Protein AF-B3MXN5-F1 (afdb_monomer)

InterPro domains:
  IPR043597 Trichohyalin-plectin-homology domain [PF13868] (203-552)

Solvent-accessible surface area (backbone atoms only — not comparable to full-atom values): 34768 Å² total; per-residue (Å²): 134,85,88,90,85,88,84,90,79,89,80,90,79,85,83,78,82,80,81,82,83,79,83,82,84,76,92,79,89,78,80,91,77,90,77,92,82,80,88,84,90,79,86,80,92,79,82,84,80,83,81,82,88,82,80,86,81,92,79,85,88,80,90,78,81,78,82,76,83,82,73,81,79,83,81,86,72,93,70,91,73,81,86,74,90,82,78,84,84,79,83,80,91,76,79,92,70,92,73,93,74,90,88,72,73,99,62,93,74,75,92,76,74,86,81,71,75,80,82,78,74,74,76,88,76,86,87,81,80,90,81,81,88,85,85,82,81,85,77,74,88,71,89,52,76,69,58,58,52,50,52,50,49,51,50,49,50,51,51,47,52,52,48,48,52,65,75,65,54,57,69,68,62,51,49,55,49,53,51,50,50,50,52,50,52,51,50,49,50,52,48,52,50,50,51,51,52,50,51,52,52,48,46,50,72,71,38,63,67,53,40,50,51,48,51,52,49,53,50,51,50,51,52,50,52,54,50,50,51,52,53,50,51,52,49,51,53,50,52,50,53,52,51,50,52,51,49,54,53,50,52,52,51,50,53,54,51,52,50,53,51,50,52,50,51,52,51,50,52,54,50,50,54,52,50,52,51,49,51,53,52,51,53,54,47,53,49,52,51,52,52,50,50,50,53,52,51,49,54,55,47,55,50,50,54,50,50,50,50,53,50,51,51,50,52,52,50,52,52,52,50,52,49,51,48,48,55,48,49,53,50,45,50,52,48,47,54,52,44,52,58,45,41,69,63,43,73,78,71,75,86,88,81,79,73,68,63,59,60,66,58,43,52,62,55,52,52,48,50,55,50,49,52,52,49,52,54,50,54,54,49,54,53,48,50,54,50,51,51,53,51,51,51,53,52,52,50,53,50,52,54,49,54,53,50,52,53,49,51,52,52,52,52,53,52,53,50,52,49,53,53,50,50,53,52,52,51,53,50,51,51,53,52,50,52,52,48,53,53,48,53,51,52,49,49,53,50,50,50,53,47,51,55,51,51,51,50,48,53,60,55,66,73,42,88,78,55,84,82,39,68,69,50,48,51,49,53,52,50,51,54,48,53,54,49,52,50,52,51,50,58,48,51,52,50,52,50,50,52,50,51,53,52,54,50,50,53,51,50,51,53,52,51,52,50,52,52,50,51,50,53,53,51,54,50,47,56,51,48,52,52,50,52,50,50,51,49,51,54,57,57,68,72,51,59,67,71,62,63,68,69,49,62,73,89,79,53,52,78,65,56,37,61,75,69,69,52,82,130

Sequence (569 aa):
MNGTDVADVETDTEIAPLPAPAPAPSLLTVTELDSKVAIPAEEPHTELAVIPGVQEPDAEPTSAKAPDPVRPPAMTGSALRTRKPHHEPTDPMRGFGAWDDPGVSVFATAAQEPIPNMLSYLKPMPGTACDQDKDTCKLKSQKSVAENSLFRLIKYQVEELAADRHTHMNPKQRLERTDGVITAALAEELHRQQVAASRRIQLHRNVNDLRRLKAEVDQAHTALVVRQTILENERQAAEIKQKERNKALAEKRQLEQEQRAEEMKKGLKASTFRRDLIIQITEAREKRQKDQQAMVEEGRRERREFLAKVEEDRIQDIIKLAKSRRELMEGLQQSVAQSSANREVTAKASKGKPERGILDALGPVTATYVGMERKRRHDEIEARDINAARLGFQLSQIKHEIEAREQLITNLLIRECQAKDSELALNQARQKMALKREIRDQLLSQRDEQKFFRDKAIQQSMLKPKDPTSFGERQYRNQVAQAENTHRLDVQAYKDLAVMIEAGKKRRAENAEEMRQMNKRVYDLQDIQDKLVAVERMEILGKQPREVLSALRTALLTPEEIKTFNLAK

Structure (mmCIF, N/CA/C/O backbone):
data_AF-B3MXN5-F1
#
_entry.id   AF-B3MXN5-F1
#
loop_
_atom_site.group_PDB
_atom_site.id
_atom_site.type_symbol
_atom_site.label_atom_id
_atom_site.label_alt_id
_atom_site.label_comp_id
_atom_site.label_asym_id
_atom_site.label_entity_id
_atom_site.label_seq_id
_atom_site.pdbx_PDB_ins_code
_atom_site.Cartn_x
_atom_site.Cartn_y
_atom_site.Cartn_z
_atom_site.occupancy
_atom_site.B_iso_or_equiv
_atom_site.auth_seq_id
_atom_site.auth_comp_id
_atom_site.auth_asym_id
_atom_site.auth_atom_id
_atom_site.pdbx_PDB_model_num
ATOM 1 N N . MET A 1 1 ? 34.085 15.944 59.366 1.00 37.91 1 MET A N 1
ATOM 2 C CA . MET A 1 1 ? 35.297 15.212 58.956 1.00 37.91 1 MET A CA 1
ATOM 3 C C . MET A 1 1 ? 35.284 15.113 57.443 1.00 37.91 1 MET A C 1
ATOM 5 O O . MET A 1 1 ? 34.310 14.588 56.929 1.00 37.91 1 MET A O 1
ATOM 9 N N . ASN A 1 2 ? 36.340 15.659 56.825 1.00 38.38 2 ASN A N 1
ATOM 10 C CA . ASN A 1 2 ? 36.853 15.497 55.451 1.00 38.38 2 ASN A CA 1
ATOM 11 C C . ASN A 1 2 ? 35.868 15.840 54.305 1.00 38.38 2 ASN A C 1
ATOM 13 O O . ASN A 1 2 ? 34.870 15.158 54.150 1.00 38.38 2 ASN A O 1
ATOM 17 N N . GLY A 1 3 ? 36.043 16.860 53.456 1.00 38.50 3 GLY A N 1
ATOM 18 C CA . GLY A 1 3 ? 37.221 17.657 53.081 1.00 38.50 3 GLY A CA 1
ATOM 19 C C . GLY A 1 3 ? 37.705 17.283 51.669 1.00 38.50 3 GLY A C 1
ATOM 20 O O . GLY A 1 3 ? 37.903 16.095 51.426 1.00 38.50 3 GLY A O 1
ATOM 21 N N . THR A 1 4 ? 37.937 18.308 50.831 1.00 42.28 4 THR A N 1
ATOM 22 C CA . THR A 1 4 ? 38.486 18.410 49.444 1.00 42.28 4 THR A CA 1
ATOM 23 C C . THR A 1 4 ? 37.428 18.753 48.383 1.00 42.28 4 THR A C 1
ATOM 25 O O . THR A 1 4 ? 36.489 17.990 48.193 1.00 42.28 4 THR A O 1
ATOM 28 N N . ASP A 1 5 ? 37.346 19.959 47.807 1.00 41.00 5 ASP A N 1
ATOM 29 C CA . ASP A 1 5 ? 38.280 20.929 47.174 1.00 41.00 5 ASP A CA 1
ATOM 30 C C . ASP A 1 5 ? 38.337 20.834 45.634 1.00 41.00 5 ASP A C 1
ATOM 32 O O . ASP A 1 5 ? 38.893 19.897 45.074 1.00 41.00 5 ASP A O 1
ATOM 36 N N . VAL A 1 6 ? 37.774 21.891 45.022 1.00 44.78 6 VAL A N 1
ATOM 37 C CA . VAL A 1 6 ? 38.254 22.713 43.888 1.00 44.78 6 VAL A CA 1
ATOM 38 C C . VAL A 1 6 ? 38.496 22.061 42.515 1.00 44.78 6 VAL A C 1
ATOM 40 O O . VAL A 1 6 ? 39.455 21.323 42.323 1.00 44.78 6 VAL A O 1
ATOM 43 N N . ALA A 1 7 ? 37.724 22.512 41.513 1.00 38.31 7 ALA A N 1
ATOM 44 C CA . ALA A 1 7 ? 38.273 23.180 40.321 1.00 38.31 7 ALA A CA 1
ATOM 45 C C . ALA A 1 7 ? 37.170 23.905 39.526 1.00 38.31 7 ALA A C 1
ATOM 47 O O . ALA A 1 7 ? 36.291 23.277 38.936 1.00 38.31 7 ALA A O 1
ATOM 48 N N . ASP A 1 8 ? 37.274 25.232 39.513 1.00 40.50 8 ASP A N 1
ATOM 49 C CA . ASP A 1 8 ? 36.591 26.156 38.615 1.00 40.50 8 ASP A CA 1
ATOM 50 C C . ASP A 1 8 ? 37.096 25.998 37.172 1.00 40.50 8 ASP A C 1
ATOM 52 O O . ASP A 1 8 ? 38.305 25.942 36.939 1.00 40.50 8 ASP A O 1
ATOM 56 N N . VAL A 1 9 ? 36.179 26.005 36.201 1.00 42.50 9 VAL A N 1
ATOM 57 C CA . VAL A 1 9 ? 36.445 26.449 34.823 1.00 42.50 9 VAL A CA 1
ATOM 58 C C . VAL A 1 9 ? 35.213 27.217 34.343 1.00 42.50 9 VAL A C 1
ATOM 60 O O . VAL A 1 9 ? 34.177 26.633 34.030 1.00 42.50 9 VAL A O 1
ATOM 63 N N . GLU A 1 10 ? 35.338 28.540 34.310 1.00 41.84 10 GLU A N 1
ATOM 64 C CA . GLU A 1 10 ? 34.438 29.446 33.598 1.00 41.84 10 GLU A CA 1
ATOM 65 C C . GLU A 1 10 ? 34.597 29.255 32.079 1.00 41.84 10 GLU A C 1
ATOM 67 O O . GLU A 1 10 ? 35.699 29.020 31.587 1.00 41.84 10 GLU A O 1
ATOM 72 N N . THR A 1 11 ? 33.511 29.383 31.318 1.00 42.47 11 THR A N 1
ATOM 73 C CA . THR A 1 11 ? 33.492 30.207 30.097 1.00 42.47 11 THR A CA 1
ATOM 74 C C . THR A 1 11 ? 32.054 30.474 29.674 1.00 42.47 11 THR A C 1
ATOM 76 O O . THR A 1 11 ? 31.233 29.574 29.501 1.00 42.47 11 THR A O 1
ATOM 79 N N . ASP A 1 12 ? 31.793 31.764 29.528 1.00 37.56 12 ASP A N 1
ATOM 80 C CA . ASP A 1 12 ? 30.563 32.388 29.087 1.00 37.56 12 ASP A CA 1
ATOM 81 C C . ASP A 1 12 ? 30.145 31.953 27.681 1.00 37.56 12 ASP A C 1
ATOM 83 O O . ASP A 1 12 ? 30.963 31.855 26.762 1.00 37.56 12 ASP A O 1
ATOM 87 N N . THR A 1 13 ? 28.839 31.805 27.457 1.00 39.72 13 THR A N 1
ATOM 88 C CA . THR A 1 13 ? 28.258 32.221 26.175 1.00 39.72 13 THR A CA 1
ATOM 89 C C . THR A 1 13 ? 26.798 32.635 26.339 1.00 39.72 13 THR A C 1
ATOM 91 O O . THR A 1 13 ? 25.979 31.941 26.938 1.00 39.72 13 THR A O 1
ATOM 94 N N . GLU A 1 14 ? 26.528 33.822 25.814 1.00 35.19 14 GLU A N 1
ATOM 95 C CA . GLU A 1 14 ? 25.330 34.648 25.910 1.00 35.19 14 GLU A CA 1
ATOM 96 C C . GLU A 1 14 ? 24.003 33.924 25.621 1.00 35.19 14 GLU A C 1
ATOM 98 O O . GLU A 1 14 ? 23.805 33.306 24.574 1.00 35.19 14 GLU A O 1
ATOM 103 N N . ILE A 1 15 ? 23.035 34.103 26.524 1.00 41.03 15 ILE A N 1
ATOM 104 C CA . ILE A 1 15 ? 21.622 33.803 26.279 1.00 41.03 15 ILE A CA 1
ATOM 105 C C . ILE A 1 15 ? 20.998 35.032 25.611 1.00 41.03 15 ILE A C 1
ATOM 107 O O . ILE A 1 15 ? 20.760 36.054 26.255 1.00 41.03 15 ILE A O 1
ATOM 111 N N . ALA A 1 16 ? 20.715 34.931 24.313 1.00 40.44 16 ALA A N 1
ATOM 112 C CA . ALA A 1 16 ? 19.902 35.911 23.602 1.00 40.44 16 ALA A CA 1
ATOM 113 C C . ALA A 1 16 ? 18.447 35.900 24.131 1.00 40.44 16 ALA A C 1
ATOM 115 O O . ALA A 1 16 ? 17.891 34.822 24.370 1.00 40.44 16 ALA A O 1
ATOM 116 N N . PRO A 1 17 ? 17.793 37.065 24.299 1.00 45.94 17 PRO A N 1
ATOM 117 C CA . PRO A 1 17 ? 16.422 37.129 24.790 1.00 45.94 17 PRO A CA 1
ATOM 118 C C . PRO A 1 17 ? 15.422 36.623 23.738 1.00 45.94 17 PRO A C 1
ATOM 120 O O . PRO A 1 17 ? 15.422 37.048 22.583 1.00 45.94 17 PRO A O 1
ATOM 123 N N . LEU A 1 18 ? 14.542 35.717 24.170 1.00 46.22 18 LEU A N 1
ATOM 124 C CA . LEU A 1 18 ? 13.388 35.233 23.410 1.00 46.22 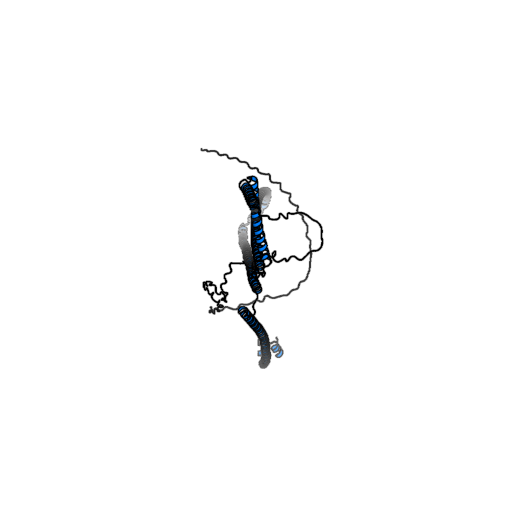18 LEU A CA 1
ATOM 125 C C . LEU A 1 18 ? 12.431 36.396 23.066 1.00 46.22 18 LEU A C 1
ATOM 127 O O . LEU A 1 18 ? 12.109 37.193 23.950 1.00 46.22 18 LEU A O 1
ATOM 131 N N . PRO A 1 19 ? 11.922 36.489 21.822 1.00 48.19 19 PRO A N 1
ATOM 132 C CA . PRO A 1 19 ? 10.906 37.470 21.463 1.00 48.19 19 PRO A CA 1
ATOM 133 C C . PRO A 1 19 ? 9.536 37.098 22.054 1.00 48.19 19 PRO A C 1
ATOM 135 O O . PRO A 1 19 ? 9.165 35.926 22.139 1.00 48.19 19 PRO A O 1
ATOM 138 N N . ALA A 1 20 ? 8.790 38.127 22.460 1.00 47.12 20 ALA A N 1
ATOM 139 C CA . ALA A 1 20 ? 7.477 38.037 23.093 1.00 47.12 20 ALA A CA 1
ATOM 140 C C . ALA A 1 20 ? 6.429 37.290 22.233 1.00 47.12 20 ALA A C 1
ATOM 142 O O . ALA A 1 20 ? 6.441 37.410 21.004 1.00 47.12 20 ALA A O 1
ATOM 143 N N . PRO A 1 21 ? 5.486 36.554 22.854 1.00 49.78 21 PRO A N 1
ATOM 144 C CA . PRO A 1 21 ? 4.416 35.874 22.132 1.00 49.78 21 PRO A CA 1
ATOM 145 C C . PRO A 1 21 ? 3.401 36.874 21.557 1.00 49.78 21 PRO A C 1
ATOM 147 O O . PRO A 1 21 ? 2.907 37.762 22.252 1.00 49.78 21 PRO A O 1
ATOM 150 N N . ALA A 1 22 ? 3.080 36.703 20.273 1.00 46.94 22 ALA A N 1
ATOM 151 C CA . ALA A 1 22 ? 2.036 37.443 19.573 1.00 46.94 22 ALA A CA 1
ATOM 152 C C . ALA A 1 22 ? 0.632 37.140 20.151 1.00 46.94 22 ALA A C 1
ATOM 154 O O . ALA A 1 22 ? 0.389 36.020 20.612 1.00 46.94 22 ALA A O 1
ATOM 155 N N . PRO A 1 23 ? -0.303 38.110 20.121 1.00 47.09 23 PRO A N 1
ATOM 156 C CA . PRO A 1 23 ? -1.633 37.967 20.708 1.00 47.09 23 PRO A CA 1
ATOM 157 C C . PRO A 1 23 ? -2.513 36.967 19.943 1.00 47.09 23 PRO A C 1
ATOM 159 O O . PRO A 1 23 ? -2.478 36.882 18.716 1.00 47.09 23 PRO A O 1
ATOM 162 N N . ALA A 1 24 ? -3.321 36.218 20.698 1.00 42.81 24 ALA A N 1
ATOM 163 C CA . ALA A 1 24 ? -4.262 35.226 20.190 1.00 42.81 24 ALA A CA 1
ATOM 164 C C . ALA A 1 24 ? -5.348 35.861 19.294 1.00 42.81 24 ALA A C 1
ATOM 166 O O . ALA A 1 24 ? -5.915 36.888 19.676 1.00 42.81 24 ALA A O 1
ATOM 167 N N . PRO A 1 25 ? -5.690 35.257 18.139 1.00 41.94 25 PRO A N 1
ATOM 168 C CA . PRO A 1 25 ? -6.823 35.702 17.347 1.00 41.94 25 PRO A CA 1
ATOM 169 C C . PRO A 1 25 ? -8.155 35.296 17.991 1.00 41.94 25 PRO A C 1
ATOM 171 O O . PRO A 1 25 ? -8.342 34.191 18.500 1.00 41.94 25 PRO A O 1
ATOM 174 N N . SER A 1 26 ? -9.062 36.259 17.940 1.00 35.75 26 SER A N 1
ATOM 175 C CA . SER A 1 26 ? -10.402 36.330 18.498 1.00 35.75 26 SER A CA 1
ATOM 176 C C . SER A 1 26 ? -11.345 35.233 17.994 1.00 35.75 26 SER A C 1
ATOM 178 O O . SER A 1 26 ? -11.413 34.937 16.803 1.00 35.75 26 SER A O 1
ATOM 180 N N . LEU A 1 27 ? -12.140 34.699 18.925 1.00 38.22 27 LEU A N 1
ATOM 181 C CA . LEU A 1 27 ? -13.340 33.901 18.675 1.00 38.22 27 LEU A CA 1
ATOM 182 C C . LEU A 1 27 ? -14.344 34.693 17.824 1.00 38.22 27 LEU A C 1
ATOM 184 O O . LEU A 1 27 ? -14.896 35.691 18.284 1.00 38.22 27 LEU A O 1
ATOM 188 N N . LEU A 1 28 ? -14.613 34.213 16.609 1.00 32.66 28 LEU A N 1
ATOM 189 C CA . LEU A 1 28 ? -15.783 34.598 15.822 1.00 32.66 28 LEU A CA 1
ATOM 190 C C . LEU A 1 28 ? -16.806 33.460 15.852 1.00 32.66 28 LEU A C 1
ATOM 192 O O . LEU A 1 28 ? -16.625 32.409 15.243 1.00 32.66 28 LEU A O 1
ATOM 196 N N . THR A 1 29 ? -17.891 33.701 16.580 1.00 39.09 29 THR A N 1
ATOM 197 C CA . THR A 1 29 ? -19.184 33.025 16.457 1.00 39.09 29 THR A CA 1
ATOM 198 C C . THR A 1 29 ? -19.883 33.480 15.175 1.00 39.09 29 THR A C 1
ATOM 200 O O . THR A 1 29 ? -20.157 34.671 15.043 1.00 39.09 29 THR A O 1
ATOM 203 N N . VAL A 1 30 ? -20.234 32.557 14.271 1.00 33.91 30 VAL A N 1
ATOM 204 C CA . VAL A 1 30 ? -21.227 32.793 13.204 1.00 33.91 30 VAL A CA 1
ATOM 205 C C . VAL A 1 30 ? -22.086 31.536 13.015 1.00 33.91 30 VAL A C 1
ATOM 207 O O . VAL A 1 30 ? -21.656 30.541 12.443 1.00 33.91 30 VAL A O 1
ATOM 210 N N . THR A 1 31 ? -23.265 31.620 13.628 1.00 34.12 31 THR A N 1
ATOM 211 C CA . THR A 1 31 ? -24.616 31.171 13.237 1.00 34.12 31 THR A CA 1
ATOM 212 C C . THR A 1 31 ? -24.838 30.042 12.223 1.00 34.12 31 THR A C 1
ATOM 214 O O . THR A 1 31 ? -24.384 30.080 11.082 1.00 34.12 31 THR A O 1
ATOM 217 N N . GLU A 1 32 ? -25.724 29.145 12.664 1.00 38.16 32 GLU A N 1
ATOM 218 C CA . GLU A 1 32 ? -26.649 28.289 11.915 1.00 38.16 32 GLU A CA 1
ATOM 219 C C . GLU A 1 32 ? -27.194 28.931 10.631 1.00 38.16 32 GLU A C 1
ATOM 221 O O . GLU A 1 32 ? -27.663 30.069 10.650 1.00 38.16 32 GLU A O 1
ATOM 226 N N . LEU A 1 33 ? -27.216 28.158 9.543 1.00 35.84 33 LEU A N 1
ATOM 227 C CA . LEU A 1 33 ? -28.121 28.372 8.417 1.00 35.84 33 LEU A CA 1
ATOM 228 C C . LEU A 1 33 ? -28.598 27.018 7.883 1.00 35.84 33 LEU A C 1
ATOM 230 O O . LEU A 1 33 ? -27.848 26.253 7.275 1.00 35.84 33 LEU A O 1
ATOM 234 N N . ASP A 1 34 ? -29.880 26.769 8.129 1.00 35.88 34 ASP A N 1
ATOM 235 C CA . ASP A 1 34 ? -30.717 25.778 7.471 1.00 35.88 34 ASP A CA 1
ATOM 236 C C . ASP A 1 34 ? -30.653 25.915 5.945 1.00 35.88 34 ASP A C 1
ATOM 238 O O . ASP A 1 34 ? -30.874 26.990 5.386 1.00 35.88 34 ASP A O 1
ATOM 242 N N . SER A 1 35 ? -30.478 24.796 5.246 1.00 34.97 35 SER A N 1
ATOM 243 C CA . SER A 1 35 ? -30.983 24.669 3.879 1.00 34.97 35 SER A CA 1
ATOM 244 C C . SER A 1 35 ? -31.526 23.263 3.632 1.00 34.97 35 SER A C 1
ATOM 246 O O . SER A 1 35 ? -30.811 22.281 3.452 1.00 34.97 35 SER A O 1
ATOM 248 N N . LYS A 1 36 ? -32.861 23.208 3.640 1.00 33.38 36 LYS A N 1
ATOM 249 C CA . LYS A 1 36 ? -33.699 22.171 3.040 1.00 33.38 36 LYS A CA 1
ATOM 250 C C . LYS A 1 36 ? -33.326 21.986 1.568 1.00 33.38 36 LYS A C 1
ATOM 252 O O . LYS A 1 36 ? -33.475 22.920 0.785 1.00 33.38 36 LYS A O 1
ATOM 257 N N . VAL A 1 37 ? -33.003 20.757 1.178 1.00 31.05 37 VAL A N 1
ATOM 258 C CA . VAL A 1 37 ? -33.270 20.259 -0.177 1.00 31.05 37 VAL A CA 1
ATOM 259 C C . VAL A 1 37 ? -34.016 18.941 -0.037 1.00 31.05 37 VAL A C 1
ATOM 261 O O . VAL A 1 37 ? -33.612 18.048 0.703 1.00 31.05 37 VAL A O 1
ATOM 264 N N . ALA A 1 38 ? -35.158 18.879 -0.708 1.00 30.44 38 ALA A N 1
ATOM 265 C CA . ALA A 1 38 ? -36.129 17.808 -0.652 1.00 30.44 38 ALA A CA 1
ATOM 266 C C . ALA A 1 38 ? -36.160 17.057 -1.998 1.00 30.44 38 ALA A C 1
ATOM 268 O O . ALA A 1 38 ? -36.285 17.714 -3.028 1.00 30.44 38 ALA A O 1
ATOM 269 N N . ILE A 1 39 ? -36.171 15.711 -1.910 1.00 33.03 39 ILE A N 1
ATOM 270 C CA . ILE A 1 39 ? -36.898 14.727 -2.764 1.00 33.03 39 ILE A CA 1
ATOM 271 C C . ILE A 1 39 ? -36.286 14.431 -4.170 1.00 33.03 39 ILE A C 1
ATOM 273 O O . ILE A 1 39 ? -35.738 15.355 -4.763 1.00 33.03 39 ILE A O 1
ATOM 277 N N . PRO A 1 40 ? -36.391 13.201 -4.761 1.00 40.56 40 PRO A N 1
ATOM 278 C CA . PRO A 1 40 ? -37.215 12.033 -4.388 1.00 40.56 40 PRO A CA 1
ATOM 279 C C . PRO A 1 40 ? -36.504 10.680 -4.208 1.00 40.56 40 PRO A C 1
ATOM 281 O O . PRO A 1 40 ? -35.359 10.463 -4.592 1.00 40.56 40 PRO A O 1
ATOM 284 N N . ALA A 1 41 ? -37.296 9.771 -3.638 1.00 34.88 41 ALA A N 1
ATOM 285 C CA . ALA A 1 41 ? -37.108 8.336 -3.539 1.00 34.88 41 ALA A CA 1
ATOM 286 C C . ALA A 1 41 ? -37.388 7.614 -4.868 1.00 34.88 41 ALA A C 1
ATOM 288 O O . ALA A 1 41 ? -38.394 7.900 -5.510 1.00 34.88 41 ALA A O 1
ATOM 289 N N . GLU A 1 42 ? -36.564 6.618 -5.187 1.00 33.62 42 GLU A N 1
ATOM 290 C CA . GLU A 1 42 ? -36.928 5.456 -6.002 1.00 33.62 42 GLU A CA 1
ATOM 291 C C . GLU A 1 42 ? -36.242 4.223 -5.392 1.00 33.62 42 GLU A C 1
ATOM 293 O O . GLU A 1 42 ? -35.020 4.171 -5.239 1.00 33.62 42 GLU A O 1
ATOM 298 N N . GLU A 1 43 ? -37.059 3.257 -4.977 1.00 41.12 43 GLU A N 1
ATOM 299 C CA . GLU A 1 43 ? -36.651 1.900 -4.609 1.00 41.12 43 GLU A CA 1
ATOM 300 C C . GLU A 1 43 ? -36.228 1.132 -5.877 1.00 41.12 43 GLU A C 1
ATOM 302 O O . GLU A 1 43 ? -36.692 1.437 -6.978 1.00 41.12 43 GLU A O 1
ATOM 307 N N . PRO A 1 44 ? -35.399 0.083 -5.748 1.00 41.81 44 PRO A N 1
ATOM 308 C CA . PRO A 1 44 ? -36.053 -1.220 -5.749 1.00 41.81 44 PRO A CA 1
ATOM 309 C C . PRO A 1 44 ? -35.458 -2.222 -4.757 1.00 41.81 44 PRO A C 1
ATOM 311 O O . PRO A 1 44 ? -34.252 -2.315 -4.526 1.00 41.81 44 PRO A O 1
ATOM 314 N N . HIS A 1 45 ? -36.366 -3.032 -4.228 1.00 33.31 45 HIS A N 1
ATOM 315 C CA . HIS A 1 45 ? -36.113 -4.269 -3.515 1.00 33.31 45 HIS A CA 1
ATOM 316 C C . HIS A 1 45 ? -35.172 -5.204 -4.287 1.00 33.31 45 HIS A C 1
ATOM 318 O O . HIS A 1 45 ? -35.361 -5.474 -5.474 1.00 33.31 45 HIS A O 1
ATOM 324 N N . THR A 1 46 ? -34.198 -5.793 -3.596 1.00 32.72 46 THR A N 1
ATOM 325 C CA . THR A 1 46 ? -33.678 -7.106 -3.984 1.00 32.72 46 THR A CA 1
ATOM 326 C C . THR A 1 46 ? -33.395 -7.906 -2.725 1.00 32.72 46 THR A C 1
ATOM 328 O O . THR A 1 46 ? -32.529 -7.573 -1.918 1.00 32.72 46 THR A O 1
ATOM 331 N N . GLU A 1 47 ? -34.225 -8.925 -2.545 1.00 32.59 47 GLU A N 1
ATOM 332 C CA . GLU A 1 47 ? -34.206 -9.878 -1.451 1.00 32.59 47 GLU A CA 1
ATOM 333 C C . GLU A 1 47 ? -32.896 -10.673 -1.438 1.00 32.59 47 GLU A C 1
ATOM 335 O O . GLU A 1 47 ? -32.406 -11.157 -2.460 1.00 32.59 47 GLU A O 1
ATOM 340 N N . LEU A 1 48 ? -32.339 -10.817 -0.238 1.00 34.97 48 LEU A N 1
ATOM 341 C CA . LEU A 1 48 ? -31.247 -11.727 0.070 1.00 34.97 48 LEU A CA 1
ATOM 342 C C . LEU A 1 48 ? -31.760 -13.168 -0.032 1.00 34.97 48 LEU A C 1
ATOM 344 O O . LEU A 1 48 ? -32.477 -13.645 0.846 1.00 34.97 48 LEU A O 1
ATOM 348 N N . ALA A 1 49 ? -31.367 -13.870 -1.094 1.00 31.52 49 ALA A N 1
ATOM 349 C CA . ALA A 1 49 ? -31.568 -15.306 -1.202 1.00 31.52 49 ALA A CA 1
ATOM 350 C C . ALA A 1 49 ? -30.535 -16.057 -0.346 1.00 31.52 49 ALA A C 1
ATOM 352 O O . ALA A 1 49 ? -29.325 -16.004 -0.573 1.00 31.52 49 ALA A O 1
ATOM 353 N N . VAL A 1 50 ? -31.065 -16.765 0.646 1.00 30.75 50 VAL A N 1
ATOM 354 C CA . VAL A 1 50 ? -30.422 -17.784 1.475 1.00 30.75 50 VAL A CA 1
ATOM 355 C C . VAL A 1 50 ? -29.925 -18.933 0.589 1.00 30.75 50 VAL A C 1
ATOM 357 O O . VAL A 1 50 ? -30.704 -19.515 -0.161 1.00 30.75 50 VAL A O 1
ATOM 360 N N . ILE A 1 51 ? -28.644 -19.293 0.698 1.00 35.56 51 ILE A N 1
ATOM 361 C CA . ILE A 1 51 ? -28.087 -20.525 0.116 1.00 35.56 51 ILE A CA 1
ATOM 362 C C . ILE A 1 51 ? -28.014 -21.574 1.237 1.00 35.56 51 ILE A C 1
ATOM 364 O O . ILE A 1 51 ? -27.249 -21.372 2.183 1.00 35.56 51 ILE A O 1
ATOM 368 N N . PRO A 1 52 ? -28.780 -22.680 1.182 1.00 37.25 52 PRO A N 1
ATOM 369 C CA . PRO A 1 52 ? -28.587 -23.812 2.078 1.00 37.25 52 PRO A CA 1
ATOM 370 C C . PRO A 1 52 ? -27.460 -24.725 1.573 1.00 37.25 52 PRO A C 1
ATOM 372 O O . PRO A 1 52 ? -27.218 -24.851 0.372 1.00 37.25 52 PRO A O 1
ATOM 375 N N . GLY A 1 53 ? -26.755 -25.332 2.528 1.00 33.31 53 GLY A N 1
ATOM 376 C CA . GLY A 1 53 ? -25.544 -26.113 2.308 1.00 33.31 53 GLY A CA 1
ATOM 377 C C . GLY A 1 53 ? -25.733 -27.406 1.516 1.00 33.31 53 GLY A C 1
ATOM 378 O O . GLY A 1 53 ? -26.796 -28.022 1.521 1.00 33.31 53 GLY A O 1
ATOM 379 N N . VAL A 1 54 ? -24.639 -27.833 0.888 1.00 34.69 54 VAL A N 1
ATOM 380 C CA . VAL A 1 54 ? -24.447 -29.185 0.362 1.00 34.69 54 VAL A CA 1
ATOM 381 C C . VAL A 1 54 ? -23.040 -29.643 0.746 1.00 34.69 54 VAL A C 1
ATOM 383 O O . VAL A 1 54 ? -22.083 -28.872 0.709 1.00 34.69 54 VAL A O 1
ATOM 386 N N . GLN A 1 55 ? -23.007 -30.891 1.197 1.00 32.31 55 GLN A N 1
ATOM 387 C CA . GLN A 1 55 ? -21.943 -31.641 1.848 1.00 32.31 55 GLN A CA 1
ATOM 388 C C . GLN A 1 55 ? -20.681 -31.834 0.993 1.00 32.31 55 GLN A C 1
ATOM 390 O O . GLN A 1 55 ? -20.752 -31.955 -0.230 1.00 32.31 55 GLN A O 1
ATOM 395 N N . GLU A 1 56 ? -19.545 -31.949 1.684 1.00 35.38 56 GLU A N 1
ATOM 396 C CA . GLU A 1 56 ? -18.319 -32.590 1.192 1.00 35.38 56 GLU A CA 1
ATOM 397 C C . GLU A 1 56 ? -18.591 -34.042 0.760 1.00 35.38 56 GLU A C 1
ATOM 399 O O . GLU A 1 56 ? -19.454 -34.721 1.328 1.00 35.38 56 GLU A O 1
ATOM 404 N N . PRO A 1 57 ? -17.820 -34.543 -0.217 1.00 43.53 57 PRO A N 1
ATOM 405 C CA . PRO A 1 57 ? -17.022 -35.710 0.136 1.00 43.53 57 PRO A CA 1
ATOM 406 C C . PRO A 1 57 ? -15.563 -35.628 -0.325 1.00 43.53 57 PRO A C 1
ATOM 408 O O . PRO A 1 57 ? -15.231 -35.123 -1.400 1.00 43.53 57 PRO A O 1
ATOM 411 N N . ASP A 1 58 ? -14.726 -36.217 0.522 1.00 35.28 58 ASP A N 1
ATOM 412 C CA . ASP A 1 58 ? -13.326 -36.562 0.324 1.00 35.28 58 ASP A CA 1
ATOM 413 C C . ASP A 1 58 ? -13.074 -37.380 -0.954 1.00 35.28 58 ASP A C 1
ATOM 415 O O . ASP A 1 58 ? -13.729 -38.395 -1.195 1.00 35.28 58 ASP A O 1
ATOM 419 N N . ALA A 1 59 ? -12.043 -36.999 -1.715 1.00 32.50 59 ALA A N 1
ATOM 420 C CA . ALA A 1 59 ? -11.145 -37.931 -2.401 1.00 32.50 59 ALA A CA 1
ATOM 421 C C . ALA A 1 59 ? -9.862 -37.207 -2.851 1.00 32.50 59 ALA A C 1
ATOM 423 O O . ALA A 1 59 ? -9.886 -36.237 -3.607 1.00 32.50 59 ALA A O 1
ATOM 424 N N . GLU A 1 60 ? -8.739 -37.715 -2.357 1.00 36.81 60 GLU A N 1
ATOM 425 C CA . GLU A 1 60 ? -7.361 -37.287 -2.589 1.00 36.81 60 GLU A CA 1
ATOM 426 C C . GLU A 1 60 ? -6.851 -37.452 -4.047 1.00 36.81 60 GLU A C 1
ATOM 428 O O . GLU A 1 60 ? -7.511 -38.064 -4.892 1.00 36.81 60 GLU A O 1
ATOM 433 N N . PRO A 1 61 ? -5.673 -36.876 -4.378 1.00 42.66 61 PRO A N 1
ATOM 434 C CA . PRO A 1 61 ? -5.369 -36.363 -5.705 1.00 42.66 61 PRO A CA 1
ATOM 435 C C . PRO A 1 61 ? -4.596 -37.358 -6.577 1.00 42.66 61 PRO A C 1
ATOM 437 O O . PRO A 1 61 ? -3.596 -37.943 -6.163 1.00 42.66 61 PRO A O 1
ATOM 440 N N . THR A 1 62 ? -4.968 -37.454 -7.854 1.00 36.06 62 THR A N 1
ATOM 441 C CA . THR A 1 62 ? -4.119 -38.073 -8.879 1.00 36.06 62 THR A CA 1
ATOM 442 C C . THR A 1 62 ? -3.568 -37.018 -9.833 1.00 36.06 62 THR A C 1
ATOM 444 O O . THR A 1 62 ? -4.244 -36.440 -10.676 1.00 36.06 62 THR A O 1
ATOM 447 N N . SER A 1 63 ? -2.277 -36.765 -9.629 1.00 41.72 63 SER A N 1
ATOM 448 C CA . SER A 1 63 ? -1.270 -36.323 -10.592 1.00 41.72 63 SER A CA 1
ATOM 449 C C . SER A 1 63 ? -1.662 -36.482 -12.074 1.00 41.72 63 SER A C 1
ATOM 451 O O . SER A 1 63 ? -1.572 -37.574 -12.634 1.00 41.72 63 SER A O 1
ATOM 453 N N . ALA A 1 64 ? -1.920 -35.360 -12.748 1.00 36.34 64 ALA A N 1
ATOM 454 C CA . ALA A 1 64 ? -1.760 -35.224 -14.196 1.00 36.34 64 ALA A CA 1
ATOM 455 C C . ALA A 1 64 ? -0.993 -33.926 -14.484 1.00 36.34 64 ALA A C 1
ATOM 457 O O . ALA A 1 64 ? -1.543 -32.847 -14.686 1.00 36.34 64 ALA A O 1
ATOM 458 N N . LYS A 1 65 ? 0.331 -34.057 -14.412 1.00 37.03 65 LYS A N 1
ATOM 459 C CA . LYS A 1 65 ? 1.334 -33.042 -14.722 1.00 37.03 65 LYS A CA 1
ATOM 460 C C . LYS A 1 65 ? 1.219 -32.680 -16.209 1.00 37.03 65 LYS A C 1
ATOM 462 O O . LYS A 1 65 ? 1.563 -33.492 -17.065 1.00 37.03 65 LYS A O 1
ATOM 467 N N . ALA A 1 66 ? 0.713 -31.487 -16.514 1.00 37.94 66 ALA A N 1
ATOM 468 C CA . ALA A 1 66 ? 0.781 -30.928 -17.860 1.00 37.94 66 ALA A CA 1
ATOM 469 C C . ALA A 1 66 ? 2.264 -30.810 -18.278 1.00 37.94 66 ALA A C 1
ATOM 471 O O . ALA A 1 66 ? 3.068 -30.325 -17.478 1.00 37.94 66 ALA A O 1
ATOM 472 N N . PRO A 1 67 ? 2.664 -31.281 -19.472 1.00 43.00 67 PRO A N 1
ATOM 473 C CA . PRO A 1 67 ? 4.047 -31.179 -19.912 1.00 43.00 67 PRO A CA 1
ATOM 474 C C . PRO A 1 67 ? 4.385 -29.728 -20.277 1.00 43.00 67 PRO A C 1
ATOM 476 O O . PRO A 1 67 ? 3.737 -29.118 -21.128 1.00 43.00 67 PRO A O 1
ATOM 479 N N . ASP A 1 68 ? 5.415 -29.195 -19.619 1.00 42.06 68 ASP A N 1
ATOM 480 C CA . ASP A 1 68 ? 6.026 -27.903 -19.923 1.00 42.06 68 ASP A CA 1
ATOM 481 C C . ASP A 1 68 ? 6.452 -27.816 -21.403 1.00 42.06 68 ASP A C 1
ATOM 483 O O . ASP A 1 68 ? 6.973 -28.792 -21.959 1.00 42.06 68 ASP A O 1
ATOM 487 N N . PRO A 1 69 ? 6.318 -26.647 -22.056 1.00 47.59 69 PRO A N 1
ATOM 488 C CA . PRO A 1 69 ? 6.888 -26.438 -23.377 1.00 47.59 69 PRO A CA 1
ATOM 489 C C . PRO A 1 69 ? 8.419 -26.472 -23.290 1.00 47.59 69 PRO A C 1
ATOM 491 O O . PRO A 1 69 ? 9.060 -25.628 -22.661 1.00 47.59 69 PRO A O 1
ATOM 494 N N . VAL A 1 70 ? 8.998 -27.475 -23.949 1.00 40.38 70 VAL A N 1
ATOM 495 C CA . VAL A 1 70 ? 10.438 -27.707 -24.076 1.00 40.38 70 VAL A CA 1
ATOM 496 C C . VAL A 1 70 ? 11.128 -26.457 -24.629 1.00 40.38 70 VAL A C 1
ATOM 498 O O . VAL A 1 70 ? 11.027 -26.112 -25.806 1.00 40.38 70 VAL A O 1
ATOM 501 N N . ARG A 1 71 ? 11.867 -25.782 -23.750 1.00 42.28 71 ARG A N 1
ATOM 502 C CA . ARG A 1 71 ? 12.839 -24.740 -24.078 1.00 42.28 71 ARG A CA 1
ATOM 503 C C . ARG A 1 71 ? 14.032 -25.411 -24.778 1.00 42.28 71 ARG A C 1
ATOM 505 O O . ARG A 1 71 ? 14.624 -26.306 -24.174 1.00 42.28 71 ARG A O 1
ATOM 512 N N . PRO A 1 72 ? 14.424 -25.028 -26.006 1.00 44.38 72 PRO A N 1
ATOM 513 C CA . PRO A 1 72 ? 15.613 -25.606 -26.619 1.00 44.38 72 PRO A CA 1
ATOM 514 C C . PRO A 1 72 ? 16.862 -25.218 -25.804 1.00 44.38 72 PRO A C 1
ATOM 516 O O . PRO A 1 72 ? 16.975 -24.062 -25.375 1.00 44.38 72 PRO A O 1
ATOM 519 N N . PRO A 1 73 ? 17.791 -26.159 -25.554 1.00 42.12 73 PRO A N 1
ATOM 520 C CA . PRO A 1 73 ? 18.990 -25.889 -24.779 1.00 42.12 73 PRO A CA 1
ATOM 521 C C . PRO A 1 73 ? 19.899 -24.910 -25.522 1.00 42.12 73 PRO A C 1
ATOM 523 O O . PRO A 1 73 ? 20.155 -25.039 -26.721 1.00 42.12 73 PRO A O 1
ATOM 526 N N . ALA A 1 74 ? 20.411 -23.933 -24.775 1.00 37.53 74 ALA A N 1
ATOM 527 C CA . ALA A 1 74 ? 21.493 -23.072 -25.211 1.00 37.53 74 ALA A CA 1
ATOM 528 C C . ALA A 1 74 ? 22.711 -23.942 -25.554 1.00 37.53 74 ALA A C 1
ATOM 530 O O . ALA A 1 74 ? 23.351 -24.512 -24.673 1.00 37.53 74 ALA A O 1
ATOM 531 N N . MET A 1 75 ? 23.028 -24.046 -26.843 1.00 36.47 75 MET A N 1
ATOM 532 C CA . MET A 1 75 ? 24.304 -24.581 -27.300 1.00 36.47 75 MET A CA 1
ATOM 533 C C . MET A 1 75 ? 25.395 -23.564 -26.952 1.00 36.47 75 MET A C 1
ATOM 535 O O . MET A 1 75 ? 25.678 -22.632 -27.702 1.00 36.47 75 MET A O 1
ATOM 539 N N . THR A 1 76 ? 26.011 -23.743 -25.788 1.00 44.53 76 THR A N 1
ATOM 540 C CA . THR A 1 76 ? 27.352 -23.239 -25.499 1.00 44.53 76 THR A CA 1
ATOM 541 C C . THR A 1 76 ? 28.344 -24.024 -26.349 1.00 44.53 76 THR A C 1
ATOM 543 O O . THR A 1 76 ? 28.757 -25.123 -25.992 1.00 44.53 76 THR A O 1
ATOM 546 N N . GLY A 1 77 ? 28.692 -23.459 -27.501 1.00 33.69 77 GLY A N 1
ATOM 547 C CA . GLY A 1 77 ? 29.769 -23.924 -28.364 1.00 33.69 77 GLY A CA 1
ATOM 548 C C . GLY A 1 77 ? 30.803 -22.821 -28.525 1.00 33.69 77 GLY A C 1
ATOM 549 O O . GLY A 1 77 ? 30.734 -22.019 -29.452 1.00 33.69 77 GLY A O 1
ATOM 550 N N . SER A 1 78 ? 31.767 -22.780 -27.611 1.00 44.00 78 SER A N 1
ATOM 551 C CA . SER A 1 78 ? 33.051 -22.126 -27.823 1.00 44.00 78 SER A CA 1
ATOM 552 C C . SER A 1 78 ? 33.757 -22.792 -29.004 1.00 44.00 78 SER A C 1
ATOM 554 O O . SER A 1 78 ? 34.228 -23.922 -28.896 1.00 44.00 78 SER A O 1
ATOM 556 N N . ALA A 1 79 ? 33.855 -22.085 -30.125 1.00 34.53 79 ALA A N 1
ATOM 557 C CA . ALA A 1 79 ? 34.778 -22.423 -31.196 1.00 34.53 79 ALA A CA 1
ATOM 558 C C . ALA A 1 79 ? 35.482 -21.143 -31.647 1.00 34.53 79 ALA A C 1
ATOM 560 O O . ALA A 1 79 ? 34.956 -20.348 -32.427 1.00 34.53 79 ALA A O 1
ATOM 561 N N . LEU A 1 80 ? 36.696 -20.968 -31.120 1.00 44.62 80 LEU A N 1
ATOM 562 C CA . LEU A 1 80 ? 37.747 -20.152 -31.711 1.00 44.62 80 LEU A CA 1
ATOM 563 C C . LEU A 1 80 ? 37.816 -20.444 -33.216 1.00 44.62 80 LEU A C 1
ATOM 565 O O . LEU A 1 80 ? 38.271 -21.506 -33.632 1.00 44.62 80 LEU A O 1
ATOM 569 N N . ARG A 1 81 ? 37.383 -19.489 -34.039 1.00 34.69 81 ARG A N 1
ATOM 570 C CA . ARG A 1 81 ? 37.767 -19.432 -35.449 1.00 34.69 81 ARG A CA 1
ATOM 571 C C . ARG A 1 81 ? 38.730 -18.277 -35.628 1.00 34.69 81 ARG A C 1
ATOM 573 O O . ARG A 1 81 ? 38.352 -17.113 -35.734 1.00 34.69 81 ARG A O 1
ATOM 580 N N . THR A 1 82 ? 39.997 -18.660 -35.628 1.00 37.69 82 THR A N 1
ATOM 581 C CA . THR A 1 82 ? 41.115 -17.932 -36.208 1.00 37.69 82 THR A CA 1
ATOM 582 C C . THR A 1 82 ? 40.717 -17.397 -37.586 1.00 37.69 82 THR A C 1
ATOM 584 O O . THR A 1 82 ? 40.395 -18.145 -38.508 1.00 37.69 82 THR A O 1
ATOM 587 N N . ARG A 1 83 ? 40.717 -16.070 -37.734 1.00 33.94 83 ARG A N 1
ATOM 588 C CA . ARG A 1 83 ? 40.655 -15.426 -39.046 1.00 33.94 83 ARG A CA 1
ATOM 589 C C . ARG A 1 83 ? 42.019 -15.593 -39.715 1.00 33.94 83 ARG A C 1
ATOM 591 O O . ARG A 1 83 ? 42.930 -14.817 -39.458 1.00 33.94 83 ARG A O 1
ATOM 598 N N . LYS A 1 84 ? 42.148 -16.611 -40.566 1.00 37.84 84 LYS A N 1
ATOM 599 C CA . LYS A 1 84 ? 43.066 -16.556 -41.710 1.00 37.84 84 LYS A CA 1
ATOM 600 C C . LYS A 1 84 ? 42.414 -15.694 -42.803 1.00 37.84 84 LYS A C 1
ATOM 602 O O . LYS A 1 84 ? 41.226 -15.892 -43.066 1.00 37.84 84 LYS A O 1
ATOM 607 N N . PRO A 1 85 ? 43.140 -14.759 -43.433 1.00 37.69 85 PRO A N 1
ATOM 608 C CA . PRO A 1 85 ? 42.668 -14.067 -44.621 1.00 37.69 85 PRO A CA 1
ATOM 609 C C . PRO A 1 85 ? 42.892 -14.958 -45.858 1.00 37.69 85 PRO A C 1
ATOM 611 O O . PRO A 1 85 ? 44.012 -15.354 -46.153 1.00 37.69 85 PRO A O 1
ATOM 614 N N . HIS A 1 86 ? 41.818 -15.275 -46.575 1.00 32.34 86 HIS A N 1
ATOM 615 C CA . HIS A 1 86 ? 41.827 -15.579 -48.011 1.00 32.34 86 HIS A CA 1
ATOM 616 C C . HIS A 1 86 ? 40.936 -14.484 -48.625 1.00 32.34 86 HIS A C 1
ATOM 618 O O . HIS A 1 86 ? 39.910 -14.154 -48.037 1.00 32.34 86 HIS A O 1
ATOM 624 N N . HIS A 1 87 ? 41.254 -13.810 -49.722 1.00 31.28 87 HIS A N 1
ATOM 625 C CA . HIS A 1 87 ? 41.819 -14.306 -50.964 1.00 31.28 87 HIS A CA 1
ATOM 626 C C . HIS A 1 87 ? 42.375 -13.082 -51.716 1.00 31.28 87 HIS A C 1
ATOM 628 O O . HIS A 1 87 ? 41.633 -12.132 -51.966 1.00 31.28 87 HIS A O 1
ATOM 634 N N . GLU A 1 88 ? 43.662 -13.089 -52.052 1.00 34.31 88 GLU A N 1
ATOM 635 C CA . GLU A 1 88 ? 44.189 -12.257 -53.137 1.00 34.31 88 GLU A CA 1
ATOM 636 C C . GLU A 1 88 ? 43.601 -12.771 -54.460 1.00 34.31 88 GLU A C 1
ATOM 638 O O . GLU A 1 88 ? 43.545 -13.995 -54.647 1.00 34.31 88 GLU A O 1
ATOM 643 N N . PRO A 1 89 ? 43.140 -11.897 -55.371 1.00 37.34 89 PRO A N 1
ATOM 644 C CA . PRO A 1 89 ? 42.953 -12.279 -56.754 1.00 37.34 89 PRO A CA 1
ATOM 645 C C . PRO A 1 89 ? 44.311 -12.319 -57.458 1.00 37.34 89 PRO A C 1
ATOM 647 O O . PRO A 1 89 ? 45.110 -11.388 -57.390 1.00 37.34 89 PRO A O 1
ATOM 650 N N . THR A 1 90 ? 44.519 -13.443 -58.126 1.00 31.27 90 THR A N 1
ATOM 651 C CA . THR A 1 90 ? 45.641 -13.814 -58.977 1.00 31.27 90 THR A CA 1
ATOM 652 C C . THR A 1 90 ? 45.906 -12.791 -60.086 1.00 31.27 90 THR A C 1
ATOM 654 O O . THR A 1 90 ? 44.977 -12.315 -60.741 1.00 31.27 90 THR A O 1
ATOM 657 N N . ASP A 1 91 ? 47.193 -12.516 -60.299 1.00 34.19 91 ASP A N 1
ATOM 658 C CA . ASP A 1 91 ? 47.785 -11.731 -61.385 1.00 34.19 91 ASP A CA 1
ATOM 659 C C . ASP A 1 91 ? 47.209 -12.018 -62.782 1.00 34.19 91 ASP A C 1
ATOM 661 O O . ASP A 1 91 ? 46.859 -13.154 -63.118 1.00 34.19 91 ASP A O 1
ATOM 665 N N . PRO A 1 92 ? 47.352 -11.035 -63.686 1.00 38.72 92 PRO A N 1
ATOM 666 C CA . PRO A 1 92 ? 48.051 -11.322 -64.925 1.00 38.72 92 PRO A CA 1
ATOM 667 C C . PRO A 1 92 ? 49.320 -10.471 -65.044 1.00 38.72 92 PRO A C 1
ATOM 669 O O . PRO A 1 92 ? 49.278 -9.241 -65.014 1.00 38.72 92 PRO A O 1
ATOM 672 N N . MET A 1 93 ? 50.443 -11.178 -65.211 1.00 43.34 93 MET A N 1
ATOM 673 C CA . MET A 1 93 ? 51.748 -10.731 -65.711 1.00 43.34 93 MET A CA 1
ATOM 674 C C . MET A 1 93 ? 51.784 -9.290 -66.255 1.00 43.34 93 MET A C 1
ATOM 676 O O . MET A 1 93 ? 51.330 -9.019 -67.369 1.00 43.34 93 MET A O 1
ATOM 680 N N . ARG A 1 94 ? 52.459 -8.386 -65.538 1.00 33.62 94 ARG A N 1
ATOM 681 C CA . ARG A 1 94 ? 53.114 -7.219 -66.145 1.00 33.62 94 ARG A CA 1
ATOM 682 C C . ARG A 1 94 ? 54.612 -7.345 -65.929 1.00 33.62 94 ARG A C 1
ATOM 684 O O . ARG A 1 94 ? 55.078 -7.445 -64.801 1.00 33.62 94 ARG A O 1
ATOM 691 N N . GLY A 1 95 ? 55.335 -7.412 -67.043 1.00 33.72 95 GLY A N 1
ATOM 692 C CA . GLY A 1 95 ? 56.775 -7.607 -67.079 1.00 33.72 95 GLY A CA 1
ATOM 693 C C . GLY A 1 95 ? 57.537 -6.538 -66.303 1.00 33.72 95 GLY A C 1
ATOM 694 O O . GLY A 1 95 ? 57.166 -5.365 -66.285 1.00 33.72 95 GLY A O 1
ATOM 695 N N . PHE A 1 96 ? 58.631 -6.981 -65.692 1.00 39.22 96 PHE A N 1
ATOM 696 C CA . PHE A 1 96 ? 59.693 -6.137 -65.176 1.00 39.22 96 PHE A CA 1
ATOM 697 C C . PHE A 1 96 ? 60.196 -5.216 -66.293 1.00 39.22 96 PHE A C 1
ATOM 699 O O . PHE A 1 96 ? 60.766 -5.676 -67.280 1.00 39.22 96 PHE A O 1
ATOM 706 N N . GLY A 1 97 ? 59.966 -3.916 -66.135 1.00 31.94 97 GLY A N 1
ATOM 707 C CA . GLY A 1 97 ? 60.572 -2.870 -66.944 1.00 31.94 97 GLY A CA 1
ATOM 708 C C . GLY A 1 97 ? 61.287 -1.909 -66.014 1.00 31.94 97 GLY A C 1
ATOM 709 O O . GLY A 1 97 ? 60.641 -1.086 -65.372 1.00 31.94 97 GLY A O 1
ATOM 710 N N . ALA A 1 98 ? 62.606 -2.052 -65.928 1.00 42.38 98 ALA A N 1
ATOM 711 C CA . ALA A 1 98 ? 63.499 -1.069 -65.338 1.00 42.38 98 ALA A CA 1
ATOM 712 C C . ALA A 1 98 ? 63.298 0.284 -66.034 1.00 42.38 98 ALA A C 1
ATOM 714 O O . ALA A 1 98 ? 63.533 0.383 -67.234 1.00 42.38 98 ALA A O 1
ATOM 715 N N . TRP A 1 99 ? 62.850 1.293 -65.290 1.00 36.59 99 TRP A N 1
ATOM 716 C CA . TRP A 1 99 ? 62.852 2.693 -65.719 1.00 36.59 99 TRP A CA 1
ATOM 717 C C . TRP A 1 99 ? 63.185 3.577 -64.514 1.00 36.59 99 TRP A C 1
ATOM 719 O O . TRP A 1 99 ? 62.356 4.341 -64.023 1.00 36.59 99 TRP A O 1
ATOM 729 N N . ASP A 1 100 ? 64.422 3.439 -64.041 1.00 35.28 100 ASP A N 1
ATOM 730 C CA . ASP A 1 100 ? 65.200 4.609 -63.647 1.00 35.28 100 ASP A CA 1
ATOM 731 C C . ASP A 1 100 ? 65.673 5.261 -64.952 1.00 35.28 100 ASP A C 1
ATOM 733 O O . ASP A 1 100 ? 66.483 4.675 -65.662 1.00 35.28 100 ASP A O 1
ATOM 737 N N . ASP A 1 101 ? 65.036 6.379 -65.317 1.00 40.78 101 ASP A N 1
ATOM 738 C CA . ASP A 1 101 ? 65.568 7.513 -66.098 1.00 40.78 101 ASP A CA 1
ATOM 739 C C . ASP A 1 101 ? 64.428 8.268 -66.808 1.00 40.78 101 ASP A C 1
ATOM 741 O O . ASP A 1 101 ? 63.783 7.733 -67.713 1.00 40.78 101 ASP A O 1
ATOM 745 N N . PRO A 1 102 ? 64.206 9.561 -66.506 1.00 42.84 102 PRO A N 1
ATOM 746 C CA . PRO A 1 102 ? 63.519 10.466 -67.409 1.00 42.84 102 PRO A CA 1
ATOM 747 C C . PRO A 1 102 ? 64.533 11.452 -67.996 1.00 42.84 102 PRO A C 1
ATOM 749 O O . PRO A 1 102 ? 64.482 12.655 -67.744 1.00 42.84 102 PRO A O 1
ATOM 752 N N . GLY A 1 103 ? 65.449 10.923 -68.802 1.00 36.34 103 GLY A N 1
ATOM 753 C CA . GLY A 1 103 ? 66.266 11.676 -69.741 1.00 36.34 103 GLY A CA 1
ATOM 754 C C . GLY A 1 103 ? 65.674 11.680 -71.148 1.00 36.34 103 GLY A C 1
ATOM 755 O O . GLY A 1 103 ? 66.439 11.579 -72.088 1.00 36.34 103 GLY A O 1
ATOM 756 N N . VAL A 1 104 ? 64.347 11.734 -71.340 1.00 33.44 104 VAL A N 1
ATOM 757 C CA . VAL A 1 104 ? 63.755 11.915 -72.681 1.00 33.44 104 VAL A CA 1
ATOM 758 C C . VAL A 1 104 ? 62.444 12.693 -72.574 1.00 33.44 104 VAL A C 1
ATOM 760 O O . VAL A 1 104 ? 61.425 12.195 -72.095 1.00 33.44 104 VAL A O 1
ATOM 763 N N . SER A 1 105 ? 62.477 13.948 -73.018 1.00 35.38 105 SER A N 1
ATOM 764 C CA . SER A 1 105 ? 61.286 14.759 -73.233 1.00 35.38 105 SER A CA 1
ATOM 765 C C . SER A 1 105 ? 60.525 14.267 -74.460 1.00 35.38 105 SER A C 1
ATOM 767 O O . SER A 1 105 ? 61.111 14.077 -75.524 1.00 35.38 105 SER A O 1
ATOM 769 N N . VAL A 1 106 ? 59.202 14.166 -74.343 1.00 36.84 106 VAL A N 1
ATOM 770 C CA . VAL A 1 106 ? 58.273 14.031 -75.472 1.00 36.84 106 VAL A CA 1
ATOM 771 C C . VAL A 1 106 ? 58.153 15.387 -76.173 1.00 36.84 106 VAL A C 1
ATOM 773 O O . VAL A 1 106 ? 57.142 16.070 -76.084 1.00 36.84 106 VAL A O 1
ATOM 776 N N . PHE A 1 107 ? 59.232 15.784 -76.836 1.00 33.69 107 PHE A N 1
ATOM 777 C CA . PHE A 1 107 ? 59.230 16.671 -77.988 1.00 33.69 107 PHE A CA 1
ATOM 778 C C . PHE A 1 107 ? 60.322 16.146 -78.910 1.00 33.69 107 PHE A C 1
ATOM 780 O O . PHE A 1 107 ? 61.482 16.031 -78.527 1.00 33.69 107 PHE A O 1
ATOM 787 N N . ALA A 1 108 ? 59.899 15.726 -80.093 1.00 42.31 108 ALA A N 1
ATOM 788 C CA . ALA A 1 108 ? 60.732 15.126 -81.109 1.00 42.31 108 ALA A CA 1
ATOM 789 C C . ALA A 1 108 ? 61.941 16.008 -81.454 1.00 42.31 108 ALA A C 1
ATOM 791 O O . ALA A 1 108 ? 61.766 17.103 -81.980 1.00 42.31 108 ALA A O 1
ATOM 792 N N . THR A 1 109 ? 63.148 15.480 -81.275 1.00 34.50 109 THR A N 1
A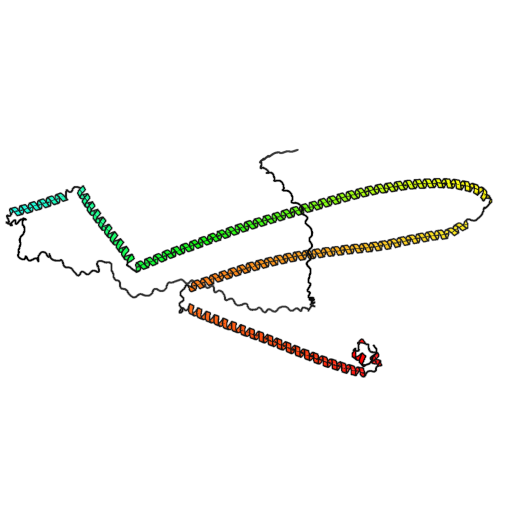TOM 793 C CA . THR A 1 109 ? 64.292 15.834 -82.116 1.00 34.50 109 THR A CA 1
ATOM 794 C C . THR A 1 109 ? 65.077 14.567 -82.427 1.00 34.50 109 THR A C 1
ATOM 796 O O . THR A 1 109 ? 65.704 13.942 -81.576 1.00 34.50 109 THR A O 1
ATOM 799 N N . ALA A 1 110 ? 64.967 14.161 -83.689 1.00 37.78 110 ALA A N 1
ATOM 800 C CA . ALA A 1 110 ? 65.873 13.226 -84.323 1.00 37.78 110 ALA A CA 1
ATOM 801 C C . ALA A 1 110 ? 67.322 13.731 -84.207 1.00 37.78 110 ALA A C 1
ATOM 803 O O . ALA A 1 110 ? 67.555 14.933 -84.076 1.00 37.78 110 ALA A O 1
ATOM 804 N N . ALA A 1 111 ? 68.268 12.793 -84.260 1.00 44.22 111 ALA A N 1
ATOM 805 C CA . ALA A 1 111 ? 69.707 13.026 -84.263 1.00 44.22 111 ALA A CA 1
ATOM 806 C C . ALA A 1 111 ? 70.097 14.288 -85.055 1.00 44.22 111 ALA A C 1
ATOM 808 O O . ALA A 1 111 ? 69.864 14.367 -86.260 1.00 44.22 111 ALA A O 1
ATOM 809 N N . GLN A 1 112 ? 70.686 15.269 -84.371 1.00 39.19 112 GLN A N 1
ATOM 810 C CA . GLN A 1 112 ? 71.240 16.460 -85.002 1.00 39.19 112 GLN A CA 1
ATOM 811 C C . GLN A 1 112 ? 72.762 16.335 -84.977 1.00 39.19 112 GLN A C 1
ATOM 813 O O . GLN A 1 112 ? 73.406 16.450 -83.936 1.00 39.19 112 GLN A O 1
ATOM 818 N N . GLU A 1 113 ? 73.315 16.019 -86.143 1.00 43.25 113 GLU A N 1
ATOM 819 C CA . GLU A 1 113 ? 74.734 16.140 -86.460 1.00 43.25 113 GLU A CA 1
ATOM 820 C C . GLU A 1 113 ? 75.246 17.558 -86.127 1.00 43.25 113 GLU A C 1
ATOM 822 O O . GLU A 1 113 ? 74.464 18.517 -86.137 1.00 43.25 113 GLU A O 1
ATOM 827 N N . PRO A 1 114 ? 76.549 17.739 -85.846 1.00 44.03 114 PRO A N 1
ATOM 828 C CA . PRO A 1 114 ? 77.114 19.070 -85.666 1.00 44.03 114 PRO A CA 1
ATOM 829 C C . PRO A 1 114 ? 76.922 19.881 -86.952 1.00 44.03 114 PRO A C 1
ATOM 831 O O . PRO A 1 114 ? 77.465 19.532 -87.997 1.00 44.03 114 PRO A O 1
ATOM 834 N N . ILE A 1 115 ? 76.160 20.975 -86.877 1.00 40.06 115 ILE A N 1
ATOM 835 C CA . ILE A 1 115 ? 75.997 21.918 -87.988 1.00 40.06 115 ILE A CA 1
ATOM 836 C C . ILE A 1 115 ? 77.394 22.452 -88.355 1.00 40.06 115 ILE A C 1
ATOM 838 O O . ILE A 1 115 ? 78.025 23.110 -87.521 1.00 40.06 115 ILE A O 1
ATOM 842 N N . PRO A 1 116 ? 77.911 22.205 -89.573 1.00 45.59 116 PRO A N 1
ATOM 843 C CA . PRO A 1 116 ? 79.142 22.829 -90.017 1.00 45.59 116 PRO A CA 1
ATOM 844 C C . PRO A 1 116 ? 78.899 24.329 -90.204 1.00 45.59 116 PRO A C 1
ATOM 846 O O . PRO A 1 116 ? 77.846 24.760 -90.663 1.00 45.59 116 PRO A O 1
ATOM 849 N N . ASN A 1 117 ? 79.898 25.117 -89.822 1.00 46.47 117 ASN A N 1
ATOM 850 C CA . ASN A 1 117 ? 79.976 26.572 -89.902 1.00 46.47 117 ASN A CA 1
ATOM 851 C C . ASN A 1 117 ? 79.274 27.165 -91.153 1.00 46.47 117 ASN A C 1
ATOM 853 O O . ASN A 1 117 ? 79.854 27.211 -92.235 1.00 46.47 117 ASN A O 1
ATOM 857 N N . MET A 1 118 ? 78.034 27.652 -91.005 1.00 47.97 118 MET A N 1
ATOM 858 C CA . MET A 1 118 ? 77.201 28.196 -92.098 1.00 47.97 118 MET A CA 1
ATOM 859 C C . MET A 1 118 ? 77.663 29.574 -92.615 1.00 47.97 118 MET A C 1
ATOM 861 O O . MET A 1 118 ? 76.996 30.186 -93.446 1.00 47.97 118 MET A O 1
ATOM 865 N N . LEU A 1 119 ? 78.827 30.060 -92.172 1.00 50.81 119 LEU A N 1
ATOM 866 C CA . LEU A 1 119 ? 79.471 31.272 -92.690 1.00 50.81 119 LEU A CA 1
ATOM 867 C C . LEU A 1 119 ? 80.355 31.016 -93.929 1.00 50.81 119 LEU A C 1
ATOM 869 O O . LEU A 1 119 ? 80.848 31.973 -94.519 1.00 50.81 119 LEU A O 1
ATOM 873 N N . SER A 1 120 ? 80.549 29.761 -94.358 1.00 47.69 120 SER A N 1
ATOM 874 C CA . SER A 1 120 ? 81.385 29.411 -95.524 1.00 47.69 120 SER A CA 1
ATOM 875 C C . SER A 1 120 ? 80.633 29.284 -96.862 1.00 47.69 120 SER A C 1
ATOM 877 O O . SER A 1 120 ? 81.280 29.114 -97.894 1.00 47.69 120 SER A O 1
ATOM 879 N N . TYR A 1 121 ? 79.297 29.410 -96.883 1.00 46.66 121 TYR A N 1
ATOM 880 C CA . TYR A 1 121 ? 78.469 29.236 -98.095 1.00 46.66 121 TYR A CA 1
ATOM 881 C C . TYR A 1 121 ? 77.938 30.534 -98.728 1.00 46.66 121 TYR A C 1
ATOM 883 O O . TYR A 1 121 ? 77.192 30.482 -99.708 1.00 46.66 121 TYR A O 1
ATOM 891 N N . LEU A 1 122 ? 78.334 31.710 -98.236 1.00 41.88 122 LEU A N 1
ATOM 892 C CA . LEU A 1 122 ? 77.942 32.974 -98.864 1.00 41.88 122 LEU A CA 1
ATOM 893 C C . LEU A 1 122 ? 78.919 33.355 -99.983 1.00 41.88 122 LEU A C 1
ATOM 895 O O . LEU A 1 122 ? 79.999 33.901 -99.770 1.00 41.88 122 LEU A O 1
ATOM 899 N N . LYS A 1 123 ? 78.494 33.044 -101.207 1.00 42.34 123 LYS A N 1
ATOM 900 C CA . LYS A 1 123 ? 79.062 33.519 -102.470 1.00 42.34 123 LYS A CA 1
ATOM 901 C C . LYS A 1 123 ? 78.869 35.048 -102.563 1.00 42.34 123 LYS A C 1
ATOM 903 O O . LYS A 1 123 ? 77.737 35.502 -102.397 1.00 42.34 123 LYS A O 1
ATOM 908 N N . PRO A 1 124 ? 79.907 35.858 -102.839 1.00 46.62 124 PRO A N 1
ATOM 909 C CA . PRO A 1 124 ? 79.733 37.296 -103.030 1.00 46.62 124 PRO A CA 1
ATOM 910 C C . PRO A 1 124 ? 79.067 37.573 -104.386 1.00 46.62 124 PRO A C 1
ATOM 912 O O . PRO A 1 124 ? 79.545 37.111 -105.422 1.00 46.62 124 PRO A O 1
ATOM 915 N N . MET A 1 125 ? 77.966 38.327 -104.375 1.00 41.91 125 MET A N 1
ATOM 916 C CA . MET A 1 125 ? 77.339 38.892 -105.577 1.00 41.91 125 MET A CA 1
ATOM 917 C C . MET A 1 125 ? 77.837 40.333 -105.813 1.00 41.91 125 MET A C 1
ATOM 919 O O . MET A 1 125 ? 78.170 41.023 -104.846 1.00 41.91 125 MET A O 1
ATOM 923 N N . PRO A 1 126 ? 77.934 40.774 -107.084 1.00 45.94 126 PRO A N 1
ATOM 924 C CA . PRO A 1 126 ? 78.563 42.031 -107.482 1.00 45.94 126 PRO A CA 1
ATOM 925 C C . PRO A 1 126 ? 77.669 43.239 -107.172 1.00 45.94 126 PRO A C 1
ATOM 927 O O . PRO A 1 126 ? 76.455 43.115 -107.035 1.00 45.94 126 PRO A O 1
ATOM 930 N N . GLY A 1 127 ? 78.307 44.398 -107.011 1.00 35.69 127 GLY A N 1
ATOM 931 C CA . GLY A 1 127 ? 77.717 45.563 -106.360 1.00 35.69 127 GLY A CA 1
ATOM 932 C C . GLY A 1 127 ? 76.781 46.430 -107.194 1.00 35.69 127 GLY A C 1
ATOM 933 O O . GLY A 1 127 ? 76.675 46.266 -108.399 1.00 35.69 127 GLY A O 1
ATOM 934 N N . THR A 1 128 ? 76.196 47.408 -106.499 1.00 37.97 128 THR A N 1
ATOM 935 C CA . THR A 1 128 ? 75.917 48.787 -106.937 1.00 37.97 128 THR A CA 1
ATOM 936 C C . THR A 1 128 ? 75.521 49.614 -105.704 1.00 37.97 128 THR A C 1
ATOM 938 O O . THR A 1 128 ? 74.803 49.101 -104.853 1.00 37.97 128 THR A O 1
ATOM 941 N N . ALA A 1 129 ? 75.960 50.880 -105.676 1.00 36.94 129 ALA A N 1
ATOM 942 C CA . ALA A 1 129 ? 75.681 51.958 -104.707 1.00 36.94 129 ALA A CA 1
ATOM 943 C C . ALA A 1 129 ? 76.338 51.796 -103.314 1.00 36.94 129 ALA A C 1
ATOM 945 O O . ALA A 1 129 ? 75.920 50.982 -102.502 1.00 36.94 129 ALA A O 1
ATOM 946 N N . CYS A 1 130 ? 77.501 52.411 -103.057 1.00 36.88 130 CYS A N 1
ATOM 947 C CA . CYS A 1 130 ? 77.647 53.817 -102.629 1.00 36.88 130 CYS A CA 1
ATOM 948 C C . CYS A 1 130 ? 76.649 54.187 -101.524 1.00 36.88 130 CYS A C 1
ATOM 950 O O . CYS A 1 130 ? 75.496 54.463 -101.821 1.00 36.88 130 CYS A O 1
ATOM 952 N N . ASP A 1 131 ? 77.094 54.181 -100.263 1.00 38.91 131 ASP A N 1
ATOM 953 C CA . ASP A 1 131 ? 77.461 55.436 -99.602 1.00 38.91 131 ASP A CA 1
ATOM 954 C C . ASP A 1 131 ? 78.238 55.204 -98.290 1.00 38.91 131 ASP A C 1
ATOM 956 O O . ASP A 1 131 ? 77.807 54.475 -97.402 1.00 38.91 131 ASP A O 1
ATOM 960 N N . GLN A 1 132 ? 79.395 55.877 -98.230 1.00 42.75 132 GLN A N 1
ATOM 961 C CA . GLN A 1 132 ? 80.168 56.317 -97.056 1.00 42.75 132 GLN A CA 1
ATOM 962 C C . GLN A 1 132 ? 80.853 55.207 -96.233 1.00 42.75 132 GLN A C 1
ATOM 964 O O . GLN A 1 132 ? 80.274 54.590 -95.348 1.00 42.75 132 GLN A O 1
ATOM 969 N N . ASP A 1 133 ? 82.067 54.789 -96.616 1.00 36.09 133 ASP A N 1
ATOM 970 C CA . ASP A 1 133 ? 83.370 55.386 -96.239 1.00 36.09 133 ASP A CA 1
ATOM 971 C C . ASP A 1 133 ? 83.482 55.678 -94.728 1.00 36.09 133 ASP A C 1
ATOM 973 O O . ASP A 1 133 ? 82.641 56.375 -94.181 1.00 36.09 133 ASP A O 1
ATOM 977 N N . LYS A 1 134 ? 84.501 55.304 -93.949 1.00 39.00 134 LYS A N 1
ATOM 978 C CA . LYS A 1 134 ? 85.864 54.743 -94.092 1.00 39.00 134 LYS A CA 1
ATOM 979 C C . LYS A 1 134 ? 86.427 54.821 -92.643 1.00 39.00 134 LYS A C 1
ATOM 981 O O . L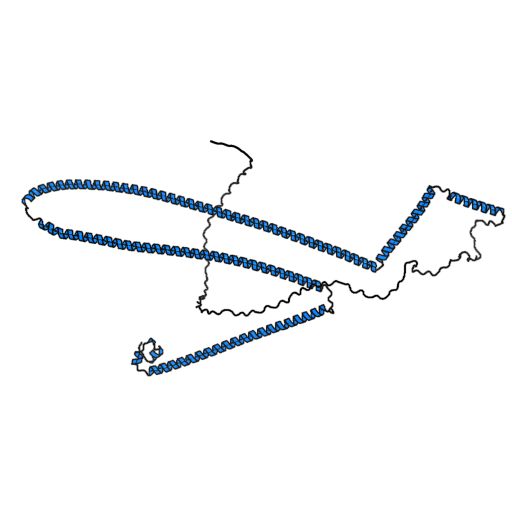YS A 1 134 ? 85.962 55.648 -91.870 1.00 39.00 134 LYS A O 1
ATOM 986 N N . ASP A 1 135 ? 87.378 54.066 -92.106 1.00 36.00 135 ASP A N 1
ATOM 987 C CA . ASP A 1 135 ? 88.404 53.167 -92.612 1.00 36.00 135 ASP A CA 1
ATOM 988 C C . ASP A 1 135 ? 88.803 52.222 -91.455 1.00 36.00 135 ASP A C 1
ATOM 990 O O . ASP A 1 135 ? 89.295 52.667 -90.418 1.00 36.00 135 ASP A O 1
ATOM 994 N N . THR A 1 136 ? 88.666 50.906 -91.638 1.00 34.88 136 THR A N 1
ATOM 995 C CA . THR A 1 136 ? 89.555 49.929 -90.991 1.00 34.88 136 THR A CA 1
ATOM 996 C C . THR A 1 136 ? 90.442 49.323 -92.070 1.00 34.88 136 THR A C 1
ATOM 998 O O . THR A 1 136 ? 89.976 48.699 -93.018 1.00 34.88 136 THR A O 1
ATOM 1001 N N . CYS A 1 137 ? 91.739 49.590 -91.918 1.00 36.62 137 CYS A N 1
ATOM 1002 C CA . CYS A 1 137 ? 92.904 48.904 -92.470 1.00 36.62 137 CYS A CA 1
ATOM 1003 C C . CYS A 1 137 ? 92.677 47.871 -93.593 1.00 36.62 137 CYS A C 1
ATOM 1005 O O . CYS A 1 137 ? 92.305 46.727 -93.343 1.00 36.62 137 CYS A O 1
ATOM 1007 N N . LYS A 1 138 ? 93.193 48.180 -94.788 1.00 35.38 138 LYS A N 1
ATOM 1008 C CA . LYS A 1 138 ? 93.955 47.184 -95.559 1.00 35.38 138 LYS A CA 1
ATOM 1009 C C . LYS A 1 138 ? 95.443 47.399 -95.298 1.00 35.38 138 LYS A C 1
ATOM 1011 O O . LYS A 1 138 ? 96.156 47.945 -96.137 1.00 35.38 138 LYS A O 1
ATOM 1016 N N . LEU A 1 139 ? 95.916 46.930 -94.141 1.00 38.78 139 LEU A N 1
ATOM 1017 C CA . LEU A 1 139 ? 97.323 46.564 -93.995 1.00 38.78 139 LEU A CA 1
ATOM 1018 C C . LEU A 1 139 ? 97.554 45.391 -94.946 1.00 38.78 139 LEU A C 1
ATOM 1020 O O . LEU A 1 139 ? 97.217 44.241 -94.662 1.00 38.78 139 LEU A O 1
ATOM 1024 N N . LYS A 1 140 ? 98.055 45.712 -96.140 1.00 37.59 140 LYS A N 1
ATOM 1025 C CA . LYS A 1 140 ? 98.625 44.719 -97.039 1.00 37.59 140 LYS A CA 1
ATOM 1026 C C . LYS A 1 140 ? 99.733 44.022 -96.264 1.00 37.59 140 LYS A C 1
ATOM 1028 O O . LYS A 1 140 ? 100.752 44.623 -95.950 1.00 37.59 140 LYS A O 1
ATOM 1033 N N . SER A 1 141 ? 99.494 42.751 -95.978 1.00 43.91 141 SER A N 1
ATOM 1034 C CA . SER A 1 141 ? 100.500 41.775 -95.594 1.00 43.91 141 SER A CA 1
ATOM 1035 C C . SER A 1 141 ? 101.618 41.779 -96.640 1.00 43.91 141 SER A C 1
ATOM 1037 O O . SER A 1 141 ? 101.529 41.117 -97.672 1.00 43.91 141 SER A O 1
ATOM 1039 N N . GLN A 1 142 ? 102.662 42.565 -96.394 1.00 40.00 142 GLN A N 1
ATOM 1040 C CA . GLN A 1 142 ? 104.003 42.236 -96.844 1.00 40.00 142 GLN A CA 1
ATOM 1041 C C . GLN A 1 142 ? 104.739 41.719 -95.619 1.00 40.00 142 GLN A C 1
ATOM 1043 O O . GLN A 1 142 ? 104.985 42.432 -94.656 1.00 40.00 142 GLN A O 1
ATOM 1048 N N . LYS A 1 143 ? 105.008 40.416 -95.642 1.00 45.19 143 LYS A N 1
ATOM 1049 C CA . LYS A 1 143 ? 105.728 39.699 -94.600 1.00 45.19 143 LYS A CA 1
ATOM 1050 C C . LYS A 1 143 ? 107.174 40.200 -94.568 1.00 45.19 143 LYS A C 1
ATOM 1052 O O . LYS A 1 143 ? 108.010 39.669 -95.293 1.00 45.19 143 LYS A O 1
ATOM 1057 N N . SER A 1 144 ? 107.482 41.168 -93.708 1.00 51.34 144 SER A N 1
ATOM 1058 C CA . SER A 1 144 ? 108.822 41.261 -93.133 1.00 51.34 144 SER A CA 1
ATOM 1059 C C . SER A 1 144 ? 108.848 40.334 -91.908 1.00 51.34 144 SER A C 1
ATOM 1061 O O . SER A 1 144 ? 107.949 40.344 -91.066 1.00 51.34 144 SER A O 1
ATOM 1063 N N . VAL A 1 145 ? 109.837 39.442 -91.821 1.00 58.91 145 VAL A N 1
ATOM 1064 C CA . VAL A 1 145 ? 109.962 38.470 -90.712 1.00 58.91 145 VAL A CA 1
ATOM 1065 C C . VAL A 1 145 ? 110.111 39.181 -89.349 1.00 58.91 145 VAL A C 1
ATOM 1067 O O . VAL A 1 145 ? 109.779 38.602 -88.317 1.00 58.91 145 VAL A O 1
ATOM 1070 N N . ALA A 1 146 ? 110.509 40.458 -89.354 1.00 57.03 146 ALA A N 1
ATOM 1071 C CA . ALA A 1 146 ? 110.664 41.307 -88.174 1.00 57.03 146 ALA A CA 1
ATOM 1072 C C . ALA A 1 146 ? 109.334 41.804 -87.564 1.00 57.03 146 ALA A C 1
ATOM 1074 O O . ALA A 1 146 ? 109.250 41.998 -86.355 1.00 57.03 146 ALA A O 1
ATOM 1075 N N . GLU A 1 147 ? 108.267 41.975 -88.349 1.00 54.84 147 GLU A N 1
ATOM 1076 C CA . GLU A 1 147 ? 106.965 42.423 -87.815 1.00 54.84 147 GLU A CA 1
ATOM 1077 C C . GLU A 1 147 ? 106.185 41.282 -87.149 1.00 54.84 147 GLU A C 1
ATOM 1079 O O . GLU A 1 147 ? 105.440 41.486 -86.191 1.00 54.84 147 GLU A O 1
ATOM 1084 N N . ASN A 1 148 ? 106.399 40.048 -87.610 1.00 57.97 148 ASN A N 1
ATOM 1085 C CA . ASN A 1 148 ? 105.746 38.862 -87.057 1.00 57.97 148 ASN A CA 1
ATOM 1086 C C . ASN A 1 148 ? 106.330 38.473 -85.684 1.00 57.97 148 ASN A C 1
ATOM 1088 O O . ASN A 1 148 ? 105.612 37.949 -84.832 1.00 57.97 148 ASN A O 1
ATOM 1092 N N . SER A 1 149 ? 107.619 38.749 -85.440 1.00 63.16 149 SER A N 1
ATOM 1093 C CA . SER A 1 149 ? 108.223 38.602 -84.110 1.00 63.16 149 SER A CA 1
ATOM 1094 C C . SER A 1 149 ? 107.719 39.675 -83.145 1.00 63.16 149 SER A C 1
ATOM 1096 O O . SER A 1 149 ? 107.382 39.339 -82.015 1.00 63.16 149 SER A O 1
ATOM 1098 N N . LEU A 1 150 ? 107.568 40.925 -83.598 1.00 65.12 150 LEU A N 1
ATOM 1099 C CA . LEU A 1 150 ? 106.966 42.004 -82.809 1.00 65.12 150 LEU A CA 1
ATOM 1100 C C . LEU A 1 150 ? 105.509 41.710 -82.443 1.00 65.12 150 LEU A C 1
ATOM 1102 O O . LEU A 1 150 ? 105.134 41.867 -81.287 1.00 65.12 150 LEU A O 1
ATOM 1106 N N . PHE A 1 151 ? 104.697 41.212 -83.379 1.00 69.19 151 PHE A N 1
ATOM 1107 C CA . PHE A 1 151 ? 103.307 40.853 -83.083 1.00 69.19 151 PHE A CA 1
ATOM 1108 C C . PHE A 1 151 ? 103.211 39.680 -82.100 1.00 69.19 151 PHE A C 1
ATOM 1110 O O . PHE A 1 151 ? 102.372 39.696 -81.201 1.00 69.19 151 PHE A O 1
ATOM 1117 N N . ARG A 1 152 ? 104.092 38.674 -82.223 1.00 71.50 152 ARG A N 1
ATOM 1118 C CA . ARG A 1 152 ? 104.184 37.587 -81.235 1.00 71.50 152 ARG A CA 1
ATOM 1119 C C . ARG A 1 152 ? 104.634 38.098 -79.874 1.00 71.50 152 ARG A C 1
ATOM 1121 O O . ARG A 1 152 ? 104.053 37.676 -78.886 1.00 71.50 152 ARG A O 1
ATOM 1128 N N . LEU A 1 153 ? 105.613 38.999 -79.819 1.00 75.62 153 LEU A N 1
ATOM 1129 C CA . LEU A 1 153 ? 106.104 39.575 -78.571 1.00 75.62 153 LEU A CA 1
ATOM 1130 C C . LEU A 1 153 ? 105.022 40.416 -77.889 1.00 75.62 153 LEU A C 1
ATOM 1132 O O . LEU A 1 153 ? 104.782 40.228 -76.708 1.00 75.62 153 LEU A O 1
ATOM 1136 N N . ILE A 1 154 ? 104.320 41.274 -78.632 1.00 75.56 154 ILE A N 1
ATOM 1137 C CA . ILE A 1 154 ? 103.215 42.083 -78.102 1.00 75.56 154 ILE A CA 1
ATOM 1138 C C . ILE A 1 154 ? 102.064 41.182 -77.655 1.00 75.56 154 ILE A C 1
ATOM 1140 O O . ILE A 1 154 ? 101.505 41.401 -76.589 1.00 75.56 154 ILE A O 1
ATOM 1144 N N . LYS A 1 155 ? 101.725 40.138 -78.421 1.00 79.25 155 LYS A N 1
ATOM 1145 C CA . LYS A 1 155 ? 100.719 39.156 -78.003 1.00 79.25 155 LYS A CA 1
ATOM 1146 C C . LYS A 1 155 ? 101.136 38.458 -76.706 1.00 79.25 155 LYS A C 1
ATOM 1148 O O . LYS A 1 155 ? 100.329 38.413 -75.788 1.00 79.25 155 LYS A O 1
ATOM 1153 N N . TYR A 1 156 ? 102.383 37.994 -76.610 1.00 77.69 156 TYR A N 1
ATOM 1154 C CA . TYR A 1 156 ? 102.925 37.396 -75.388 1.00 77.69 156 TYR A CA 1
ATOM 1155 C C . TYR A 1 156 ? 102.926 38.381 -74.220 1.00 77.69 156 TYR A C 1
ATOM 1157 O O . TYR A 1 156 ? 102.534 38.001 -73.132 1.00 77.69 156 TYR A O 1
ATOM 1165 N N . GLN A 1 157 ? 103.282 39.648 -74.439 1.00 76.62 157 GLN A N 1
ATOM 1166 C CA . GLN A 1 157 ? 103.261 40.691 -73.411 1.00 76.62 157 GLN A CA 1
ATOM 1167 C C . GLN A 1 157 ? 101.839 41.052 -72.976 1.00 76.62 157 GLN A C 1
ATOM 1169 O O . GLN A 1 157 ? 101.615 41.349 -71.811 1.00 76.62 157 GLN A O 1
ATOM 1174 N N . VAL A 1 158 ? 100.859 41.032 -73.882 1.00 78.31 158 VAL A N 1
ATOM 1175 C CA . VAL A 1 158 ? 99.444 41.243 -73.543 1.00 78.31 158 VAL A CA 1
ATOM 1176 C C . VAL A 1 158 ? 98.882 40.028 -72.808 1.00 78.31 158 VAL A C 1
ATOM 1178 O O . VAL A 1 158 ? 98.113 40.201 -71.867 1.00 78.31 158 VAL A O 1
ATOM 1181 N N . GLU A 1 159 ? 99.275 38.817 -73.198 1.00 76.00 159 GLU A N 1
ATOM 1182 C CA . GLU A 1 159 ? 98.928 37.581 -72.494 1.00 76.00 159 GLU A CA 1
ATOM 1183 C C . GLU A 1 159 ? 99.590 37.526 -71.107 1.00 76.00 159 GLU A C 1
ATOM 1185 O O . GLU A 1 159 ? 98.901 37.201 -70.145 1.00 76.00 159 GLU A O 1
ATOM 1190 N N . GLU A 1 160 ? 100.852 37.945 -70.965 1.00 73.94 160 GLU A N 1
ATOM 1191 C CA . GLU A 1 160 ? 101.537 38.123 -69.676 1.00 73.94 160 GLU A CA 1
ATOM 1192 C C . GLU A 1 160 ? 100.880 39.220 -68.843 1.00 73.94 160 GLU A C 1
ATOM 1194 O O . GLU A 1 160 ? 100.572 38.977 -67.691 1.00 73.94 160 GLU A O 1
ATOM 1199 N N . LEU A 1 161 ? 100.556 40.390 -69.401 1.00 71.81 161 LEU A N 1
ATOM 1200 C CA . LEU A 1 161 ? 99.868 41.459 -68.664 1.00 71.81 161 LEU A CA 1
ATOM 1201 C C . LEU A 1 161 ? 98.441 41.068 -68.252 1.00 71.81 161 LEU A C 1
ATOM 1203 O O . LEU A 1 161 ? 97.953 41.505 -67.207 1.00 71.81 161 LEU A O 1
ATOM 1207 N N . ALA A 1 162 ? 97.746 40.266 -69.062 1.00 71.19 162 ALA A N 1
ATOM 1208 C CA . ALA A 1 162 ? 96.440 39.715 -68.720 1.00 71.19 162 ALA A CA 1
ATOM 1209 C C . ALA A 1 162 ? 96.560 38.630 -67.640 1.00 71.19 162 ALA A C 1
ATOM 1211 O O . ALA A 1 162 ? 95.741 38.611 -66.719 1.00 71.19 162 ALA A O 1
ATOM 1212 N N . ALA A 1 163 ? 97.584 37.775 -67.722 1.00 69.56 163 ALA A N 1
ATOM 1213 C CA . ALA A 1 163 ? 97.900 36.769 -66.715 1.00 69.56 163 ALA A CA 1
ATOM 1214 C C . ALA A 1 163 ? 98.340 37.416 -65.392 1.00 69.56 163 ALA A C 1
ATOM 1216 O O . ALA A 1 163 ? 97.795 37.059 -64.353 1.00 69.56 163 ALA A O 1
ATOM 1217 N N . ASP A 1 164 ? 99.195 38.438 -65.427 1.00 66.31 164 ASP A N 1
ATOM 1218 C CA . ASP A 1 164 ? 99.652 39.229 -64.280 1.00 66.31 164 ASP A CA 1
ATOM 1219 C C . ASP A 1 164 ? 98.505 40.000 -63.632 1.00 66.31 164 ASP A C 1
ATOM 1221 O O . ASP A 1 164 ? 98.371 40.027 -62.408 1.00 66.31 164 ASP A O 1
ATOM 1225 N N . ARG A 1 165 ? 97.588 40.564 -64.429 1.00 61.91 165 ARG A N 1
ATOM 1226 C CA . ARG A 1 165 ? 96.332 41.107 -63.892 1.00 61.91 165 ARG A CA 1
ATOM 1227 C C . ARG A 1 165 ? 95.461 40.037 -63.247 1.00 61.91 165 ARG A C 1
ATOM 1229 O O . ARG A 1 165 ? 94.709 40.369 -62.341 1.00 61.91 165 ARG A O 1
ATOM 1236 N N . HIS A 1 166 ? 95.526 38.782 -63.685 1.00 63.28 166 HIS A N 1
ATOM 1237 C CA . HIS A 1 166 ? 94.758 37.683 -63.099 1.00 63.28 166 HIS A CA 1
ATOM 1238 C C . HIS A 1 166 ? 95.395 37.155 -61.798 1.00 63.28 166 HIS A C 1
ATOM 1240 O O . HIS A 1 166 ? 94.689 36.858 -60.823 1.00 63.28 166 HIS A O 1
ATOM 1246 N N . THR A 1 167 ? 96.729 37.088 -61.742 1.00 64.62 167 THR A N 1
ATOM 1247 C CA . THR A 1 167 ? 97.514 36.624 -60.587 1.00 64.62 167 THR A CA 1
ATOM 1248 C C . THR A 1 167 ? 97.625 37.690 -59.492 1.00 64.62 167 THR A C 1
ATOM 1250 O O . THR A 1 167 ? 97.540 37.335 -58.312 1.00 64.62 167 THR A O 1
ATOM 1253 N N . HIS A 1 168 ? 97.662 38.980 -59.848 1.00 61.50 168 HIS A N 1
ATOM 1254 C CA . HIS A 1 168 ? 97.741 40.131 -58.935 1.00 61.50 168 HIS A CA 1
ATOM 1255 C C . HIS A 1 168 ? 96.427 40.928 -58.831 1.00 61.50 168 HIS A C 1
ATOM 1257 O O . HIS A 1 168 ? 96.417 42.159 -58.796 1.00 61.50 168 HIS A O 1
ATOM 1263 N N . MET A 1 169 ? 95.290 40.234 -58.758 1.00 61.44 169 MET A N 1
ATOM 1264 C CA . MET A 1 169 ? 94.008 40.883 -58.454 1.00 61.44 169 MET A CA 1
ATOM 1265 C C . MET A 1 169 ? 93.956 41.371 -57.002 1.00 61.44 169 MET A C 1
ATOM 1267 O O . MET A 1 169 ? 94.335 40.646 -56.079 1.00 61.44 169 MET A O 1
ATOM 1271 N N . ASN A 1 170 ? 93.385 42.561 -56.791 1.00 63.94 170 ASN A N 1
ATOM 1272 C CA . ASN A 1 170 ? 93.094 43.075 -55.455 1.00 63.94 170 ASN A CA 1
ATOM 1273 C C . ASN A 1 170 ? 92.167 42.102 -54.695 1.00 63.94 170 ASN A C 1
ATOM 1275 O O . ASN A 1 170 ? 91.163 41.656 -55.261 1.00 63.94 170 ASN A O 1
ATOM 1279 N N . PRO A 1 171 ? 92.426 41.803 -53.408 1.00 71.50 171 PRO A N 1
ATOM 1280 C CA . PRO A 1 171 ? 91.649 40.820 -52.649 1.00 71.50 171 PRO A CA 1
ATOM 1281 C C . PRO A 1 171 ? 90.154 41.169 -52.578 1.00 71.50 171 PRO A C 1
ATOM 1283 O O . PRO A 1 171 ? 89.322 40.270 -52.641 1.00 71.50 171 PRO A O 1
ATOM 1286 N N . LYS A 1 172 ? 89.797 42.463 -52.565 1.00 70.00 172 LYS A N 1
ATOM 1287 C CA . LYS A 1 172 ? 88.397 42.921 -52.639 1.00 70.00 172 LYS A CA 1
ATOM 1288 C C . LYS A 1 172 ? 87.697 42.515 -53.943 1.00 70.00 172 LYS A C 1
ATOM 1290 O O . LYS A 1 172 ? 86.576 42.035 -53.900 1.00 70.00 172 LYS A O 1
ATOM 1295 N N . GLN A 1 173 ? 88.376 42.612 -55.086 1.00 72.25 173 GLN A N 1
ATOM 1296 C CA . GLN A 1 173 ? 87.811 42.227 -56.387 1.00 72.25 173 GLN A CA 1
ATOM 1297 C C . GLN A 1 173 ? 87.719 40.704 -56.560 1.00 72.25 173 GLN A C 1
ATOM 1299 O O . GLN A 1 173 ? 86.857 40.215 -57.288 1.00 72.25 173 GLN A O 1
ATOM 1304 N N . ARG A 1 174 ? 88.599 39.936 -55.898 1.00 71.62 174 ARG A N 1
ATOM 1305 C CA . ARG A 1 174 ? 88.466 38.472 -55.830 1.00 71.62 174 ARG A CA 1
ATOM 1306 C C . ARG A 1 174 ? 87.251 38.065 -54.999 1.00 71.62 174 ARG A C 1
ATOM 1308 O O . ARG A 1 174 ? 86.495 37.228 -55.476 1.00 71.62 174 ARG A O 1
ATOM 1315 N N . LEU A 1 175 ? 87.043 38.698 -53.840 1.00 75.75 175 LEU A N 1
ATOM 1316 C CA . LEU A 1 175 ? 85.864 38.477 -52.995 1.00 75.75 175 LEU A CA 1
ATOM 1317 C C . LEU A 1 175 ? 84.561 38.830 -53.727 1.00 75.75 175 LEU A C 1
ATOM 1319 O O . LEU A 1 175 ? 83.668 37.999 -53.796 1.00 75.75 175 LEU A O 1
ATOM 1323 N N . GLU A 1 176 ? 84.486 39.989 -54.387 1.00 77.69 176 GLU A N 1
ATOM 1324 C CA . GLU A 1 176 ? 83.301 40.386 -55.168 1.00 77.69 176 GLU A CA 1
ATOM 1325 C C . GLU A 1 176 ? 82.970 39.393 -56.297 1.00 77.69 176 GLU A C 1
ATOM 1327 O O . GLU A 1 176 ? 81.802 39.126 -56.578 1.00 77.69 176 GLU A O 1
ATOM 1332 N N . ARG A 1 177 ? 83.986 38.795 -56.937 1.00 73.38 177 ARG A N 1
ATOM 1333 C CA . ARG A 1 177 ? 83.776 37.753 -57.953 1.00 73.38 177 ARG A CA 1
ATOM 1334 C C . ARG A 1 177 ? 83.350 36.421 -57.348 1.00 73.38 177 ARG A C 1
ATOM 1336 O O . ARG A 1 177 ? 82.467 35.784 -57.913 1.00 73.38 177 ARG A O 1
ATOM 1343 N N . THR A 1 178 ? 83.949 35.985 -56.239 1.00 78.06 178 THR A N 1
ATOM 1344 C CA . THR A 1 178 ? 83.526 34.745 -55.567 1.00 78.06 178 THR A CA 1
ATOM 1345 C C . THR A 1 178 ? 82.119 34.877 -55.004 1.00 78.06 178 THR A C 1
ATOM 1347 O O . THR A 1 178 ? 81.322 33.965 -55.187 1.00 78.06 178 THR A O 1
ATOM 1350 N N . ASP A 1 179 ? 81.775 36.028 -54.430 1.00 78.38 179 ASP A N 1
ATOM 1351 C CA . ASP A 1 179 ? 80.427 36.329 -53.947 1.00 78.38 179 ASP A CA 1
ATOM 1352 C C . ASP A 1 179 ? 79.436 36.390 -55.117 1.00 78.38 179 ASP A C 1
ATOM 1354 O O . ASP A 1 179 ? 78.342 35.838 -55.028 1.00 78.38 179 ASP A O 1
ATOM 1358 N N . GLY A 1 180 ? 79.831 36.962 -56.261 1.00 79.50 180 GLY A N 1
ATOM 1359 C CA . GLY A 1 180 ? 79.047 36.924 -57.501 1.00 79.50 180 GLY A CA 1
ATOM 1360 C C . GLY A 1 180 ? 78.786 35.502 -58.019 1.00 79.50 180 GLY A C 1
ATOM 1361 O O . GLY A 1 180 ? 77.676 35.188 -58.440 1.00 79.50 180 GLY A O 1
ATOM 1362 N N . VAL A 1 181 ? 79.778 34.611 -57.943 1.00 79.88 181 VAL A N 1
ATOM 1363 C CA . VAL A 1 181 ? 79.629 33.199 -58.342 1.00 79.88 181 VAL A CA 1
ATOM 1364 C C . VAL A 1 181 ? 78.772 32.421 -57.339 1.00 79.88 181 VAL A C 1
ATOM 1366 O O . VAL A 1 181 ? 77.908 31.652 -57.750 1.00 79.88 181 VAL A O 1
ATOM 1369 N N . ILE A 1 182 ? 78.960 32.638 -56.035 1.00 81.06 182 ILE A N 1
ATOM 1370 C CA . ILE A 1 182 ? 78.171 31.987 -54.978 1.00 81.06 182 ILE A CA 1
ATOM 1371 C C . ILE A 1 182 ? 76.710 32.437 -55.046 1.00 81.06 182 ILE A C 1
ATOM 1373 O O . ILE A 1 182 ? 75.809 31.608 -54.966 1.00 81.06 182 ILE A O 1
ATOM 1377 N N . THR A 1 183 ? 76.454 33.732 -55.234 1.00 81.88 183 THR A N 1
ATOM 1378 C CA . THR A 1 183 ? 75.088 34.262 -55.373 1.00 81.88 183 THR A CA 1
ATOM 1379 C C . THR A 1 183 ? 74.408 33.759 -56.642 1.00 81.88 183 THR A C 1
ATOM 1381 O O . THR A 1 183 ? 73.232 33.405 -56.583 1.00 81.88 183 THR A O 1
ATOM 1384 N N . ALA A 1 184 ? 75.133 33.643 -57.760 1.00 79.19 184 ALA A N 1
ATOM 1385 C CA . ALA A 1 184 ? 74.611 33.030 -58.979 1.00 79.19 184 ALA A CA 1
ATOM 1386 C C . ALA A 1 184 ? 74.283 31.538 -58.781 1.00 79.19 184 ALA A C 1
ATOM 1388 O O . ALA A 1 184 ? 73.187 31.105 -59.132 1.00 79.19 184 ALA A O 1
ATOM 1389 N N . ALA A 1 185 ? 75.175 30.767 -58.149 1.00 77.75 185 ALA A N 1
ATOM 1390 C CA . ALA A 1 185 ? 74.936 29.356 -57.843 1.00 77.75 185 ALA A CA 1
ATOM 1391 C C . ALA A 1 185 ? 73.746 29.164 -56.884 1.00 77.75 185 ALA A C 1
ATOM 1393 O O . ALA A 1 185 ? 72.891 28.311 -57.113 1.00 77.75 185 ALA A O 1
ATOM 1394 N N . LEU A 1 186 ? 73.632 30.006 -55.853 1.00 86.31 186 LEU A N 1
ATOM 1395 C CA . LEU A 1 186 ? 72.513 29.986 -54.910 1.00 86.31 186 LEU A CA 1
ATOM 1396 C C . LEU A 1 186 ? 71.192 30.386 -55.584 1.00 86.31 186 LEU A C 1
ATOM 1398 O O . LEU A 1 186 ? 70.150 29.798 -55.298 1.00 86.31 186 LEU A O 1
ATOM 1402 N N . ALA A 1 187 ? 71.219 31.343 -56.516 1.00 86.00 187 ALA A N 1
ATOM 1403 C CA . ALA A 1 187 ? 70.055 31.699 -57.322 1.00 86.00 187 ALA A CA 1
ATOM 1404 C C . ALA A 1 187 ? 69.619 30.541 -58.235 1.00 86.00 187 ALA A C 1
ATOM 1406 O O . ALA A 1 187 ? 68.422 30.268 -58.336 1.00 86.00 187 ALA A O 1
ATOM 1407 N N . GLU A 1 188 ? 70.562 29.819 -58.848 1.00 88.31 188 GLU A N 1
ATOM 1408 C CA . GLU A 1 188 ? 70.260 28.614 -59.626 1.00 88.31 188 GLU A CA 1
ATOM 1409 C C . GLU A 1 188 ? 69.664 27.497 -58.762 1.00 88.31 188 GLU A C 1
ATOM 1411 O O . GLU A 1 188 ? 68.682 26.871 -59.164 1.00 88.31 188 GLU A O 1
ATOM 1416 N N . GLU A 1 189 ? 70.202 27.246 -57.567 1.00 87.38 189 GLU A N 1
ATOM 1417 C CA . GLU A 1 189 ? 69.659 26.239 -56.649 1.00 87.38 189 GLU A CA 1
ATOM 1418 C C . GLU A 1 189 ? 68.258 26.602 -56.154 1.00 87.38 189 GLU A C 1
ATOM 1420 O O . GLU A 1 189 ? 67.356 25.760 -56.188 1.00 87.38 189 GLU A O 1
ATOM 1425 N N . LEU A 1 190 ? 68.033 27.860 -55.764 1.00 88.75 190 LEU A N 1
ATOM 1426 C CA . LEU A 1 190 ? 66.703 28.347 -55.396 1.00 88.75 190 LEU A CA 1
ATOM 1427 C C . LEU A 1 190 ? 65.728 28.236 -56.568 1.00 88.75 190 LEU A C 1
ATOM 1429 O O . LEU A 1 190 ? 64.585 27.817 -56.377 1.00 88.75 190 LEU A O 1
ATOM 1433 N N . HIS A 1 191 ? 66.174 28.541 -57.788 1.00 87.06 191 HIS A N 1
ATOM 1434 C CA . HIS A 1 191 ? 65.354 28.369 -58.980 1.00 87.06 191 HIS A CA 1
ATOM 1435 C C . HIS A 1 191 ? 65.001 26.893 -59.205 1.00 87.06 191 HIS A C 1
ATOM 1437 O O . HIS A 1 191 ? 63.832 26.565 -59.405 1.00 87.06 191 HIS A O 1
ATOM 1443 N N . ARG A 1 192 ? 65.964 25.972 -59.072 1.00 86.56 192 ARG A N 1
ATOM 1444 C CA . ARG A 1 192 ? 65.712 24.521 -59.149 1.00 86.56 192 ARG A CA 1
ATOM 1445 C C . ARG A 1 192 ? 64.716 24.056 -58.084 1.00 86.56 192 ARG A C 1
ATOM 1447 O O . ARG A 1 192 ? 63.810 23.286 -58.404 1.00 86.56 192 ARG A O 1
ATOM 1454 N N . GLN A 1 193 ? 64.819 24.548 -56.849 1.00 90.88 193 GLN A N 1
ATOM 1455 C CA . GLN A 1 193 ? 63.866 24.235 -55.778 1.00 90.88 193 GLN A CA 1
ATOM 1456 C C . GLN A 1 193 ? 62.459 24.775 -56.078 1.00 90.88 193 GLN A C 1
ATOM 1458 O O . GLN A 1 193 ? 61.475 24.056 -55.897 1.00 90.88 193 GLN A O 1
ATOM 1463 N N . GLN A 1 194 ? 62.344 26.002 -56.592 1.00 89.56 194 GLN A N 1
ATOM 1464 C CA . GLN A 1 194 ? 61.064 26.589 -57.006 1.00 89.56 194 GLN A CA 1
ATOM 1465 C C . GLN A 1 194 ? 60.433 25.830 -58.180 1.00 89.56 194 GLN A C 1
ATOM 1467 O O . GLN A 1 194 ? 59.223 25.585 -58.189 1.00 89.56 194 GLN A O 1
ATOM 1472 N N . VAL A 1 195 ? 61.237 25.402 -59.155 1.00 88.12 195 VAL A N 1
ATOM 1473 C CA . VAL A 1 195 ? 60.783 24.567 -60.276 1.00 88.12 195 VAL A CA 1
ATOM 1474 C C . VAL A 1 195 ? 60.323 23.195 -59.772 1.00 88.12 195 VAL A C 1
ATOM 1476 O O . VAL A 1 195 ? 59.255 22.726 -60.158 1.00 88.12 195 VAL A O 1
ATOM 1479 N N . ALA A 1 196 ? 61.049 22.569 -58.844 1.00 83.69 196 ALA A N 1
ATOM 1480 C CA . ALA A 1 196 ? 60.636 21.299 -58.246 1.00 83.69 196 ALA A CA 1
ATOM 1481 C C . ALA A 1 196 ? 59.335 21.434 -57.428 1.00 83.69 196 ALA A C 1
ATOM 1483 O O . ALA A 1 196 ? 58.428 20.608 -57.558 1.00 83.69 196 ALA A O 1
ATOM 1484 N N . ALA A 1 197 ? 59.200 22.498 -56.630 1.00 85.94 197 ALA A N 1
ATOM 1485 C CA . ALA A 1 197 ? 57.999 22.779 -55.847 1.00 85.94 197 ALA A CA 1
ATOM 1486 C C . ALA A 1 197 ? 56.787 23.086 -56.741 1.00 85.94 197 ALA A C 1
ATOM 1488 O O . ALA A 1 197 ? 55.700 22.547 -56.518 1.00 85.94 197 ALA A O 1
ATOM 1489 N N . SER A 1 198 ? 56.966 23.893 -57.790 1.00 83.06 198 SER A N 1
ATOM 1490 C CA . SER A 1 198 ? 55.900 24.185 -58.753 1.00 83.06 198 SER A CA 1
ATOM 1491 C C . SER A 1 198 ? 55.495 22.938 -59.539 1.00 83.06 198 SER A C 1
ATOM 1493 O O . SER A 1 198 ? 54.298 22.672 -59.659 1.00 83.06 198 SER A O 1
ATOM 1495 N N . ARG A 1 199 ? 56.452 22.100 -59.964 1.00 82.31 199 ARG A N 1
ATOM 1496 C CA . ARG A 1 199 ? 56.180 20.800 -60.597 1.00 82.31 199 ARG A CA 1
ATOM 1497 C C . ARG A 1 199 ? 55.391 19.876 -59.670 1.00 82.31 199 ARG A C 1
ATOM 1499 O O . ARG A 1 199 ? 54.412 19.275 -60.104 1.00 82.31 199 ARG A O 1
ATOM 1506 N N . ARG A 1 200 ? 55.741 19.805 -58.382 1.00 82.50 200 ARG A N 1
ATOM 1507 C CA . ARG A 1 200 ? 54.977 19.047 -57.377 1.00 82.50 200 ARG A CA 1
ATOM 1508 C C . ARG A 1 200 ? 53.537 19.557 -57.250 1.00 82.50 200 ARG A C 1
ATOM 1510 O O . ARG A 1 200 ? 52.606 18.756 -57.234 1.00 82.50 200 ARG A O 1
ATOM 1517 N N . ILE A 1 201 ? 53.333 20.874 -57.195 1.00 86.62 201 ILE A N 1
ATOM 1518 C CA . ILE A 1 201 ? 51.990 21.477 -57.140 1.00 86.62 201 ILE A CA 1
ATOM 1519 C C . ILE A 1 201 ? 51.197 21.165 -58.415 1.00 86.62 201 ILE A C 1
ATOM 1521 O O . ILE A 1 201 ? 50.019 20.818 -58.334 1.00 86.62 201 ILE A O 1
ATOM 1525 N N . GLN A 1 202 ? 51.829 21.250 -59.587 1.00 81.75 202 GLN A N 1
ATOM 1526 C CA . GLN A 1 202 ? 51.201 20.905 -60.862 1.00 81.75 202 GLN A CA 1
ATOM 1527 C C . GLN A 1 202 ? 50.803 19.427 -60.914 1.00 81.75 202 GLN A C 1
ATOM 1529 O O . GLN A 1 202 ? 49.685 19.127 -61.321 1.00 81.75 202 GLN A O 1
ATOM 1534 N N . LEU A 1 203 ? 51.648 18.510 -60.432 1.00 84.06 203 LEU A N 1
ATOM 1535 C CA . LEU A 1 203 ? 51.304 17.089 -60.320 1.00 84.06 203 LEU A CA 1
ATOM 1536 C C . LEU A 1 203 ? 50.099 16.871 -59.395 1.00 84.06 203 LEU A C 1
ATOM 1538 O O . LEU A 1 203 ? 49.151 16.200 -59.792 1.00 84.06 203 LEU A O 1
ATOM 1542 N N . HIS A 1 204 ? 50.067 17.503 -58.217 1.00 82.62 204 HIS A N 1
ATOM 1543 C CA . HIS A 1 204 ? 48.907 17.433 -57.317 1.00 82.62 204 HIS A CA 1
ATOM 1544 C C . HIS A 1 204 ? 47.613 17.997 -57.933 1.00 82.62 204 HIS A C 1
ATOM 1546 O O . HIS A 1 204 ? 46.526 17.574 -57.544 1.00 82.62 204 HIS A O 1
ATOM 1552 N N . ARG A 1 205 ? 47.705 18.953 -58.869 1.00 81.38 205 ARG A N 1
ATOM 1553 C CA . ARG A 1 205 ? 46.543 19.553 -59.550 1.00 81.38 205 ARG A CA 1
ATOM 1554 C C . ARG A 1 205 ? 46.083 18.763 -60.774 1.00 81.38 205 ARG A C 1
ATOM 1556 O O . ARG A 1 205 ? 44.881 18.683 -61.010 1.00 81.38 205 ARG A O 1
ATOM 1563 N N . ASN A 1 206 ? 47.015 18.205 -61.542 1.00 83.44 206 ASN A N 1
ATOM 1564 C CA . ASN A 1 206 ? 46.733 17.638 -62.861 1.00 83.44 206 ASN A CA 1
ATOM 1565 C C . ASN A 1 206 ? 46.544 16.115 -62.826 1.00 83.44 206 ASN A C 1
ATOM 1567 O O . ASN A 1 206 ? 45.790 15.581 -63.636 1.00 83.44 206 ASN A O 1
ATOM 1571 N N . VAL A 1 207 ? 47.179 15.407 -61.886 1.00 89.75 207 VAL A N 1
ATOM 1572 C CA . VAL A 1 207 ? 47.048 13.948 -61.761 1.00 89.75 207 VAL A CA 1
ATOM 1573 C C . VAL A 1 207 ? 45.750 13.607 -61.028 1.00 89.75 207 VAL A C 1
ATOM 1575 O O . VAL A 1 207 ? 45.536 14.009 -59.883 1.00 89.75 207 VAL A O 1
ATOM 1578 N N . ASN A 1 208 ? 44.874 12.845 -61.685 1.00 85.06 208 ASN A N 1
ATOM 1579 C CA . ASN A 1 208 ? 43.570 12.454 -61.138 1.00 85.06 208 ASN A CA 1
ATOM 1580 C C . ASN A 1 208 ? 43.693 11.620 -59.858 1.00 85.06 208 ASN A C 1
ATOM 1582 O O . ASN A 1 208 ? 42.972 11.885 -58.899 1.00 85.06 208 ASN A O 1
ATOM 1586 N N . ASP A 1 209 ? 44.643 10.686 -59.810 1.00 86.00 209 ASP A N 1
ATOM 1587 C CA . ASP A 1 209 ? 44.824 9.793 -58.661 1.00 86.00 209 ASP A CA 1
ATOM 1588 C C . ASP A 1 209 ? 45.262 10.549 -57.402 1.00 86.00 209 ASP A C 1
ATOM 1590 O O . ASP A 1 209 ? 44.745 10.296 -56.319 1.00 86.00 209 ASP A O 1
ATOM 1594 N N . LEU A 1 210 ? 46.137 11.554 -57.535 1.00 86.00 210 LEU A N 1
ATOM 1595 C CA . LEU A 1 210 ? 46.548 12.400 -56.408 1.00 86.00 210 LEU A CA 1
ATOM 1596 C C . LEU A 1 210 ? 45.414 13.305 -55.915 1.00 86.00 210 LEU A C 1
ATOM 1598 O O . LEU A 1 210 ? 45.307 13.550 -54.714 1.00 86.00 210 LEU A O 1
ATOM 1602 N N . ARG A 1 211 ? 44.550 13.789 -56.819 1.00 85.06 211 ARG A N 1
ATOM 1603 C CA . ARG A 1 211 ? 43.348 14.548 -56.438 1.00 85.06 211 ARG A CA 1
ATOM 1604 C C . ARG A 1 211 ? 42.342 13.673 -55.704 1.00 85.06 211 ARG A C 1
ATOM 1606 O O . ARG A 1 211 ? 41.799 14.100 -54.689 1.00 85.06 211 ARG A O 1
ATOM 1613 N N . ARG A 1 212 ? 42.126 12.453 -56.196 1.00 86.38 212 ARG A N 1
ATOM 1614 C CA . ARG A 1 212 ? 41.249 11.471 -55.562 1.00 86.38 212 ARG A CA 1
ATOM 1615 C C . ARG A 1 212 ? 41.775 11.068 -54.188 1.00 86.38 212 ARG A C 1
ATOM 1617 O O . ARG A 1 212 ? 41.022 11.144 -53.228 1.00 86.38 212 ARG A O 1
ATOM 1624 N N . LEU A 1 213 ? 43.066 10.757 -54.074 1.00 88.31 213 LEU A N 1
ATOM 1625 C CA . LEU A 1 213 ? 43.699 10.436 -52.796 1.00 88.31 213 LEU A CA 1
ATOM 1626 C C . LEU A 1 213 ? 43.600 11.604 -51.806 1.00 88.31 213 LEU A C 1
ATOM 1628 O O . LEU A 1 213 ? 43.296 11.392 -50.639 1.00 88.31 213 LEU A O 1
ATOM 1632 N N . LYS A 1 214 ? 43.800 12.849 -52.261 1.00 87.62 214 LYS A N 1
ATOM 1633 C CA . LYS A 1 214 ? 43.600 14.031 -51.412 1.00 87.62 214 LYS A CA 1
ATOM 1634 C C . LYS A 1 214 ? 42.152 14.141 -50.926 1.00 87.62 214 LYS A C 1
ATOM 1636 O O . LYS A 1 214 ? 41.939 14.345 -49.739 1.00 87.62 214 LYS A O 1
ATOM 1641 N N . ALA A 1 215 ? 41.175 13.957 -51.812 1.00 87.12 215 ALA A N 1
ATOM 1642 C CA . ALA A 1 215 ? 39.764 13.967 -51.435 1.00 87.12 215 ALA A CA 1
ATOM 1643 C C . ALA A 1 215 ? 39.419 12.835 -50.450 1.00 87.12 215 ALA A C 1
ATOM 1645 O O . ALA A 1 215 ? 38.666 13.063 -49.510 1.00 87.12 215 ALA A O 1
ATOM 1646 N N . GLU A 1 216 ? 39.994 11.643 -50.619 1.00 91.06 216 GLU A N 1
ATOM 1647 C CA . GLU A 1 216 ? 39.829 10.513 -49.696 1.00 91.06 216 GLU A CA 1
ATOM 1648 C C . GLU A 1 216 ? 40.461 10.804 -48.322 1.00 91.06 216 GLU A C 1
ATOM 1650 O O . GLU A 1 216 ? 39.855 10.502 -47.295 1.00 91.06 216 GLU A O 1
ATOM 1655 N N . VAL A 1 217 ? 41.628 11.456 -48.276 1.00 93.62 217 VAL A N 1
ATOM 1656 C CA . VAL A 1 217 ? 42.261 11.904 -47.023 1.00 93.62 217 VAL A CA 1
ATOM 1657 C C . VAL A 1 217 ? 41.439 13.000 -46.344 1.00 93.62 217 VAL A C 1
ATOM 1659 O O . VAL A 1 217 ? 41.218 12.923 -45.137 1.00 93.62 217 VAL A O 1
ATOM 1662 N N . ASP A 1 218 ? 40.936 13.982 -47.093 1.00 91.94 218 ASP A N 1
ATOM 1663 C CA . ASP A 1 218 ? 40.085 15.053 -46.561 1.00 91.94 218 ASP A CA 1
ATOM 1664 C C . ASP A 1 218 ? 38.751 14.481 -46.031 1.00 91.94 218 ASP A C 1
ATOM 1666 O O . ASP A 1 218 ? 38.275 14.862 -44.958 1.00 91.94 218 ASP A O 1
ATOM 1670 N N . GLN A 1 219 ? 38.173 13.493 -46.723 1.00 91.75 219 GLN A N 1
ATOM 1671 C CA . GLN A 1 219 ? 37.001 12.743 -46.256 1.00 91.75 219 GLN A CA 1
ATOM 1672 C C . GLN A 1 219 ? 37.303 11.918 -44.999 1.00 91.75 219 GLN A C 1
ATOM 1674 O O . GLN A 1 219 ? 36.514 11.921 -44.056 1.00 91.75 219 GLN A O 1
ATOM 1679 N N . ALA A 1 220 ? 38.449 11.239 -44.937 1.00 92.19 220 ALA A N 1
ATOM 1680 C CA . ALA A 1 220 ? 38.857 10.491 -43.750 1.00 92.19 220 ALA A CA 1
ATOM 1681 C C . ALA A 1 220 ? 39.108 11.421 -42.552 1.00 92.19 220 ALA A C 1
ATOM 1683 O O . ALA A 1 220 ? 38.707 11.108 -41.430 1.00 92.19 220 ALA A O 1
ATOM 1684 N N . HIS A 1 221 ? 39.722 12.583 -42.786 1.00 94.69 221 HIS A N 1
ATOM 1685 C CA . HIS A 1 221 ? 39.974 13.584 -41.757 1.00 94.69 221 HIS A CA 1
ATOM 1686 C C . HIS A 1 221 ? 38.668 14.180 -41.225 1.00 94.69 221 HIS A C 1
ATOM 1688 O O . HIS A 1 221 ? 38.451 14.206 -40.016 1.00 94.69 221 HIS A O 1
ATOM 1694 N N . THR A 1 222 ? 37.753 14.580 -42.110 1.00 92.56 222 THR A N 1
ATOM 1695 C CA . THR A 1 222 ? 36.430 15.083 -41.707 1.00 92.56 222 THR A CA 1
ATOM 1696 C C . THR A 1 222 ? 35.609 14.017 -40.983 1.00 92.56 222 THR A C 1
ATOM 1698 O O . THR A 1 222 ? 35.021 14.315 -39.946 1.00 92.56 222 THR A O 1
ATOM 1701 N N . ALA A 1 223 ? 35.626 12.762 -41.440 1.00 90.69 223 ALA A N 1
ATOM 1702 C CA . ALA A 1 223 ? 34.972 11.655 -40.743 1.00 90.69 223 ALA A CA 1
ATOM 1703 C C . ALA A 1 223 ? 35.554 11.423 -39.337 1.00 90.69 223 ALA A C 1
ATOM 1705 O O . ALA A 1 223 ? 34.808 11.146 -38.395 1.00 90.69 223 ALA A O 1
ATOM 1706 N N . LEU A 1 224 ? 36.872 11.567 -39.173 1.00 94.19 224 LEU A N 1
ATOM 1707 C CA . LEU A 1 224 ? 37.536 11.477 -37.874 1.00 94.19 224 LEU A CA 1
ATOM 1708 C C . LEU A 1 224 ? 37.122 12.629 -36.952 1.00 94.19 224 LEU A C 1
ATOM 1710 O O . LEU A 1 224 ? 36.764 12.368 -35.804 1.00 94.19 224 LEU A O 1
ATOM 1714 N N . VAL A 1 225 ? 37.104 13.867 -37.452 1.00 95.75 225 VAL A N 1
ATOM 1715 C CA . VAL A 1 225 ? 36.657 15.046 -36.690 1.00 95.75 225 VAL A CA 1
ATOM 1716 C C . VAL A 1 225 ? 35.195 14.892 -36.264 1.00 95.75 225 VAL A C 1
ATOM 1718 O O . VAL A 1 225 ? 34.882 15.057 -35.090 1.00 95.75 225 VAL A O 1
ATOM 1721 N N . VAL A 1 226 ? 34.301 14.483 -37.170 1.00 94.75 226 VAL A N 1
ATOM 1722 C CA . VAL A 1 226 ? 32.884 14.225 -36.848 1.00 94.75 226 VAL A CA 1
ATOM 1723 C C . VAL A 1 226 ? 32.740 13.116 -35.805 1.00 94.75 226 VAL A C 1
ATOM 1725 O O . VAL A 1 226 ? 31.919 13.203 -34.896 1.00 94.75 226 VAL A O 1
ATOM 1728 N N . ARG A 1 227 ? 33.554 12.061 -35.884 1.00 91.75 227 ARG A N 1
ATOM 1729 C CA . ARG A 1 227 ? 33.535 11.002 -34.872 1.00 91.75 227 ARG A CA 1
ATOM 1730 C C . ARG A 1 227 ? 34.000 11.508 -33.506 1.00 91.75 227 ARG A C 1
ATOM 1732 O O . ARG A 1 227 ? 33.425 11.108 -32.497 1.00 91.75 227 ARG A O 1
ATOM 1739 N N . GLN A 1 228 ? 35.024 12.358 -33.463 1.00 93.88 228 GLN A N 1
ATOM 1740 C CA . GLN A 1 228 ? 35.495 12.969 -32.220 1.00 93.88 228 GLN A CA 1
ATOM 1741 C C . GLN A 1 228 ? 34.418 13.861 -31.596 1.00 93.88 228 GLN A C 1
ATOM 1743 O O . GLN A 1 228 ? 34.134 13.701 -30.412 1.00 93.88 228 GLN A O 1
ATOM 1748 N N . THR A 1 229 ? 33.742 14.700 -32.387 1.00 94.38 229 THR A N 1
ATOM 1749 C CA . THR A 1 229 ? 32.667 15.565 -31.875 1.00 94.38 229 THR A CA 1
ATOM 1750 C C . THR A 1 229 ? 31.457 14.769 -31.382 1.00 94.38 229 THR A C 1
ATOM 1752 O O . THR A 1 229 ? 30.885 15.109 -30.349 1.00 94.38 229 THR A O 1
ATOM 1755 N N . ILE A 1 230 ? 31.086 13.667 -32.047 1.00 90.81 230 ILE A N 1
ATOM 1756 C CA . ILE A 1 230 ? 30.034 12.761 -31.549 1.00 90.81 230 ILE A CA 1
ATOM 1757 C C . ILE A 1 230 ? 30.421 12.184 -30.181 1.00 90.81 230 ILE A C 1
ATOM 1759 O O . ILE A 1 230 ? 29.611 12.219 -29.257 1.00 90.81 230 ILE A O 1
ATOM 1763 N N . LEU A 1 231 ? 31.656 11.697 -30.027 1.00 91.94 231 LEU A N 1
ATOM 1764 C CA . LEU A 1 231 ? 32.132 11.141 -28.755 1.00 91.94 231 LEU A CA 1
ATOM 1765 C C . LEU A 1 231 ? 32.191 12.195 -27.641 1.00 91.94 231 LEU A C 1
ATOM 1767 O O . LEU A 1 231 ? 31.889 11.888 -26.489 1.00 91.94 231 LEU A O 1
ATOM 1771 N N . GLU A 1 232 ? 32.569 13.431 -27.960 1.00 94.12 232 GLU A N 1
ATOM 1772 C CA . GLU A 1 232 ? 32.546 14.545 -27.008 1.00 94.12 232 GLU A CA 1
ATOM 1773 C C . GLU A 1 232 ? 31.120 14.891 -26.574 1.00 94.12 232 GLU A C 1
ATOM 1775 O O . GLU A 1 232 ? 30.865 15.016 -25.376 1.00 94.12 232 GLU A O 1
ATOM 1780 N N . ASN A 1 233 ? 30.172 14.948 -27.511 1.00 93.06 233 ASN A N 1
ATOM 1781 C CA . ASN A 1 233 ? 28.762 15.182 -27.203 1.00 93.06 233 ASN A CA 1
ATOM 1782 C C . ASN A 1 233 ? 28.170 14.060 -26.336 1.00 93.06 233 ASN A C 1
ATOM 1784 O O . ASN A 1 233 ? 27.428 14.332 -25.394 1.00 93.06 233 ASN A O 1
ATOM 1788 N N . GLU A 1 234 ? 28.517 12.799 -26.607 1.00 90.00 234 GLU A N 1
ATOM 1789 C CA . GLU A 1 234 ? 28.104 11.660 -25.779 1.00 90.00 234 GLU A CA 1
ATOM 1790 C C . GLU A 1 234 ? 28.665 11.757 -24.353 1.00 90.00 234 GLU A C 1
ATOM 1792 O O . GLU A 1 234 ? 27.935 11.515 -23.387 1.00 90.00 234 GLU A O 1
ATOM 1797 N N . ARG A 1 235 ? 29.934 12.164 -24.200 1.00 93.38 235 ARG A N 1
ATOM 1798 C CA . ARG A 1 235 ? 30.550 12.403 -22.884 1.00 93.38 235 ARG A CA 1
ATOM 1799 C C . ARG A 1 235 ? 29.856 13.537 -22.135 1.00 93.38 235 ARG A C 1
ATOM 1801 O O . ARG A 1 235 ? 29.472 13.345 -20.985 1.00 93.38 235 ARG A O 1
ATOM 1808 N N . GLN A 1 236 ? 29.627 14.675 -22.787 1.00 92.94 236 GLN A N 1
ATOM 1809 C CA . GLN A 1 236 ? 28.926 15.809 -22.180 1.00 92.94 236 GLN A CA 1
ATOM 1810 C C . GLN A 1 236 ? 27.497 15.434 -21.765 1.00 92.94 236 GLN A C 1
ATOM 1812 O O . GLN A 1 236 ? 27.072 15.748 -20.654 1.00 92.94 236 GLN A O 1
ATOM 1817 N N . ALA A 1 237 ? 26.766 14.698 -22.606 1.00 91.12 237 ALA A N 1
ATOM 1818 C CA . ALA A 1 237 ? 25.427 14.218 -22.274 1.00 91.12 237 ALA A CA 1
ATOM 1819 C C . ALA A 1 237 ? 25.437 13.257 -21.071 1.00 91.12 237 ALA A C 1
ATOM 1821 O O . ALA A 1 237 ? 24.553 13.332 -20.214 1.00 91.12 237 ALA A O 1
ATOM 1822 N N . ALA A 1 238 ? 26.434 12.371 -20.976 1.00 89.25 238 ALA A N 1
ATOM 1823 C CA . ALA A 1 238 ? 26.602 11.486 -19.825 1.00 89.25 238 ALA A CA 1
ATOM 1824 C C . ALA A 1 238 ? 26.902 12.272 -18.536 1.00 89.25 238 ALA A C 1
ATOM 1826 O O . ALA A 1 238 ? 26.288 12.006 -17.501 1.00 89.25 238 ALA A O 1
ATOM 1827 N N . GLU A 1 239 ? 27.776 13.279 -18.601 1.00 93.69 239 GLU A N 1
ATOM 1828 C CA . GLU A 1 239 ? 28.085 14.153 -17.465 1.00 93.69 239 GLU A CA 1
ATOM 1829 C C . GLU A 1 239 ? 26.869 14.959 -16.997 1.00 93.69 239 GLU A C 1
ATOM 1831 O O . GLU A 1 239 ? 26.633 15.069 -15.792 1.00 93.69 239 GLU A O 1
ATOM 1836 N N . ILE A 1 240 ? 26.073 15.502 -17.925 1.00 91.75 240 ILE A N 1
ATOM 1837 C CA . ILE A 1 240 ? 24.838 16.231 -17.603 1.00 91.75 240 ILE A CA 1
ATOM 1838 C C . ILE A 1 240 ? 23.851 15.301 -16.895 1.00 91.75 240 ILE A C 1
ATOM 1840 O O . ILE A 1 240 ? 23.400 15.626 -15.797 1.00 91.75 240 ILE A O 1
ATOM 1844 N N . LYS A 1 241 ? 23.599 14.105 -17.441 1.00 89.31 241 LYS A N 1
ATOM 1845 C CA . LYS A 1 241 ? 22.718 13.107 -16.808 1.00 89.31 241 LYS A CA 1
ATOM 1846 C C . LYS A 1 241 ? 23.204 12.697 -15.421 1.00 89.31 241 LYS A C 1
ATOM 1848 O O . LYS A 1 241 ? 22.403 12.505 -14.507 1.00 89.31 241 LYS A O 1
ATOM 1853 N N . GLN A 1 242 ? 24.516 12.566 -15.231 1.00 89.44 242 GLN A N 1
ATOM 1854 C CA . GLN A 1 242 ? 25.084 12.247 -13.924 1.00 89.44 242 GLN A CA 1
ATOM 1855 C C . GLN A 1 242 ? 24.913 13.406 -12.931 1.00 89.44 242 GLN A C 1
ATOM 1857 O O . GLN A 1 242 ? 24.567 13.170 -11.772 1.00 89.44 242 GLN A O 1
ATOM 1862 N N . LYS A 1 243 ? 25.080 14.658 -13.377 1.00 91.62 243 LYS A N 1
ATOM 1863 C CA . LYS A 1 243 ? 24.801 15.853 -12.565 1.00 91.62 243 LYS A CA 1
ATOM 1864 C C . LYS A 1 243 ? 23.320 15.952 -12.192 1.00 91.62 243 LYS A C 1
ATOM 1866 O O . LYS A 1 243 ? 23.022 16.209 -11.030 1.00 91.62 243 LYS A O 1
ATOM 1871 N N . GLU A 1 244 ? 22.404 15.707 -13.125 1.00 89.19 244 GLU A N 1
ATOM 1872 C CA . GLU A 1 244 ? 20.956 15.676 -12.870 1.00 89.19 244 GLU A CA 1
ATOM 1873 C C . GLU A 1 244 ? 20.584 14.586 -11.864 1.00 89.19 244 GLU A C 1
ATOM 1875 O O . GLU A 1 244 ? 19.881 14.855 -10.892 1.00 89.19 244 GLU A O 1
ATOM 1880 N N . ARG A 1 245 ? 21.134 13.376 -12.021 1.00 88.88 245 ARG A N 1
ATOM 1881 C CA . ARG A 1 245 ? 20.934 12.283 -11.063 1.00 88.88 245 ARG A CA 1
ATOM 1882 C C . ARG A 1 245 ? 21.431 12.651 -9.666 1.00 88.88 245 ARG A C 1
ATOM 1884 O O . ARG A 1 245 ? 20.756 12.356 -8.683 1.00 88.88 245 ARG A O 1
ATOM 1891 N N . ASN A 1 246 ? 22.589 13.299 -9.565 1.00 90.50 246 ASN A N 1
ATOM 1892 C CA . ASN A 1 246 ? 23.130 13.742 -8.281 1.00 90.50 246 ASN A CA 1
ATOM 1893 C C . ASN A 1 246 ? 22.265 14.835 -7.638 1.00 90.50 246 ASN A C 1
ATOM 1895 O O . ASN A 1 246 ? 22.043 14.782 -6.430 1.00 90.50 246 ASN A O 1
ATOM 1899 N N . LYS A 1 247 ? 21.737 15.780 -8.428 1.00 90.69 247 LYS A N 1
ATOM 1900 C CA . LYS A 1 247 ? 20.788 16.799 -7.951 1.00 90.69 247 LYS A CA 1
ATOM 1901 C C . LYS A 1 247 ? 19.492 16.166 -7.445 1.00 90.69 247 LYS A C 1
ATOM 1903 O O . LYS A 1 247 ? 19.119 16.415 -6.307 1.00 90.69 247 LYS A O 1
ATOM 1908 N N . ALA A 1 248 ? 18.894 15.253 -8.210 1.00 87.50 248 ALA A N 1
ATOM 1909 C CA . ALA A 1 248 ? 17.684 14.539 -7.800 1.00 87.50 248 ALA A CA 1
ATOM 1910 C C . ALA A 1 248 ? 17.895 13.708 -6.519 1.00 87.50 248 ALA A C 1
ATOM 1912 O O . ALA A 1 248 ? 17.028 13.652 -5.649 1.00 87.50 248 ALA A O 1
ATOM 1913 N N . LEU A 1 249 ? 19.066 13.078 -6.359 1.00 88.25 249 LEU A N 1
ATOM 1914 C CA . LEU A 1 249 ? 19.416 12.374 -5.120 1.00 88.25 249 LEU A CA 1
ATOM 1915 C C . LEU A 1 249 ? 19.597 13.329 -3.932 1.00 88.25 249 LEU A C 1
ATOM 1917 O O . LEU A 1 249 ? 19.245 12.963 -2.811 1.00 88.25 249 LEU A O 1
ATOM 1921 N N . ALA A 1 250 ? 20.145 14.525 -4.151 1.00 90.88 250 ALA A N 1
ATOM 1922 C CA . ALA A 1 250 ? 20.278 15.542 -3.111 1.00 90.88 250 ALA A CA 1
ATOM 1923 C C . ALA A 1 250 ? 18.909 16.093 -2.682 1.00 90.88 250 ALA A C 1
ATOM 1925 O O . ALA A 1 250 ? 18.630 16.135 -1.486 1.00 90.88 250 ALA A O 1
ATOM 1926 N N . GLU A 1 251 ? 18.034 16.411 -3.638 1.00 89.12 251 GLU A N 1
ATOM 1927 C CA . GLU A 1 251 ? 16.653 16.844 -3.386 1.00 89.12 251 GLU A CA 1
ATOM 1928 C C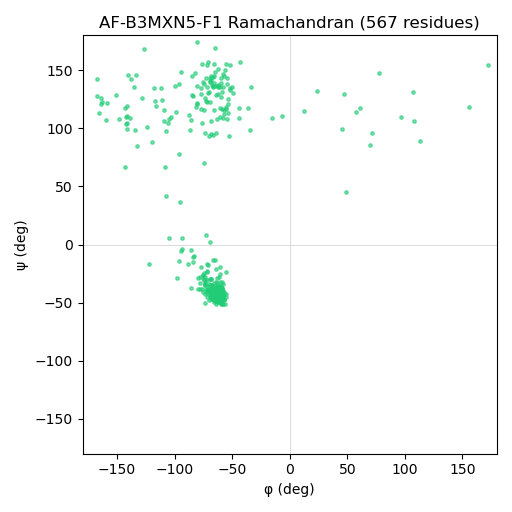 . GLU A 1 251 ? 15.863 15.770 -2.631 1.00 89.12 251 GLU A C 1
ATOM 1930 O O . GLU A 1 251 ? 15.216 16.059 -1.627 1.00 89.12 251 GLU A O 1
ATOM 1935 N N . LYS A 1 252 ? 15.991 14.496 -3.028 1.00 85.94 252 LYS A N 1
ATOM 1936 C CA . LYS A 1 252 ? 15.352 13.386 -2.308 1.00 85.94 252 LYS A CA 1
ATOM 1937 C C . LYS A 1 252 ? 15.828 13.294 -0.855 1.00 85.94 252 LYS A C 1
ATOM 1939 O O . LYS A 1 252 ? 15.013 13.099 0.041 1.00 85.94 252 LYS A O 1
ATOM 1944 N N . ARG A 1 253 ? 17.132 13.458 -0.603 1.00 89.56 253 ARG A N 1
ATOM 1945 C CA . ARG A 1 253 ? 17.682 13.462 0.765 1.00 89.56 253 ARG A CA 1
ATOM 1946 C C . ARG A 1 253 ? 17.175 14.646 1.588 1.00 89.56 253 ARG A C 1
ATOM 1948 O O . ARG A 1 253 ? 16.928 14.465 2.775 1.00 89.56 253 ARG A O 1
ATOM 1955 N N . GLN A 1 254 ? 17.020 15.822 0.981 1.00 91.12 254 GLN A N 1
ATOM 1956 C CA . GLN A 1 254 ? 16.445 16.991 1.653 1.00 91.12 254 GLN A CA 1
ATOM 1957 C C . GLN A 1 254 ? 14.981 16.745 2.025 1.00 91.12 254 GLN A C 1
ATOM 1959 O O . GLN A 1 254 ? 14.626 16.903 3.189 1.00 91.12 254 GLN A O 1
ATOM 1964 N N . LEU A 1 255 ? 14.168 16.234 1.097 1.00 89.06 255 LEU A N 1
ATOM 1965 C CA . LEU A 1 255 ? 12.774 15.873 1.374 1.00 89.06 255 LEU A CA 1
ATOM 1966 C C . LEU A 1 255 ? 12.656 14.806 2.473 1.00 89.06 255 LEU A C 1
ATOM 1968 O O . LEU A 1 255 ? 11.808 14.918 3.354 1.00 89.06 255 LEU A O 1
ATOM 1972 N N . GLU A 1 256 ? 13.520 13.786 2.474 1.00 88.06 256 GLU A N 1
ATOM 1973 C CA . GLU A 1 256 ? 13.554 12.778 3.544 1.00 88.06 256 GLU A CA 1
ATOM 1974 C C . GLU A 1 256 ? 13.920 13.391 4.910 1.00 88.06 256 GLU A C 1
ATOM 1976 O O . GLU A 1 256 ? 13.382 12.978 5.939 1.00 88.06 256 GLU A O 1
ATOM 1981 N N . GLN A 1 257 ? 14.821 14.377 4.945 1.00 90.94 257 GLN A N 1
ATOM 1982 C CA . GLN A 1 257 ? 15.169 15.098 6.174 1.00 90.94 257 GLN A CA 1
ATOM 1983 C C . GLN A 1 257 ? 14.016 15.980 6.664 1.00 90.94 257 GLN A C 1
ATOM 1985 O O . GLN A 1 257 ? 13.716 15.968 7.858 1.00 90.94 257 GLN A O 1
ATOM 1990 N N . GLU A 1 258 ? 13.344 16.694 5.760 1.00 88.88 258 GLU A N 1
ATOM 1991 C CA . GLU A 1 258 ? 12.168 17.510 6.074 1.00 88.88 258 GLU A CA 1
ATOM 1992 C C . GLU A 1 258 ? 11.025 16.650 6.621 1.00 88.88 258 GLU A C 1
ATOM 1994 O O . GLU A 1 258 ? 10.481 16.961 7.681 1.00 88.88 258 GLU A O 1
ATOM 1999 N N . GLN A 1 259 ? 10.731 15.512 5.984 1.00 89.81 259 GLN A N 1
ATOM 2000 C CA . GLN A 1 259 ? 9.714 14.566 6.455 1.00 89.81 259 GLN A CA 1
ATOM 2001 C C . GLN A 1 259 ? 10.029 14.037 7.857 1.00 89.81 259 GLN A C 1
ATOM 2003 O O . GLN A 1 259 ? 9.168 14.077 8.735 1.00 89.81 259 GLN A O 1
ATOM 2008 N N . ARG A 1 260 ? 11.276 13.615 8.117 1.00 90.19 260 ARG A N 1
ATOM 2009 C CA . ARG A 1 260 ? 11.690 13.179 9.463 1.00 90.19 260 ARG A CA 1
ATOM 2010 C C . ARG A 1 260 ? 11.561 14.302 10.490 1.00 90.19 260 ARG A C 1
ATOM 2012 O O . ARG A 1 260 ? 11.120 14.059 11.611 1.00 90.19 260 ARG A O 1
ATOM 2019 N N . ALA A 1 261 ? 11.915 15.535 10.130 1.00 90.81 261 ALA A N 1
ATOM 2020 C CA . ALA A 1 261 ? 11.764 16.684 11.019 1.00 90.81 261 ALA A CA 1
ATOM 2021 C C . ALA A 1 261 ? 10.284 16.992 11.314 1.00 90.81 261 ALA A C 1
ATOM 2023 O O . ALA A 1 261 ? 9.935 17.307 12.455 1.00 90.81 261 ALA A O 1
ATOM 2024 N N . GLU A 1 262 ? 9.397 16.872 10.324 1.00 89.12 262 GLU A N 1
ATOM 2025 C CA . GLU A 1 262 ? 7.952 17.014 10.514 1.00 89.12 262 GLU A CA 1
ATOM 2026 C C . GLU A 1 262 ? 7.360 15.912 11.394 1.00 89.12 262 GLU A C 1
ATOM 2028 O O . GLU A 1 262 ? 6.553 16.206 12.278 1.00 89.12 262 GLU A O 1
ATOM 2033 N N . GLU A 1 263 ? 7.764 14.657 11.195 1.00 89.50 263 GLU A N 1
ATOM 2034 C CA . GLU A 1 263 ? 7.348 13.527 12.030 1.00 89.50 263 GLU A CA 1
ATOM 2035 C C . GLU A 1 263 ? 7.792 13.713 13.481 1.00 89.50 263 GLU A C 1
ATOM 2037 O O . GLU A 1 263 ? 6.979 13.564 14.396 1.00 89.50 263 GLU A O 1
ATOM 2042 N N . MET A 1 264 ? 9.036 14.147 13.704 1.00 88.19 264 MET A N 1
ATOM 2043 C CA . MET A 1 264 ? 9.536 14.479 15.040 1.00 88.19 264 MET A CA 1
ATOM 2044 C C . MET A 1 264 ? 8.741 15.624 15.675 1.00 88.19 264 MET A C 1
ATOM 2046 O O . MET A 1 264 ? 8.354 15.531 16.840 1.00 88.19 264 MET A O 1
ATOM 2050 N N . LYS A 1 265 ? 8.416 16.683 14.918 1.00 90.25 265 LYS A N 1
ATOM 2051 C CA . LYS A 1 265 ? 7.559 17.781 15.402 1.00 90.25 265 LYS A CA 1
ATOM 2052 C C . LYS A 1 265 ? 6.149 17.297 15.751 1.00 90.25 265 LYS A C 1
ATOM 2054 O O . LYS A 1 265 ? 5.611 17.710 16.777 1.00 90.25 265 LYS A O 1
ATOM 2059 N N . LYS A 1 266 ? 5.544 16.428 14.934 1.00 89.00 266 LYS A N 1
ATOM 2060 C CA . LYS A 1 266 ? 4.232 15.816 15.215 1.00 89.00 266 LYS A CA 1
ATOM 2061 C C . LYS A 1 266 ? 4.290 14.946 16.471 1.00 89.00 266 LYS A C 1
ATOM 2063 O O . LYS A 1 266 ? 3.411 15.065 17.321 1.00 89.00 266 LYS A O 1
ATOM 2068 N N . GLY A 1 267 ? 5.344 14.144 16.627 1.00 90.19 267 GLY A N 1
ATOM 2069 C CA . GLY A 1 267 ? 5.593 13.331 17.817 1.00 90.19 267 GLY A CA 1
ATOM 2070 C C . GLY A 1 267 ? 5.753 14.173 19.085 1.00 90.19 267 GLY A C 1
ATOM 2071 O O . GLY A 1 267 ? 5.101 13.895 20.091 1.00 90.19 267 GLY A O 1
ATOM 2072 N N . LEU A 1 268 ? 6.540 15.252 19.023 1.00 90.75 268 LEU A N 1
ATOM 2073 C CA . LEU A 1 268 ? 6.708 16.201 20.127 1.00 90.75 268 LEU A CA 1
ATOM 2074 C C . LEU A 1 268 ? 5.381 16.864 20.501 1.00 90.75 268 LEU A C 1
ATOM 2076 O O . LEU A 1 268 ? 5.010 16.810 21.670 1.00 90.75 268 LEU A O 1
ATOM 2080 N N . LYS A 1 269 ? 4.625 17.388 19.525 1.00 92.25 269 LYS A N 1
ATOM 2081 C CA . LYS A 1 269 ? 3.287 17.959 19.761 1.00 92.25 269 LYS A CA 1
ATOM 2082 C C . LYS A 1 269 ? 2.343 16.944 20.405 1.00 92.25 269 LYS A C 1
ATOM 2084 O O . LYS A 1 269 ? 1.697 17.246 21.398 1.00 92.25 269 LYS A O 1
ATOM 2089 N N . ALA A 1 270 ? 2.280 15.719 19.887 1.00 89.44 270 ALA A N 1
ATOM 2090 C CA . ALA A 1 270 ? 1.450 14.673 20.480 1.00 89.44 270 ALA A CA 1
ATOM 2091 C C . ALA A 1 270 ? 1.881 14.350 21.922 1.00 89.44 270 ALA A C 1
ATOM 2093 O O . ALA A 1 270 ? 1.034 14.132 22.786 1.00 89.44 270 ALA A O 1
ATOM 2094 N N . SER A 1 271 ? 3.188 14.345 22.201 1.00 91.75 271 SER A N 1
ATOM 2095 C CA . SER A 1 271 ? 3.708 14.124 23.552 1.00 91.75 271 SER A CA 1
ATOM 2096 C C . SER A 1 271 ? 3.354 15.259 24.517 1.00 91.75 271 SER A C 1
ATOM 2098 O O . SER A 1 271 ? 2.971 14.973 25.650 1.00 91.75 271 SER A O 1
ATOM 2100 N N . THR A 1 272 ? 3.415 16.523 24.077 1.00 92.75 272 THR A N 1
ATOM 2101 C CA . THR A 1 272 ? 3.023 17.676 24.899 1.00 92.75 272 THR A CA 1
ATOM 2102 C C . THR A 1 272 ? 1.527 17.650 25.166 1.00 92.75 272 THR A C 1
ATOM 2104 O O . THR A 1 272 ? 1.139 17.687 26.325 1.00 92.75 272 THR A O 1
ATOM 2107 N N . PHE A 1 273 ? 0.697 17.407 24.144 1.00 91.06 273 PHE A N 1
ATOM 2108 C CA . PHE A 1 273 ? -0.750 17.252 24.327 1.00 91.06 273 PHE A CA 1
ATOM 2109 C C . PHE A 1 273 ? -1.100 16.137 25.321 1.00 91.06 273 PHE A C 1
ATOM 2111 O O . PHE A 1 273 ? -1.978 16.315 26.158 1.00 91.06 273 PHE A O 1
ATOM 2118 N N . ARG A 1 274 ? -0.405 14.991 25.277 1.00 90.88 274 ARG A N 1
ATOM 2119 C CA . ARG A 1 274 ? -0.606 13.912 26.261 1.00 90.88 274 ARG A CA 1
ATOM 2120 C C . ARG A 1 274 ? -0.229 14.344 27.677 1.00 90.88 274 ARG A C 1
ATOM 2122 O O . ARG A 1 274 ? -0.948 13.999 28.608 1.00 90.88 274 ARG A O 1
ATOM 2129 N N . ARG A 1 275 ? 0.880 15.072 27.850 1.00 92.31 275 ARG A N 1
ATOM 2130 C CA . ARG A 1 275 ? 1.291 15.601 29.161 1.00 92.31 275 ARG A CA 1
ATOM 2131 C C . ARG A 1 275 ? 0.273 16.604 29.693 1.00 92.31 275 ARG A C 1
ATOM 2133 O O . ARG A 1 275 ? -0.153 16.449 30.831 1.00 92.31 275 ARG A O 1
ATOM 2140 N N . ASP A 1 276 ? -0.174 17.542 28.865 1.00 92.19 276 ASP A N 1
ATOM 2141 C CA . ASP A 1 276 ? -1.182 18.540 29.241 1.00 92.19 276 ASP A CA 1
ATOM 2142 C C . ASP A 1 276 ? -2.500 17.868 29.642 1.00 92.19 276 ASP A C 1
ATOM 2144 O O . ASP A 1 276 ? -3.112 18.223 30.645 1.00 92.19 276 ASP A O 1
ATOM 2148 N N . LEU A 1 277 ? -2.907 16.828 28.910 1.00 92.69 277 LEU A N 1
ATOM 2149 C CA . LEU A 1 277 ? -4.115 16.065 29.213 1.00 92.69 277 LEU A CA 1
ATOM 2150 C C . LEU A 1 277 ? -3.985 15.281 30.529 1.00 92.69 277 LEU A C 1
ATOM 2152 O O . LEU A 1 277 ? -4.938 15.220 31.305 1.00 92.69 277 LEU A O 1
ATOM 2156 N N . ILE A 1 278 ? -2.804 14.728 30.829 1.00 91.94 278 ILE A N 1
ATOM 2157 C CA . ILE A 1 278 ? -2.524 14.113 32.137 1.00 91.94 278 ILE A CA 1
ATOM 2158 C C . ILE A 1 278 ? -2.611 15.162 33.249 1.00 91.94 278 ILE A C 1
ATOM 2160 O O . ILE A 1 278 ? -3.262 14.890 34.256 1.00 91.94 278 ILE A O 1
ATOM 2164 N N . ILE A 1 279 ? -2.028 16.350 33.053 1.00 94.44 279 ILE A N 1
ATOM 2165 C CA . ILE A 1 279 ? -2.075 17.456 34.021 1.00 94.44 279 ILE A CA 1
ATOM 2166 C C . ILE A 1 279 ? -3.527 17.870 34.294 1.00 94.44 279 ILE A C 1
ATOM 2168 O O . ILE A 1 279 ? -3.946 17.927 35.449 1.00 94.44 279 ILE A O 1
ATOM 2172 N N . GLN A 1 280 ? -4.342 18.045 33.251 1.00 91.69 280 GLN A N 1
ATOM 2173 C CA . GLN A 1 280 ? -5.766 18.365 33.400 1.00 91.69 280 GLN A CA 1
ATOM 2174 C C . GLN A 1 280 ? -6.534 17.272 34.154 1.00 91.69 280 GLN A C 1
ATOM 2176 O O . GLN A 1 280 ? -7.379 17.570 35.001 1.00 91.69 280 GLN A O 1
ATOM 2181 N N . ILE A 1 281 ? -6.236 15.993 33.893 1.00 90.94 281 ILE A N 1
ATOM 2182 C CA . ILE A 1 281 ? -6.840 14.876 34.631 1.00 90.94 281 ILE A CA 1
ATOM 2183 C C . ILE A 1 281 ? -6.416 14.903 36.102 1.00 90.94 281 ILE A C 1
ATOM 2185 O O . ILE A 1 281 ? -7.259 14.662 36.971 1.00 90.94 281 ILE A O 1
ATOM 2189 N N . THR A 1 282 ? -5.142 15.172 36.401 1.00 92.44 282 THR A N 1
ATOM 2190 C CA . THR A 1 282 ? -4.657 15.259 37.785 1.00 92.44 282 THR A CA 1
ATOM 2191 C C . THR A 1 282 ? -5.281 16.439 38.519 1.00 92.44 282 THR A C 1
ATOM 2193 O O . THR A 1 282 ? -5.833 16.237 39.596 1.00 92.44 282 THR A O 1
ATOM 2196 N N . GLU A 1 283 ? -5.347 17.619 37.901 1.00 93.81 283 GLU A N 1
ATOM 2197 C CA . GLU A 1 283 ? -6.018 18.795 38.466 1.00 93.81 283 GLU A CA 1
ATOM 2198 C C . GLU A 1 283 ? -7.511 18.529 38.719 1.00 93.81 283 GLU A C 1
ATOM 2200 O O . GLU A 1 283 ? -8.047 18.875 39.772 1.00 93.81 283 GLU A O 1
ATOM 2205 N N . ALA A 1 284 ? -8.200 17.859 37.789 1.00 91.94 284 ALA A N 1
ATOM 2206 C CA . ALA A 1 284 ? -9.603 17.483 37.956 1.00 91.94 284 ALA A CA 1
ATOM 2207 C C . ALA A 1 284 ? -9.814 16.413 39.044 1.00 91.94 284 ALA A C 1
ATOM 2209 O O . ALA A 1 284 ? -10.883 16.347 39.657 1.00 91.94 284 ALA A O 1
ATOM 2210 N N . ARG A 1 285 ? -8.830 15.538 39.284 1.00 90.81 285 ARG A N 1
ATOM 2211 C CA . ARG A 1 285 ? -8.857 14.582 40.404 1.00 90.81 285 ARG A CA 1
ATOM 2212 C C . ARG A 1 285 ? -8.636 15.289 41.735 1.00 90.81 285 ARG A C 1
ATOM 2214 O O . ARG A 1 285 ? -9.398 15.035 42.661 1.00 90.81 285 ARG A O 1
ATOM 2221 N N . GLU A 1 286 ? -7.665 16.193 41.813 1.00 93.81 286 GLU A N 1
ATOM 2222 C CA . GLU A 1 286 ? -7.403 16.987 43.016 1.00 93.81 286 GLU A CA 1
ATOM 2223 C C . GLU A 1 286 ? -8.595 17.870 43.387 1.00 93.81 286 GLU A C 1
ATOM 2225 O O . GLU A 1 286 ? -8.978 17.912 44.554 1.00 93.81 286 GLU A O 1
ATOM 2230 N N . LYS A 1 287 ? -9.235 18.523 42.405 1.00 93.75 287 LYS A N 1
ATOM 2231 C CA . LYS A 1 287 ? -10.473 19.287 42.630 1.00 93.75 287 LYS A CA 1
ATOM 2232 C C . LYS A 1 287 ? -11.576 18.404 43.207 1.00 93.75 287 LYS A C 1
ATOM 2234 O O . LYS A 1 287 ? -12.080 18.702 44.279 1.00 93.75 287 LYS A O 1
ATOM 2239 N N . ARG A 1 288 ? -11.857 17.253 42.584 1.00 89.44 288 ARG A N 1
ATOM 2240 C CA . ARG A 1 288 ? -12.855 16.301 43.104 1.00 89.44 288 ARG A CA 1
ATOM 2241 C C . ARG A 1 288 ? -12.533 15.801 44.511 1.00 89.44 288 ARG A C 1
ATOM 2243 O O . ARG A 1 288 ? -13.450 15.617 45.301 1.00 89.44 288 ARG A O 1
ATOM 2250 N N . GLN A 1 289 ? -11.260 15.572 44.833 1.00 92.69 289 GLN A N 1
ATOM 2251 C CA . GLN A 1 289 ? -10.856 15.188 46.187 1.00 92.69 289 GLN A CA 1
ATOM 2252 C C . GLN A 1 289 ? -11.093 16.316 47.195 1.00 92.69 289 GLN A C 1
ATOM 2254 O O . GLN A 1 289 ? -11.612 16.048 48.276 1.00 92.69 289 GLN A O 1
ATOM 2259 N N . LYS A 1 290 ? -10.765 17.564 46.842 1.00 93.50 290 LYS A N 1
ATOM 2260 C CA . LYS A 1 290 ? -11.048 18.738 47.681 1.00 93.50 290 LYS A CA 1
ATOM 2261 C C . LYS A 1 290 ? -12.551 18.927 47.888 1.00 93.50 290 LYS A C 1
ATOM 2263 O O . LYS A 1 290 ? -12.977 19.096 49.025 1.00 93.50 290 LYS A O 1
ATOM 2268 N N . ASP A 1 291 ? -13.348 18.799 46.831 1.00 90.69 291 ASP A N 1
ATOM 2269 C CA . ASP A 1 291 ? -14.810 18.903 46.902 1.00 90.69 291 ASP A CA 1
ATOM 2270 C C . ASP A 1 291 ? -15.407 17.794 47.783 1.00 90.69 291 ASP A C 1
ATOM 2272 O O . ASP A 1 291 ? -16.280 18.047 48.611 1.00 90.69 291 ASP A O 1
ATOM 2276 N N . GLN A 1 292 ? -14.900 16.560 47.670 1.00 89.38 292 GLN A N 1
ATOM 2277 C CA . GLN A 1 292 ? -15.300 15.454 48.547 1.00 89.38 292 GLN A CA 1
ATOM 2278 C C . GLN A 1 292 ? -14.934 15.714 50.010 1.00 89.38 292 GLN A C 1
ATOM 2280 O O . GLN A 1 292 ? -15.741 15.431 50.893 1.00 89.38 292 GLN A O 1
ATOM 2285 N N . GLN A 1 293 ? -13.740 16.243 50.284 1.00 91.69 293 GLN A N 1
ATOM 2286 C CA . GLN A 1 293 ? -13.331 16.596 51.644 1.00 91.69 293 GLN A CA 1
ATOM 2287 C C . GLN A 1 293 ? -14.223 17.698 52.221 1.00 91.69 293 GLN A C 1
ATOM 2289 O O . GLN A 1 293 ? -14.717 17.536 53.335 1.00 91.69 293 GLN A O 1
ATOM 2294 N N . ALA A 1 294 ? -14.504 18.750 51.448 1.00 92.06 294 ALA A N 1
ATOM 2295 C CA . ALA A 1 294 ? -15.405 19.826 51.846 1.00 92.06 294 ALA A CA 1
ATOM 2296 C C . ALA A 1 294 ? -16.820 19.303 52.148 1.00 92.06 294 ALA A C 1
ATOM 2298 O O . ALA A 1 294 ? -17.333 19.542 53.237 1.00 92.06 294 ALA A O 1
ATOM 2299 N N . MET A 1 295 ? -17.401 18.485 51.263 1.00 87.75 295 MET A N 1
ATOM 2300 C CA . MET A 1 295 ? -18.719 17.863 51.473 1.00 87.75 295 MET A CA 1
ATOM 2301 C C . MET A 1 295 ? -18.756 16.966 52.720 1.00 87.75 295 MET A C 1
ATOM 2303 O O . MET A 1 295 ? -19.740 16.944 53.458 1.00 87.75 295 MET A O 1
ATOM 2307 N N . VAL A 1 296 ? -17.679 16.221 52.994 1.00 90.75 296 VAL A N 1
ATOM 2308 C CA . VAL A 1 296 ? -17.575 15.398 54.210 1.00 90.75 296 VAL A CA 1
ATOM 2309 C C . VAL A 1 296 ? -17.458 16.269 55.462 1.00 90.75 296 VAL A C 1
ATOM 2311 O O . VAL A 1 296 ? -18.030 15.928 56.500 1.00 90.75 296 VAL A O 1
ATOM 2314 N N . GLU A 1 297 ? -16.720 17.377 55.405 1.00 91.44 297 GLU A N 1
ATOM 2315 C CA . GLU A 1 297 ? -16.608 18.326 56.512 1.00 91.44 297 GLU A CA 1
ATOM 2316 C C . GLU A 1 297 ? -17.930 19.041 56.797 1.00 91.44 297 GLU A C 1
ATOM 2318 O O . GLU A 1 297 ? -18.329 19.114 57.962 1.00 91.44 297 GLU A O 1
ATOM 2323 N N . GLU A 1 298 ? -18.631 19.496 55.759 1.00 90.38 298 GLU A N 1
ATOM 2324 C CA . GLU A 1 298 ? -19.969 20.085 55.846 1.00 90.38 298 GLU A CA 1
ATOM 2325 C C . GLU A 1 298 ? -20.963 19.082 56.434 1.00 90.38 298 GLU A C 1
ATOM 2327 O O . GLU A 1 298 ? -21.548 19.356 57.481 1.00 90.38 298 GLU A O 1
ATOM 2332 N N . GLY A 1 299 ? -21.034 17.856 55.904 1.00 87.31 299 GLY A N 1
ATOM 2333 C CA . GLY A 1 299 ? -21.901 16.811 56.458 1.00 87.31 299 GLY A CA 1
ATOM 2334 C C . GLY A 1 299 ? -21.569 16.447 57.915 1.00 87.31 299 GLY A C 1
ATOM 2335 O O . GLY A 1 299 ? -22.453 16.133 58.716 1.00 87.31 299 GLY A O 1
ATOM 2336 N N . ARG A 1 300 ? -20.293 16.529 58.324 1.00 89.31 300 ARG A N 1
ATOM 2337 C CA . ARG A 1 300 ? -19.885 16.357 59.733 1.00 89.31 300 ARG A CA 1
ATOM 2338 C C . ARG A 1 300 ? -20.291 17.532 60.622 1.00 89.31 300 ARG A C 1
ATOM 2340 O O . ARG A 1 300 ? -20.470 17.312 61.824 1.00 89.31 300 ARG A O 1
ATOM 2347 N N . ARG A 1 301 ? -20.364 18.756 60.094 1.00 90.44 301 ARG A N 1
ATOM 2348 C CA . ARG A 1 301 ? -20.857 19.937 60.823 1.00 90.44 301 ARG A CA 1
ATOM 2349 C C . ARG A 1 301 ? -22.372 19.873 60.966 1.00 90.44 301 ARG A C 1
ATOM 2351 O O . ARG A 1 301 ? -22.849 19.892 62.095 1.00 90.44 301 ARG A O 1
ATOM 2358 N N . GLU A 1 302 ? -23.093 19.632 59.875 1.00 88.00 302 GLU A N 1
ATOM 2359 C CA . GLU A 1 302 ? -24.552 19.470 59.874 1.00 88.00 302 GLU A CA 1
ATOM 2360 C C . GLU A 1 302 ? -25.004 18.370 60.839 1.00 88.00 302 GLU A C 1
ATOM 2362 O O . GLU A 1 302 ? -25.931 18.560 61.625 1.00 88.00 302 GLU A O 1
ATOM 2367 N N . ARG A 1 303 ? -24.299 17.229 60.869 1.00 87.56 303 ARG A N 1
ATOM 2368 C CA . ARG A 1 303 ? -24.595 16.155 61.826 1.00 87.56 303 ARG A CA 1
ATOM 2369 C C . ARG A 1 303 ? -24.390 16.587 63.278 1.00 87.56 303 ARG A C 1
ATOM 2371 O O . ARG A 1 303 ? -25.174 16.185 64.133 1.00 87.56 303 ARG A O 1
ATOM 2378 N N . ARG A 1 304 ? -23.345 17.367 63.578 1.00 91.62 304 ARG A N 1
ATOM 2379 C CA . ARG A 1 304 ? -23.103 17.886 64.935 1.00 91.62 304 ARG A CA 1
ATOM 2380 C C . ARG A 1 304 ? -24.190 18.871 65.349 1.00 91.62 304 ARG A C 1
ATOM 2382 O O . ARG A 1 304 ? -24.707 18.751 66.452 1.00 91.62 304 ARG A O 1
ATOM 2389 N N . GLU A 1 305 ? -24.569 19.779 64.458 1.00 90.44 305 GLU A N 1
ATOM 2390 C CA . GLU A 1 305 ? -25.650 20.740 64.696 1.00 90.44 305 GLU A CA 1
ATOM 2391 C C . GLU A 1 305 ? -26.999 20.044 64.892 1.00 90.44 305 GLU A C 1
ATOM 2393 O O . GLU A 1 305 ? -27.757 20.403 65.790 1.00 90.44 305 GLU A O 1
ATOM 2398 N N . PHE A 1 306 ? -27.292 19.014 64.096 1.00 89.62 306 PHE A N 1
ATOM 2399 C CA . PHE A 1 306 ? -28.509 18.224 64.247 1.00 89.62 306 PHE A CA 1
ATOM 2400 C C . PHE A 1 306 ? -28.535 17.457 65.574 1.00 89.62 306 PHE A C 1
ATOM 2402 O O . PHE A 1 306 ? -29.549 17.469 66.266 1.00 89.62 306 PHE A O 1
ATOM 2409 N N . LEU A 1 307 ? -27.425 16.820 65.962 1.00 89.19 307 LEU A N 1
ATOM 2410 C CA . LEU A 1 307 ? -27.331 16.122 67.247 1.00 89.19 307 LEU A CA 1
ATOM 2411 C C . LEU A 1 307 ? -27.499 17.082 68.431 1.00 89.19 307 LEU A C 1
ATOM 2413 O O . LEU A 1 307 ? -28.242 16.754 69.351 1.00 89.19 307 LEU A O 1
ATOM 2417 N N . ALA A 1 308 ? -26.890 18.270 68.375 1.00 90.44 308 ALA A N 1
ATOM 2418 C CA . ALA A 1 308 ? -27.058 19.297 69.401 1.00 90.44 308 ALA A CA 1
ATOM 2419 C C . ALA A 1 308 ? -28.523 19.751 69.521 1.00 90.44 308 ALA A C 1
ATOM 2421 O O . ALA A 1 308 ? -29.060 19.785 70.624 1.00 90.44 308 ALA A O 1
ATOM 2422 N N . LYS A 1 309 ? -29.207 19.997 68.392 1.00 90.81 309 LYS A N 1
ATOM 2423 C CA . LYS A 1 309 ? -30.645 20.326 68.379 1.00 90.81 309 LYS A CA 1
ATOM 2424 C C . LYS A 1 309 ? -31.498 19.215 68.990 1.00 90.81 309 LYS A C 1
ATOM 2426 O O . LYS A 1 309 ? -32.360 19.488 69.812 1.00 90.81 309 LYS A O 1
ATOM 2431 N N . VAL A 1 310 ? -31.226 17.955 68.647 1.00 89.06 310 VAL A N 1
ATOM 2432 C CA . VAL A 1 310 ? -31.949 16.805 69.218 1.00 89.06 310 VAL A CA 1
ATOM 2433 C C . VAL A 1 310 ? -31.707 16.675 70.726 1.00 89.06 310 VAL A C 1
ATOM 2435 O O . VAL A 1 310 ? -32.616 16.294 71.462 1.00 89.06 310 VAL A O 1
ATOM 2438 N N . GLU A 1 311 ? -30.498 16.960 71.209 1.00 88.31 311 GLU A N 1
ATOM 2439 C CA . GLU A 1 311 ? -30.199 16.979 72.644 1.00 88.31 311 GLU A CA 1
ATOM 2440 C C . GLU A 1 311 ? -30.922 18.123 73.362 1.00 88.31 311 GLU A C 1
ATOM 2442 O O . GLU A 1 311 ? -31.530 17.889 74.408 1.00 88.31 311 GLU A O 1
ATOM 2447 N N . GLU A 1 312 ? -30.938 19.324 72.782 1.00 89.19 312 GLU A N 1
ATOM 2448 C CA . GLU A 1 312 ? -31.711 20.461 73.289 1.00 89.19 312 GLU A CA 1
ATOM 2449 C C . GLU A 1 312 ? -33.213 20.151 73.338 1.00 89.19 312 GLU A C 1
ATOM 2451 O O . GLU A 1 312 ? -33.842 20.358 74.379 1.00 89.19 312 GLU A O 1
ATOM 2456 N N . ASP A 1 313 ? -33.778 19.581 72.271 1.00 86.12 313 ASP A N 1
ATOM 2457 C CA . ASP A 1 313 ? -35.185 19.172 72.202 1.00 86.12 313 ASP A CA 1
ATOM 2458 C C . ASP A 1 313 ? -35.514 18.124 73.276 1.00 86.12 313 ASP A C 1
ATOM 2460 O O . ASP A 1 313 ? -36.513 18.244 73.989 1.00 86.12 313 ASP A O 1
ATOM 2464 N N . ARG A 1 314 ? -34.634 17.132 73.483 1.00 86.00 314 ARG A N 1
ATOM 2465 C CA . ARG A 1 314 ? -34.786 16.136 74.558 1.00 86.00 314 ARG A CA 1
ATOM 2466 C C . ARG A 1 314 ? -34.763 16.774 75.942 1.00 86.00 314 ARG A C 1
ATOM 2468 O O . ARG A 1 314 ? -35.563 16.394 76.796 1.00 86.00 314 ARG A O 1
ATOM 2475 N N . ILE A 1 315 ? -33.866 17.729 76.185 1.00 88.31 315 ILE A N 1
ATOM 2476 C CA . ILE A 1 315 ? -33.803 18.460 77.458 1.00 88.31 315 ILE A CA 1
ATOM 2477 C C . ILE A 1 315 ? -35.096 19.257 77.665 1.00 88.31 315 ILE A C 1
ATOM 2479 O O . ILE A 1 315 ? -35.678 19.209 78.752 1.00 88.31 315 ILE A O 1
ATOM 2483 N N . GLN A 1 316 ? -35.588 19.943 76.631 1.00 88.88 316 GLN A N 1
ATOM 2484 C CA . GLN A 1 316 ? -36.852 20.675 76.695 1.00 88.88 316 GLN A CA 1
ATOM 2485 C C . GLN A 1 316 ? -38.036 19.751 76.978 1.00 88.88 316 GLN A C 1
ATOM 2487 O O . GLN A 1 316 ? -38.883 20.088 77.806 1.00 88.88 316 GLN A O 1
ATOM 2492 N N . ASP A 1 317 ? -38.092 18.582 76.349 1.00 85.62 317 ASP A N 1
ATOM 2493 C CA . ASP A 1 317 ? -39.154 17.609 76.583 1.00 85.62 317 ASP A CA 1
ATOM 2494 C C . ASP A 1 317 ? -39.091 17.022 77.994 1.00 85.62 317 ASP A C 1
ATOM 2496 O O . ASP A 1 317 ? -40.127 16.922 78.648 1.00 85.62 317 ASP A O 1
ATOM 2500 N N . ILE A 1 318 ? -37.899 16.746 78.532 1.00 86.56 318 ILE A N 1
ATOM 2501 C CA . ILE A 1 318 ? -37.730 16.356 79.941 1.00 86.56 318 ILE A CA 1
ATOM 2502 C C . ILE A 1 318 ? -38.235 17.463 80.874 1.00 86.56 318 ILE A C 1
ATOM 2504 O O . ILE A 1 318 ? -38.930 17.174 81.848 1.00 86.56 318 ILE A O 1
ATOM 2508 N N . ILE A 1 319 ? -37.941 18.733 80.579 1.00 88.81 319 ILE A N 1
ATOM 2509 C CA . ILE A 1 319 ? -38.436 19.872 81.365 1.00 88.81 319 ILE A CA 1
ATOM 2510 C C . ILE A 1 319 ? -39.964 19.964 81.285 1.00 88.81 319 ILE A C 1
ATOM 2512 O O . ILE A 1 319 ? -40.612 20.147 82.318 1.00 88.81 319 ILE A O 1
ATOM 2516 N N . LYS A 1 320 ? -40.558 19.820 80.094 1.00 87.31 320 LYS A N 1
ATOM 2517 C CA . LYS A 1 320 ? -42.020 19.802 79.910 1.00 87.31 320 LYS A CA 1
ATOM 2518 C C . LYS A 1 320 ? -42.658 18.648 80.679 1.00 87.31 320 LYS A C 1
ATOM 2520 O O . LYS A 1 320 ? -43.657 18.856 81.356 1.00 87.31 320 LYS A O 1
ATOM 2525 N N . LEU A 1 321 ? -42.058 17.461 80.634 1.00 87.81 321 LEU A N 1
ATOM 2526 C CA . LEU A 1 321 ? -42.549 16.261 81.312 1.00 87.81 321 LEU A CA 1
ATOM 2527 C C . LEU A 1 321 ? -42.394 16.371 82.837 1.00 87.81 321 LEU A C 1
ATOM 2529 O O . LEU A 1 321 ? -43.254 15.931 83.593 1.00 87.81 321 LEU A O 1
ATOM 2533 N N . ALA A 1 322 ? -41.3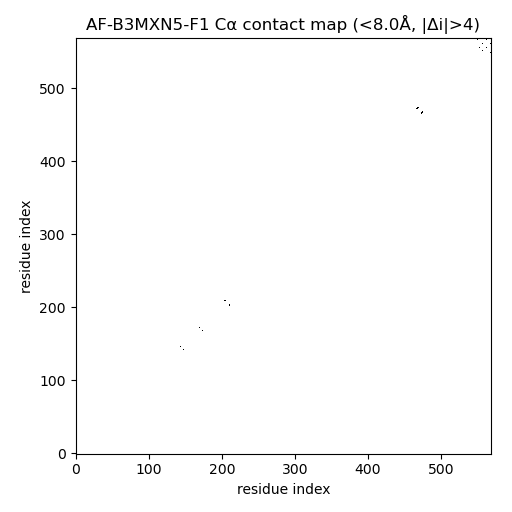37 17.028 83.316 1.00 87.44 322 ALA A N 1
ATOM 2534 C CA . ALA A 1 322 ? -41.183 17.360 84.728 1.00 87.44 322 ALA A CA 1
ATOM 2535 C C . ALA A 1 322 ? -42.218 18.398 85.194 1.00 87.44 322 ALA A C 1
ATOM 2537 O O . ALA A 1 322 ? -42.739 18.269 86.301 1.00 87.44 322 ALA A O 1
ATOM 2538 N N . LYS A 1 323 ? -42.536 19.403 84.365 1.00 88.12 323 LYS A N 1
ATOM 2539 C CA . LYS A 1 323 ? -43.609 20.376 84.635 1.00 88.12 323 LYS A CA 1
ATOM 2540 C C . LYS A 1 323 ? -44.975 19.696 84.676 1.00 88.12 323 LYS A C 1
ATOM 2542 O O . LYS A 1 323 ? -45.648 19.805 85.693 1.00 88.12 323 LYS A O 1
ATOM 2547 N N . SER A 1 324 ? -45.319 18.902 83.661 1.00 83.06 324 SER A N 1
ATOM 2548 C CA . SER A 1 324 ? -46.583 18.160 83.636 1.00 83.06 324 SER A CA 1
ATOM 2549 C C . SER A 1 324 ? -46.681 17.168 84.792 1.00 83.06 324 SER A C 1
ATOM 2551 O O . SER A 1 324 ? -47.743 17.014 85.379 1.00 83.06 324 SER A O 1
ATOM 2553 N N . ARG A 1 325 ? -45.571 16.541 85.205 1.00 86.31 325 ARG A N 1
ATOM 2554 C CA . ARG A 1 325 ? -45.532 15.704 86.411 1.00 86.31 325 ARG A CA 1
ATOM 2555 C C . ARG A 1 325 ? -45.797 16.505 87.686 1.00 86.31 325 ARG A C 1
ATOM 2557 O O . ARG A 1 325 ? -46.471 15.980 88.564 1.00 86.31 325 ARG A O 1
ATOM 2564 N N . ARG A 1 326 ? -45.278 17.730 87.825 1.00 86.69 326 ARG A N 1
ATOM 2565 C CA . ARG A 1 326 ? -45.595 18.596 88.979 1.00 86.69 326 ARG A CA 1
ATOM 2566 C C . ARG A 1 326 ? -47.062 19.001 88.970 1.00 86.69 326 ARG A C 1
ATOM 2568 O O . ARG A 1 326 ? -47.720 18.801 89.977 1.00 86.69 326 ARG A O 1
ATOM 2575 N N . GLU A 1 327 ? -47.574 19.454 87.831 1.00 85.75 327 GLU A N 1
ATOM 2576 C CA . GLU A 1 327 ? -48.988 19.806 87.653 1.00 85.75 327 GLU A CA 1
ATOM 2577 C C . GLU A 1 327 ? -49.907 18.609 87.943 1.00 85.75 327 GLU A C 1
ATOM 2579 O O . GLU A 1 327 ? -50.905 18.744 88.643 1.00 85.75 327 GLU A O 1
ATOM 2584 N N . LEU A 1 328 ? -49.543 17.405 87.487 1.00 82.38 328 LEU A N 1
ATOM 2585 C CA . LEU A 1 328 ? -50.255 16.165 87.803 1.00 82.38 328 LEU A CA 1
ATOM 2586 C C . LEU A 1 328 ? -50.138 15.790 89.280 1.00 82.38 328 LEU A C 1
ATOM 2588 O O . LEU A 1 328 ? -51.107 15.294 89.835 1.00 82.38 328 LEU A O 1
ATOM 2592 N N . MET A 1 329 ? -48.993 16.005 89.932 1.00 85.25 329 MET A N 1
ATOM 2593 C CA . MET A 1 329 ? -48.833 15.759 91.371 1.00 85.25 329 MET A CA 1
ATOM 2594 C C . MET A 1 329 ? -49.640 16.753 92.208 1.00 85.25 329 MET A C 1
ATOM 2596 O O . MET A 1 329 ? -50.256 16.343 93.184 1.00 85.25 329 MET A O 1
ATOM 2600 N N . GLU A 1 330 ? -49.680 18.027 91.825 1.00 84.25 330 GLU A N 1
ATOM 2601 C CA . GLU A 1 330 ? -50.532 19.053 92.435 1.00 84.25 330 GLU A CA 1
ATOM 2602 C C . GLU A 1 330 ? -52.012 18.727 92.210 1.00 84.25 330 GLU A C 1
ATOM 2604 O O . GLU A 1 330 ? -52.796 18.723 93.157 1.00 84.25 330 GLU A O 1
ATOM 2609 N N . GLY A 1 331 ? -52.387 18.341 90.988 1.00 82.69 331 GLY A N 1
ATOM 2610 C CA . GLY A 1 331 ? -53.725 17.854 90.659 1.00 82.69 331 GLY A CA 1
ATOM 2611 C C . GLY A 1 331 ? -54.088 16.573 91.413 1.00 82.69 331 GLY A C 1
ATOM 2612 O O . GLY A 1 331 ? -55.222 16.418 91.857 1.00 82.69 331 GLY A O 1
ATOM 2613 N N . LEU A 1 332 ? -53.128 15.675 91.643 1.00 82.62 332 LEU A N 1
ATOM 2614 C CA . LEU A 1 332 ? -53.313 14.461 92.434 1.00 82.62 332 LEU A CA 1
ATOM 2615 C C . LEU A 1 332 ? -53.396 14.781 93.925 1.00 82.62 332 LEU A C 1
ATOM 2617 O O . LEU A 1 332 ? -54.185 14.153 94.608 1.00 82.62 332 LEU A O 1
ATOM 2621 N N . GLN A 1 333 ? -52.680 15.779 94.442 1.00 81.81 333 GLN A N 1
ATOM 2622 C CA . GLN A 1 333 ? -52.856 16.271 95.813 1.00 81.81 333 GLN A CA 1
ATOM 2623 C C . GLN A 1 333 ? -54.230 16.917 96.004 1.00 81.81 333 GLN A C 1
ATOM 2625 O O . GLN A 1 333 ? -54.903 16.627 96.990 1.00 81.81 333 GLN A O 1
ATOM 2630 N N . GLN A 1 334 ? -54.690 17.722 95.043 1.00 79.94 334 GLN A N 1
ATOM 2631 C CA . GLN A 1 334 ? -56.043 18.282 95.035 1.00 79.94 334 GLN A CA 1
ATOM 2632 C C . GLN A 1 334 ? -57.101 17.178 94.929 1.00 79.94 334 GLN A C 1
ATOM 2634 O O . GLN A 1 334 ? -58.076 17.184 95.676 1.00 79.94 334 GLN A O 1
ATOM 2639 N N . SER A 1 335 ? -56.882 16.186 94.065 1.00 77.56 335 SER A N 1
ATOM 2640 C CA . SER A 1 335 ? -57.753 15.019 93.913 1.00 77.56 335 SER A CA 1
ATOM 2641 C C . SER A 1 335 ? -57.721 14.112 95.141 1.00 77.56 335 SER A C 1
ATOM 2643 O O . SER A 1 335 ? -58.755 13.579 95.513 1.00 77.56 335 SER A O 1
ATOM 2645 N N . VAL A 1 336 ? -56.583 13.960 95.824 1.00 80.25 336 VAL A N 1
ATOM 2646 C CA . VAL A 1 336 ? -56.457 13.222 97.089 1.00 80.25 336 VAL A CA 1
ATOM 2647 C C . VAL A 1 336 ? -57.144 13.979 98.216 1.00 80.25 336 VAL A C 1
ATOM 2649 O O . VAL A 1 336 ? -57.820 13.334 99.002 1.00 80.25 336 VAL A O 1
ATOM 2652 N N . ALA A 1 337 ? -57.058 15.309 98.268 1.00 73.50 337 ALA A N 1
ATOM 2653 C CA . ALA A 1 337 ? -57.803 16.133 99.220 1.00 73.50 337 ALA A CA 1
ATOM 2654 C C . ALA A 1 337 ? -59.323 16.067 98.965 1.00 73.50 337 ALA A C 1
ATOM 2656 O O . ALA A 1 337 ? -60.120 15.926 99.893 1.00 73.50 337 ALA A O 1
ATOM 2657 N N . GLN A 1 338 ? -59.739 16.079 97.696 1.00 73.62 338 GLN A N 1
ATOM 2658 C CA . GLN A 1 338 ? -61.126 15.825 97.300 1.00 73.62 338 GLN A CA 1
ATOM 2659 C C . GLN A 1 338 ? -61.540 14.373 97.570 1.00 73.62 338 GLN A C 1
ATOM 2661 O O . GLN A 1 338 ? -62.672 14.120 97.954 1.00 73.62 338 GLN A O 1
ATOM 2666 N N . SER A 1 339 ? -60.635 13.409 97.407 1.00 69.38 339 SER A N 1
ATOM 2667 C CA . SER A 1 339 ? -60.851 11.985 97.670 1.00 69.38 339 SER A CA 1
ATOM 2668 C C . SER A 1 339 ? -60.888 11.693 99.161 1.00 69.38 339 SER A C 1
ATOM 2670 O O . SER A 1 339 ? -61.665 10.847 99.556 1.00 69.38 339 SER A O 1
ATOM 2672 N N . SER A 1 340 ? -60.136 12.386 100.017 1.00 66.12 340 SER A N 1
ATOM 2673 C CA . SER A 1 340 ? -60.268 12.289 101.473 1.00 66.12 340 SER A CA 1
ATOM 2674 C C . SER A 1 340 ? -61.592 12.892 101.931 1.00 66.12 340 SER A C 1
ATOM 2676 O O . SER A 1 340 ? -62.303 12.242 102.689 1.00 66.12 340 SER A O 1
ATOM 2678 N N . ALA A 1 341 ? -61.991 14.042 101.375 1.00 62.50 341 ALA A N 1
ATOM 2679 C CA . ALA A 1 341 ? -63.316 14.619 101.604 1.00 62.50 341 ALA A CA 1
ATOM 2680 C C . ALA A 1 341 ? -64.443 13.683 101.112 1.00 62.50 341 ALA A C 1
ATOM 2682 O O . ALA A 1 341 ? -65.422 13.439 101.813 1.00 62.50 341 ALA A O 1
ATOM 2683 N N . ASN A 1 342 ? -64.271 13.055 99.945 1.00 61.16 342 ASN A N 1
ATOM 2684 C CA . ASN A 1 342 ? -65.210 12.072 99.402 1.00 61.16 342 ASN A CA 1
ATOM 2685 C C . ASN A 1 342 ? -65.122 10.712 100.110 1.00 61.16 342 ASN A C 1
ATOM 2687 O O . ASN A 1 342 ? -66.114 9.995 100.134 1.00 61.16 342 ASN A O 1
ATOM 2691 N N . ARG A 1 343 ? -63.986 10.327 100.703 1.00 55.25 343 ARG A N 1
ATOM 2692 C CA . ARG A 1 343 ? -63.802 9.127 101.540 1.00 55.25 343 ARG A CA 1
ATOM 2693 C C . ARG A 1 343 ? -64.459 9.312 102.893 1.00 55.25 343 ARG A C 1
ATOM 2695 O O . ARG A 1 343 ? -65.015 8.349 103.386 1.00 55.25 343 ARG A O 1
ATOM 2702 N N . GLU A 1 344 ? -64.508 10.510 103.459 1.00 54.69 344 GLU A N 1
ATOM 2703 C CA . GLU A 1 344 ? -65.352 10.776 104.632 1.00 54.69 344 GLU A CA 1
ATOM 2704 C C . GLU A 1 344 ? -66.850 10.614 104.308 1.00 54.69 344 GLU A C 1
ATOM 2706 O O . GLU A 1 344 ? -67.617 10.113 105.134 1.00 54.69 344 GLU A O 1
ATOM 2711 N N . VAL A 1 345 ? -67.259 10.928 103.072 1.00 52.34 345 VAL A N 1
ATOM 2712 C CA . VAL A 1 345 ? -68.631 10.723 102.570 1.00 52.34 345 VAL A CA 1
ATOM 2713 C C . VAL A 1 345 ? -68.902 9.256 102.185 1.00 52.34 345 VAL A C 1
ATOM 2715 O O . VAL A 1 345 ? -69.975 8.726 102.470 1.00 52.34 345 VAL A O 1
ATOM 2718 N N . THR A 1 346 ? -67.934 8.558 101.585 1.00 49.84 346 THR A N 1
ATOM 2719 C CA . THR A 1 346 ? -68.081 7.186 101.051 1.00 49.84 346 THR A CA 1
ATOM 2720 C C . THR A 1 346 ? -67.620 6.080 102.008 1.00 49.84 346 THR A C 1
ATOM 2722 O O . THR A 1 346 ? -68.027 4.930 101.830 1.00 49.84 346 THR A O 1
ATOM 2725 N N . ALA A 1 347 ? -66.887 6.389 103.087 1.00 45.19 347 ALA A N 1
ATOM 2726 C CA . ALA A 1 347 ? -66.593 5.457 104.188 1.00 45.19 347 ALA A CA 1
ATOM 2727 C C . ALA A 1 347 ? -67.859 5.041 104.958 1.00 45.19 347 ALA A C 1
ATOM 2729 O O . ALA A 1 347 ? -67.836 4.050 105.687 1.00 45.19 347 ALA A O 1
ATOM 2730 N N . LYS A 1 348 ? -68.981 5.742 104.747 1.00 49.84 348 LYS A N 1
ATOM 2731 C CA . LYS A 1 348 ? -70.319 5.327 105.188 1.00 49.84 348 LYS A CA 1
ATOM 2732 C C . LYS A 1 348 ? -71.022 4.346 104.236 1.00 49.84 348 LYS A C 1
ATOM 2734 O O . LYS A 1 348 ? -72.053 3.810 104.623 1.00 49.84 348 LYS A O 1
ATOM 2739 N N . ALA A 1 349 ? -70.514 4.096 103.023 1.00 49.03 349 ALA A N 1
ATOM 2740 C CA . ALA A 1 349 ? -71.330 3.508 101.952 1.00 49.03 349 ALA A CA 1
ATOM 2741 C C . ALA A 1 349 ? -70.851 2.182 101.337 1.00 49.03 349 ALA A C 1
ATOM 2743 O O . ALA A 1 349 ? -71.671 1.518 100.710 1.00 49.03 349 ALA A O 1
ATOM 2744 N N . SER A 1 350 ? -69.600 1.724 101.481 1.00 44.97 350 SER A N 1
ATOM 2745 C CA . SER A 1 350 ? -69.274 0.378 100.963 1.00 44.97 350 SER A CA 1
ATOM 2746 C C . SER A 1 350 ? -68.025 -0.264 101.566 1.00 44.97 350 SER A C 1
ATOM 2748 O O . SER A 1 350 ? -66.893 0.074 101.238 1.00 44.97 350 SER A O 1
ATOM 2750 N N . LYS A 1 351 ? -68.240 -1.273 102.416 1.00 43.25 351 LYS A N 1
ATOM 2751 C CA . LYS A 1 351 ? -67.278 -2.351 102.661 1.00 43.25 351 LYS A CA 1
ATOM 2752 C C . LYS A 1 351 ? -67.860 -3.633 102.079 1.00 43.25 351 LYS A C 1
ATOM 2754 O O . LYS A 1 351 ? -68.946 -4.041 102.473 1.00 43.25 351 LYS A O 1
ATOM 2759 N N . GLY A 1 352 ? -67.103 -4.270 101.190 1.00 51.44 352 GLY A N 1
ATOM 2760 C CA . GLY A 1 352 ? -67.284 -5.678 100.843 1.00 51.44 352 GLY A CA 1
ATOM 2761 C C . GLY A 1 352 ? -67.751 -5.936 99.415 1.00 51.44 352 GLY A C 1
ATOM 2762 O O . GLY A 1 352 ? -68.940 -6.119 99.176 1.00 51.44 352 GLY A O 1
ATOM 2763 N N . LYS A 1 353 ? -66.799 -6.070 98.485 1.00 51.94 353 LYS A N 1
ATOM 2764 C CA . LYS A 1 353 ? -66.927 -6.985 97.340 1.00 51.94 353 LYS A CA 1
ATOM 2765 C C . LYS A 1 353 ? -65.588 -7.705 97.107 1.00 51.94 353 LYS A C 1
ATOM 2767 O O . LYS A 1 353 ? -64.547 -7.089 97.319 1.00 51.94 353 LYS A O 1
ATOM 2772 N N . PRO A 1 354 ? -65.602 -8.996 96.731 1.00 56.78 354 PRO A N 1
ATOM 2773 C CA . PRO A 1 354 ? -64.401 -9.822 96.650 1.00 56.78 354 PRO A CA 1
ATOM 2774 C C . PRO A 1 354 ? -63.616 -9.570 95.351 1.00 56.78 354 PRO A C 1
ATOM 2776 O O . PRO A 1 354 ? -64.188 -9.554 94.264 1.00 56.78 354 PRO A O 1
ATOM 2779 N N . GLU A 1 355 ? -62.290 -9.456 95.457 1.00 56.78 355 GLU A N 1
ATOM 2780 C CA . GLU A 1 355 ? -61.332 -9.163 94.368 1.00 56.78 355 GLU A CA 1
ATOM 2781 C C . GLU A 1 355 ? -61.165 -10.297 93.328 1.00 56.78 355 GLU A C 1
ATOM 2783 O O . GLU A 1 355 ? -60.406 -10.179 92.365 1.00 56.78 355 GLU A O 1
ATOM 2788 N N . ARG A 1 356 ? -61.904 -11.404 93.470 1.00 54.06 356 ARG A N 1
ATOM 2789 C CA . ARG A 1 356 ? -61.722 -12.627 92.670 1.00 54.06 356 ARG A CA 1
ATOM 2790 C C . ARG A 1 356 ? -62.176 -12.493 91.207 1.00 54.06 356 ARG A C 1
ATOM 2792 O O . ARG A 1 356 ? -61.647 -13.192 90.354 1.00 54.06 356 ARG A O 1
ATOM 2799 N N . GLY A 1 357 ? -63.086 -11.564 90.899 1.00 55.59 357 GLY A N 1
ATOM 2800 C CA . GLY A 1 357 ? -63.533 -11.294 89.522 1.00 55.59 357 GLY A CA 1
ATOM 2801 C C . GLY A 1 357 ? -62.545 -10.479 88.675 1.00 55.59 357 GLY A C 1
ATOM 2802 O O . GLY A 1 357 ? -62.615 -10.523 87.452 1.00 55.59 357 GLY A O 1
ATOM 2803 N N . ILE A 1 358 ? -61.607 -9.759 89.302 1.00 60.28 358 ILE A N 1
ATOM 2804 C CA . ILE A 1 358 ? -60.612 -8.938 88.589 1.00 60.28 358 ILE A CA 1
ATOM 2805 C C . ILE A 1 358 ? -59.520 -9.838 87.990 1.00 60.28 358 ILE A C 1
ATOM 2807 O O . ILE A 1 358 ? -59.098 -9.627 86.856 1.00 60.28 358 ILE A O 1
ATOM 2811 N N . LEU A 1 359 ? -59.119 -10.887 88.717 1.00 57.66 359 LEU A N 1
ATOM 2812 C CA . LEU A 1 359 ? -58.125 -11.871 88.273 1.00 57.66 359 LEU A CA 1
ATOM 2813 C C . LEU A 1 359 ? -58.635 -12.767 87.131 1.00 57.66 359 LEU A C 1
ATOM 2815 O O . LEU A 1 359 ? -57.900 -12.973 86.167 1.00 57.66 359 LEU A O 1
ATOM 2819 N N . ASP A 1 360 ? -59.895 -13.218 87.175 1.00 59.09 360 ASP A N 1
ATOM 2820 C CA . ASP A 1 360 ? -60.503 -13.978 86.065 1.00 59.09 360 ASP A CA 1
ATOM 2821 C C . ASP A 1 360 ? -60.750 -13.106 84.819 1.00 59.09 360 ASP A C 1
ATOM 2823 O O . ASP A 1 360 ? -60.648 -13.589 83.693 1.00 59.09 360 ASP A O 1
ATOM 2827 N N . ALA A 1 361 ? -61.002 -11.801 84.988 1.00 62.12 361 ALA A N 1
ATOM 2828 C CA . ALA A 1 361 ? -61.123 -10.861 83.870 1.00 62.12 361 ALA A CA 1
ATOM 2829 C C . ALA A 1 361 ? -59.767 -10.502 83.219 1.00 62.12 361 ALA A C 1
ATOM 2831 O O . ALA A 1 361 ? -59.724 -10.145 82.041 1.00 62.12 361 ALA A O 1
ATOM 2832 N N . LEU A 1 362 ? -58.651 -10.617 83.952 1.00 66.88 362 LEU A N 1
ATOM 2833 C CA . LEU A 1 362 ? -57.292 -10.327 83.465 1.00 66.88 362 LEU A CA 1
ATOM 2834 C C . LEU A 1 362 ? -56.700 -11.444 82.588 1.00 66.88 362 LEU A C 1
ATOM 2836 O O . LEU A 1 362 ? -55.886 -11.159 81.705 1.00 66.88 362 LEU A O 1
ATOM 2840 N N . GLY A 1 363 ? -57.106 -12.701 82.782 1.00 69.44 363 GLY A N 1
ATOM 2841 C CA . GLY A 1 363 ? -56.627 -13.846 81.991 1.00 69.44 363 GLY A CA 1
ATOM 2842 C C . GLY A 1 363 ? -56.887 -13.714 80.478 1.00 69.44 363 GLY A C 1
ATOM 2843 O O . GLY A 1 363 ? -55.945 -13.807 79.689 1.00 69.44 363 GLY A O 1
ATOM 2844 N N . PRO A 1 364 ? -58.125 -13.420 80.038 1.00 76.19 364 PRO A N 1
ATOM 2845 C CA . PRO A 1 364 ? -58.436 -13.203 78.624 1.00 76.19 364 PRO A CA 1
ATOM 2846 C C . PRO A 1 364 ? -57.710 -11.991 78.024 1.00 76.19 364 PRO A C 1
ATOM 2848 O O . PRO A 1 364 ? -57.279 -12.032 76.874 1.00 76.19 364 PRO A O 1
ATOM 2851 N N . VAL A 1 365 ? -57.541 -10.913 78.796 1.00 74.88 365 VAL A N 1
ATOM 2852 C CA . VAL A 1 365 ? -56.891 -9.671 78.337 1.00 74.88 365 VAL A CA 1
ATOM 2853 C C . VAL A 1 365 ? -55.381 -9.855 78.171 1.00 74.88 365 VAL A C 1
ATOM 2855 O O . VAL A 1 365 ? -54.790 -9.383 77.202 1.00 74.88 365 VAL A O 1
ATOM 2858 N N . THR A 1 366 ? -54.739 -10.587 79.077 1.00 77.44 366 THR A N 1
ATOM 2859 C CA . THR A 1 366 ? -53.308 -10.905 78.956 1.00 77.44 366 THR A CA 1
ATOM 2860 C C . THR A 1 366 ? -53.048 -11.904 77.827 1.00 77.44 366 THR A C 1
ATOM 2862 O O . THR A 1 366 ? -52.101 -11.726 77.060 1.00 77.44 366 THR A O 1
ATOM 2865 N N . ALA A 1 367 ? -53.925 -12.896 77.638 1.00 76.94 367 ALA A N 1
ATOM 2866 C CA . ALA A 1 367 ? -53.837 -13.839 76.524 1.00 76.94 367 ALA A CA 1
ATOM 2867 C C . ALA A 1 367 ? -54.004 -13.160 75.151 1.00 76.94 367 ALA A C 1
ATOM 2869 O O . ALA A 1 367 ? -53.274 -13.492 74.213 1.00 76.94 367 ALA A O 1
ATOM 2870 N N . THR A 1 368 ? -54.912 -12.184 75.018 1.00 81.25 368 THR A N 1
ATOM 2871 C CA . THR A 1 368 ? -55.068 -11.421 73.768 1.00 81.25 368 THR A CA 1
ATOM 2872 C C . THR A 1 368 ? -53.865 -10.527 73.489 1.00 81.25 368 THR A C 1
ATOM 2874 O O . THR A 1 368 ? -53.410 -10.501 72.347 1.00 81.25 368 THR A O 1
ATOM 2877 N N . TYR A 1 369 ? -53.284 -9.878 74.503 1.00 83.88 369 TYR A N 1
ATOM 2878 C CA . TYR A 1 369 ? -52.049 -9.097 74.349 1.00 83.88 369 TYR A CA 1
ATOM 2879 C C . TYR A 1 369 ? -50.868 -9.957 73.883 1.00 83.88 369 TYR A C 1
ATOM 2881 O O . TYR A 1 369 ? -50.200 -9.608 72.911 1.00 83.88 369 TYR A O 1
ATOM 2889 N N . VAL A 1 370 ? -50.648 -11.118 74.510 1.00 85.12 370 VAL A N 1
ATOM 2890 C CA . VAL A 1 370 ? -49.590 -12.060 74.099 1.00 85.12 370 VAL A CA 1
ATOM 2891 C C . VAL A 1 370 ? -49.850 -12.600 72.688 1.00 85.12 370 VAL A C 1
ATOM 2893 O O . VAL A 1 370 ? -48.920 -12.742 71.893 1.00 85.12 370 VAL A O 1
ATOM 2896 N N . GLY A 1 371 ? -51.113 -12.873 72.346 1.00 86.44 371 GLY A N 1
ATOM 2897 C CA . GLY A 1 371 ? -51.512 -13.274 70.998 1.00 86.44 371 GLY A CA 1
ATOM 2898 C C . GLY A 1 371 ? -51.257 -12.186 69.951 1.00 86.44 371 GLY A C 1
ATOM 2899 O O . GLY A 1 371 ? -50.733 -12.485 68.878 1.00 86.44 371 GLY A O 1
ATOM 2900 N N . MET A 1 372 ? -51.571 -10.926 70.265 1.00 87.69 372 MET A N 1
ATOM 2901 C CA . MET A 1 372 ? -51.305 -9.785 69.387 1.00 87.69 372 MET A CA 1
ATOM 2902 C C . MET A 1 372 ? -49.808 -9.530 69.219 1.00 87.69 372 MET A C 1
ATOM 2904 O O . MET A 1 372 ? -49.369 -9.334 68.091 1.00 87.69 372 MET A O 1
ATOM 2908 N N . GLU A 1 373 ? -49.004 -9.599 70.283 1.00 87.94 373 GLU A N 1
ATOM 2909 C CA . GLU A 1 373 ? -47.547 -9.465 70.168 1.00 87.94 373 GLU A CA 1
ATOM 2910 C C . GLU A 1 373 ? -46.921 -10.577 69.322 1.00 87.94 373 GLU A C 1
ATOM 2912 O O . GLU A 1 373 ? -46.041 -10.303 68.506 1.00 87.94 373 GLU A O 1
ATOM 2917 N N . ARG A 1 374 ? -47.377 -11.828 69.473 1.00 87.38 374 ARG A N 1
ATOM 2918 C CA . ARG A 1 374 ? -46.900 -12.943 68.639 1.00 87.38 374 ARG A CA 1
ATOM 2919 C C . ARG A 1 374 ? -47.242 -12.743 67.166 1.00 87.38 374 ARG A C 1
ATOM 2921 O O . ARG A 1 374 ? -46.371 -12.969 66.333 1.00 87.38 374 ARG A O 1
ATOM 2928 N N . LYS A 1 375 ? -48.463 -12.292 66.855 1.00 91.56 375 LYS A N 1
ATOM 2929 C CA . LYS A 1 375 ? -48.854 -11.939 65.481 1.00 91.56 375 LYS A CA 1
ATOM 2930 C C . LYS A 1 375 ? -47.983 -10.812 64.931 1.00 91.56 375 LYS A C 1
ATOM 2932 O O . LYS A 1 375 ? -47.379 -10.986 63.887 1.00 91.56 375 LYS A O 1
ATOM 2937 N N . ARG A 1 376 ? -47.787 -9.738 65.700 1.00 91.19 376 ARG A N 1
ATOM 2938 C CA . ARG A 1 376 ? -46.940 -8.602 65.304 1.00 91.19 376 ARG A CA 1
ATOM 2939 C C . ARG A 1 376 ? -45.503 -9.020 64.980 1.00 91.19 376 ARG A C 1
ATOM 2941 O O . ARG A 1 376 ? -44.946 -8.572 63.988 1.00 91.19 376 ARG A O 1
ATOM 2948 N N . ARG A 1 377 ? -44.912 -9.913 65.787 1.00 91.25 377 ARG A N 1
ATOM 2949 C CA . ARG A 1 377 ? -43.576 -10.474 65.510 1.00 91.25 377 ARG A CA 1
ATOM 2950 C C . ARG A 1 377 ? -43.553 -11.342 64.255 1.00 91.25 377 ARG A C 1
ATOM 2952 O O . ARG A 1 377 ? -42.547 -11.338 63.556 1.00 91.25 377 ARG A O 1
ATOM 2959 N N . HIS A 1 378 ? -44.614 -12.099 63.989 1.00 92.62 378 HIS A N 1
ATOM 2960 C CA . HIS A 1 378 ? -44.710 -12.900 62.772 1.00 92.62 378 HIS A CA 1
ATOM 2961 C C . HIS A 1 378 ? -44.814 -12.007 61.531 1.00 92.62 378 HIS A C 1
ATOM 2963 O O . HIS A 1 378 ? -44.015 -12.173 60.615 1.00 92.62 378 HIS A O 1
ATOM 2969 N N . ASP A 1 379 ? -45.678 -10.991 61.571 1.00 92.31 379 ASP A N 1
ATOM 2970 C CA . ASP A 1 379 ? -45.832 -9.999 60.502 1.00 92.31 379 ASP A CA 1
ATOM 2971 C C . ASP A 1 379 ? -44.511 -9.243 60.240 1.00 92.31 379 ASP A C 1
ATOM 2973 O O . ASP A 1 379 ? -44.146 -8.977 59.096 1.00 92.31 379 ASP A O 1
ATOM 2977 N N . GLU A 1 380 ? -43.741 -8.925 61.291 1.00 93.50 380 GLU A N 1
ATOM 2978 C CA . GLU A 1 380 ? -42.404 -8.325 61.161 1.00 93.50 380 GLU A CA 1
ATOM 2979 C C . GLU A 1 380 ? -41.392 -9.252 60.471 1.00 93.50 380 GLU A C 1
ATOM 2981 O O . GLU A 1 380 ? -40.537 -8.770 59.724 1.00 93.50 380 GLU A O 1
ATOM 2986 N N . ILE A 1 381 ? -41.453 -10.562 60.725 1.00 93.19 381 ILE A N 1
ATOM 2987 C CA . ILE A 1 381 ? -40.586 -11.551 60.070 1.00 93.19 381 ILE A CA 1
ATOM 2988 C C . ILE A 1 381 ? -40.979 -11.687 58.597 1.00 93.19 381 ILE A C 1
ATOM 2990 O O . ILE A 1 381 ? -40.113 -11.557 57.737 1.00 93.19 381 ILE A O 1
ATOM 2994 N N . GLU A 1 382 ? -42.270 -11.829 58.290 1.00 94.12 382 GLU A N 1
ATOM 2995 C CA . GLU A 1 382 ? -42.749 -11.900 56.903 1.00 94.12 382 GLU A CA 1
ATOM 2996 C C . GLU A 1 382 ? -42.398 -10.631 56.113 1.00 94.12 382 GLU A C 1
ATOM 2998 O O . GLU A 1 382 ? -41.914 -10.707 54.983 1.00 94.12 382 GLU A O 1
ATOM 3003 N N . ALA A 1 383 ? -42.544 -9.447 56.718 1.00 92.75 383 ALA A N 1
ATOM 3004 C CA . ALA A 1 383 ? -42.144 -8.191 56.089 1.00 92.75 383 ALA A CA 1
ATOM 3005 C C . ALA A 1 383 ? -40.630 -8.127 55.813 1.00 92.75 383 ALA A C 1
ATOM 3007 O O . ALA A 1 383 ? -40.206 -7.562 54.798 1.00 92.75 383 ALA A O 1
ATOM 3008 N N . ARG A 1 384 ? -39.796 -8.702 56.691 1.00 93.31 384 ARG A N 1
ATOM 3009 C CA . ARG A 1 384 ? -38.345 -8.813 56.464 1.00 93.31 384 ARG A CA 1
ATOM 3010 C C . ARG A 1 384 ? -38.029 -9.774 55.326 1.00 93.31 384 ARG A C 1
ATOM 3012 O O . ARG A 1 384 ? -37.203 -9.420 54.490 1.00 93.31 384 ARG A O 1
ATOM 3019 N N . ASP A 1 385 ? -38.703 -10.915 55.254 1.00 93.12 385 ASP A N 1
ATOM 3020 C CA . ASP A 1 385 ? -38.486 -11.911 54.202 1.00 93.12 385 ASP A CA 1
ATOM 3021 C C . ASP A 1 385 ? -38.897 -11.372 52.825 1.00 93.12 385 ASP A C 1
ATOM 3023 O O . ASP A 1 385 ? -38.141 -11.486 51.858 1.00 93.12 385 ASP A O 1
ATOM 3027 N N . ILE A 1 386 ? -40.037 -10.676 52.741 1.00 93.62 386 ILE A N 1
ATOM 3028 C CA . ILE A 1 386 ? -40.490 -10.007 51.511 1.00 93.62 386 ILE A CA 1
ATOM 3029 C C . ILE A 1 386 ? -39.485 -8.932 51.075 1.00 93.62 386 ILE A C 1
ATOM 3031 O O . ILE A 1 386 ? -39.129 -8.845 49.896 1.00 93.62 386 ILE A O 1
ATOM 3035 N N . ASN A 1 387 ? -38.985 -8.123 52.014 1.00 94.62 387 ASN A N 1
ATOM 3036 C CA . ASN A 1 387 ? -37.983 -7.103 51.708 1.00 94.62 387 ASN A CA 1
ATOM 3037 C C . ASN A 1 387 ? -36.639 -7.715 51.290 1.00 94.62 387 ASN A C 1
ATOM 3039 O O . ASN A 1 387 ? -36.018 -7.220 50.349 1.00 94.62 387 ASN A O 1
ATOM 3043 N N . ALA A 1 388 ? -36.206 -8.801 51.931 1.00 94.31 388 ALA A N 1
ATOM 3044 C CA . ALA A 1 388 ? -34.994 -9.524 51.562 1.00 94.31 388 ALA A CA 1
ATOM 3045 C C . ALA A 1 388 ? -35.107 -10.124 50.152 1.00 94.31 388 ALA A C 1
ATOM 3047 O O . ALA A 1 388 ? -34.187 -9.966 49.349 1.00 94.31 388 ALA A O 1
ATOM 3048 N N . ALA A 1 389 ? -36.250 -10.726 49.809 1.00 93.50 389 ALA A N 1
ATOM 3049 C CA . ALA A 1 389 ? -36.517 -11.240 48.466 1.00 93.50 389 ALA A CA 1
ATOM 3050 C C . ALA A 1 389 ? -36.510 -10.119 47.413 1.00 93.50 389 ALA A C 1
ATOM 3052 O O . ALA A 1 389 ? -35.890 -10.258 46.356 1.00 93.50 389 ALA A O 1
ATOM 3053 N N . ARG A 1 390 ? -37.130 -8.971 47.719 1.00 95.31 390 ARG A N 1
ATOM 3054 C CA . ARG A 1 390 ? -37.135 -7.796 46.835 1.00 95.31 390 ARG A CA 1
ATOM 3055 C C . ARG A 1 390 ? -35.728 -7.240 46.604 1.00 95.31 390 ARG A C 1
ATOM 3057 O O . ARG A 1 390 ? -35.373 -6.953 45.462 1.00 95.31 390 ARG A O 1
ATOM 3064 N N . LEU A 1 391 ? -34.925 -7.113 47.661 1.00 95.31 391 LEU A N 1
ATOM 3065 C CA . LEU A 1 391 ? -33.525 -6.692 47.558 1.00 95.31 391 LEU A CA 1
ATOM 3066 C C . LEU A 1 391 ? -32.689 -7.713 46.775 1.00 95.31 391 LEU A C 1
ATOM 3068 O O . LEU A 1 391 ? -31.871 -7.323 45.946 1.00 95.31 391 LEU A O 1
ATOM 3072 N N . GLY A 1 392 ? -32.929 -9.012 46.974 1.00 95.25 392 GLY A N 1
ATOM 3073 C CA . GLY A 1 392 ? -32.288 -10.081 46.207 1.00 95.25 392 GLY A CA 1
ATOM 3074 C C . GLY A 1 392 ? -32.575 -9.981 44.708 1.00 95.25 392 GLY A C 1
ATOM 3075 O O . GLY A 1 392 ? -31.652 -10.065 43.898 1.00 95.25 392 GLY A O 1
ATOM 3076 N N . PHE A 1 393 ? -33.830 -9.713 44.335 1.00 95.75 393 PHE A N 1
ATOM 3077 C CA . PHE A 1 393 ? -34.214 -9.482 42.942 1.00 95.75 393 PHE A CA 1
ATOM 3078 C C . PHE A 1 393 ? -33.519 -8.248 42.349 1.00 95.75 393 PHE A C 1
ATOM 3080 O O . PHE A 1 393 ? -32.940 -8.328 41.268 1.00 95.75 393 PHE A O 1
ATOM 3087 N N . GLN A 1 394 ? -33.498 -7.127 43.079 1.00 95.31 394 GLN A N 1
ATOM 3088 C CA . GLN A 1 394 ? -32.806 -5.908 42.641 1.00 95.31 394 GLN A CA 1
ATOM 3089 C C . GLN A 1 394 ? -31.299 -6.133 42.450 1.00 95.31 394 GLN A C 1
ATOM 3091 O O . GLN A 1 394 ? -30.731 -5.680 41.459 1.00 95.31 394 GLN A O 1
ATOM 3096 N N . LEU A 1 395 ? -30.647 -6.876 43.349 1.00 95.75 395 LEU A N 1
ATOM 3097 C CA . LEU A 1 395 ? -29.233 -7.232 43.207 1.00 95.75 395 LEU A CA 1
ATOM 3098 C C . LEU A 1 395 ? -28.982 -8.140 41.998 1.00 95.75 395 LEU A C 1
ATOM 3100 O O . LEU A 1 395 ? -27.984 -7.958 41.303 1.00 95.75 395 LEU A O 1
ATOM 3104 N N . SER A 1 396 ? -29.877 -9.094 41.727 1.00 95.50 396 SER A N 1
ATOM 3105 C CA . SER A 1 396 ? -29.800 -9.936 40.528 1.00 95.50 396 SER A CA 1
ATOM 3106 C C . SER A 1 396 ? -29.926 -9.107 39.251 1.00 95.50 396 SER A C 1
ATOM 3108 O O . SER A 1 396 ? -29.179 -9.326 38.301 1.00 95.50 396 SER A O 1
ATOM 3110 N N . GLN A 1 397 ? -30.833 -8.128 39.240 1.00 95.88 397 GLN A N 1
ATOM 3111 C CA . GLN A 1 397 ? -31.022 -7.232 38.104 1.00 95.88 397 GLN A CA 1
ATOM 3112 C C . GLN A 1 397 ? -29.783 -6.360 37.861 1.00 95.88 397 GLN A C 1
ATOM 3114 O O . GLN A 1 397 ? -29.294 -6.299 36.737 1.00 95.88 397 GLN A O 1
ATOM 3119 N N . ILE A 1 398 ? -29.212 -5.768 38.917 1.00 94.81 398 ILE A N 1
ATOM 3120 C CA . ILE A 1 398 ? -27.973 -4.979 38.820 1.00 94.81 398 ILE A CA 1
ATOM 3121 C C . ILE A 1 398 ? -26.818 -5.835 38.282 1.00 94.81 398 ILE A C 1
ATOM 3123 O O . ILE A 1 398 ? -26.061 -5.370 37.433 1.00 94.81 398 ILE A O 1
ATOM 3127 N N . LYS A 1 399 ? -26.684 -7.090 38.732 1.00 96.88 399 LYS A N 1
ATOM 3128 C CA . LYS A 1 399 ? -25.656 -8.008 38.213 1.00 96.88 399 LYS A CA 1
ATOM 3129 C C . LYS A 1 399 ? -25.817 -8.265 36.717 1.00 96.88 399 LYS A C 1
ATOM 3131 O O . LYS A 1 399 ? -24.846 -8.106 35.985 1.00 96.88 399 LYS A O 1
ATOM 3136 N N . HIS A 1 400 ? -27.028 -8.574 36.255 1.00 96.25 400 HIS A N 1
ATOM 3137 C CA . HIS A 1 400 ? -27.280 -8.760 34.824 1.00 96.25 400 HIS A CA 1
ATOM 3138 C C . HIS A 1 400 ? -27.029 -7.494 34.001 1.00 96.25 400 HIS A C 1
ATOM 3140 O O . HIS A 1 400 ? -26.499 -7.581 32.897 1.00 96.25 400 HIS A O 1
ATOM 3146 N N . GLU A 1 401 ? -27.353 -6.308 34.520 1.00 96.00 401 GLU A N 1
ATOM 3147 C CA . GLU A 1 401 ? -27.037 -5.049 33.838 1.00 96.00 401 GLU A CA 1
ATOM 3148 C C . GLU A 1 401 ? -25.525 -4.809 33.725 1.00 96.00 401 GLU A C 1
ATOM 3150 O O . GLU A 1 401 ? -25.059 -4.308 32.699 1.00 96.00 401 GLU A O 1
ATOM 3155 N N . ILE A 1 402 ? -24.749 -5.174 34.751 1.00 95.38 402 ILE A N 1
ATOM 3156 C CA . ILE A 1 402 ? -23.282 -5.103 34.718 1.00 95.38 402 ILE A CA 1
ATOM 3157 C C . ILE A 1 402 ? -22.730 -6.090 33.684 1.00 95.38 402 ILE A C 1
ATOM 3159 O O . ILE A 1 402 ? -21.972 -5.678 32.809 1.00 95.38 402 ILE A O 1
ATOM 3163 N N . GLU A 1 403 ? -23.165 -7.351 33.717 1.00 95.75 403 GLU A N 1
ATOM 3164 C CA . GLU A 1 403 ? -22.750 -8.387 32.761 1.00 95.75 403 GLU A CA 1
ATOM 3165 C C . GLU A 1 403 ? -23.075 -7.984 31.313 1.00 95.75 403 GLU A C 1
ATOM 3167 O O . GLU A 1 403 ? -22.229 -8.097 30.426 1.00 95.75 403 GLU A O 1
ATOM 3172 N N . ALA A 1 404 ? -24.267 -7.433 31.062 1.00 94.94 404 ALA A N 1
ATOM 3173 C CA . ALA A 1 404 ? -24.660 -6.947 29.740 1.00 94.94 404 ALA A CA 1
ATOM 3174 C C . ALA A 1 404 ? -23.783 -5.774 29.263 1.00 94.94 404 ALA A C 1
ATOM 3176 O O . ALA A 1 404 ? -23.420 -5.701 28.086 1.00 94.94 404 ALA A O 1
ATOM 3177 N N . ARG A 1 405 ? -23.402 -4.859 30.167 1.00 95.44 405 ARG A N 1
ATOM 3178 C CA . ARG A 1 405 ? -22.476 -3.759 29.849 1.00 95.44 405 ARG A CA 1
ATOM 3179 C C . ARG A 1 405 ? -21.071 -4.274 29.550 1.00 95.44 405 ARG A C 1
ATOM 3181 O O . ARG A 1 405 ? -20.455 -3.801 28.599 1.00 95.44 405 ARG A O 1
ATOM 3188 N N . GLU A 1 406 ? -20.573 -5.245 30.307 1.00 95.69 406 GLU A N 1
ATOM 3189 C CA . GLU A 1 406 ? -19.269 -5.872 30.057 1.00 95.69 406 GLU A CA 1
ATOM 3190 C C . GLU A 1 406 ? -19.245 -6.615 28.715 1.00 95.69 406 GLU A C 1
ATOM 3192 O O . GLU A 1 406 ? -18.295 -6.469 27.939 1.00 95.69 406 GLU A O 1
ATOM 3197 N N . GLN A 1 407 ? -20.318 -7.336 28.383 1.00 94.56 407 GLN A N 1
ATOM 3198 C CA . GLN A 1 407 ? -20.500 -7.962 27.070 1.00 94.56 407 GLN A CA 1
ATOM 3199 C C . GLN A 1 407 ? -20.540 -6.929 25.935 1.00 94.56 407 GLN A C 1
ATOM 3201 O O . GLN A 1 407 ? -19.948 -7.132 24.875 1.00 94.56 407 GLN A O 1
ATOM 3206 N N . LEU A 1 408 ? -21.200 -5.787 26.136 1.00 95.50 408 LEU A N 1
ATOM 3207 C CA . LEU A 1 408 ? -21.200 -4.710 25.147 1.00 95.50 408 LEU A CA 1
ATOM 3208 C C . LEU A 1 408 ? -19.794 -4.124 24.947 1.00 95.50 408 LEU A C 1
ATOM 3210 O O . LEU A 1 408 ? -19.365 -3.948 23.808 1.00 95.50 408 LEU A O 1
ATOM 3214 N N . ILE A 1 409 ? -19.068 -3.849 26.034 1.00 93.88 409 ILE A N 1
ATOM 3215 C CA . ILE A 1 409 ? -17.705 -3.301 25.983 1.00 93.88 409 ILE A CA 1
ATOM 3216 C C . ILE A 1 409 ? -16.764 -4.273 25.267 1.00 93.88 409 ILE A C 1
ATOM 3218 O O . ILE A 1 409 ? -16.040 -3.870 24.359 1.00 93.88 409 ILE A O 1
ATOM 3222 N N . THR A 1 410 ? -16.799 -5.556 25.626 1.00 94.12 410 THR A N 1
ATOM 3223 C CA . THR A 1 410 ? -15.986 -6.589 24.964 1.00 94.12 410 THR A CA 1
ATOM 3224 C C . THR A 1 410 ? -16.310 -6.703 23.476 1.00 94.12 410 THR A C 1
ATOM 3226 O O . THR A 1 410 ? -15.391 -6.720 22.658 1.00 94.12 410 THR A O 1
ATOM 3229 N N . ASN A 1 411 ? -17.588 -6.674 23.091 1.00 93.94 411 ASN A N 1
ATOM 3230 C CA . ASN A 1 411 ? -17.986 -6.672 21.682 1.00 93.94 411 ASN A CA 1
ATOM 3231 C C . ASN A 1 411 ? -17.491 -5.431 20.922 1.00 93.94 411 ASN A C 1
ATOM 3233 O O . ASN A 1 411 ? -17.047 -5.548 19.777 1.00 93.94 411 ASN A O 1
ATOM 3237 N N . LEU A 1 412 ? -17.544 -4.247 21.538 1.00 93.25 412 LEU A N 1
ATOM 3238 C CA . LEU A 1 412 ? -17.010 -3.018 20.944 1.00 93.25 412 LEU A CA 1
ATOM 3239 C C . LEU A 1 412 ? -15.491 -3.104 20.747 1.00 93.25 412 LEU A C 1
ATOM 3241 O O . LEU A 1 412 ? -15.006 -2.764 19.671 1.00 93.25 412 LEU A O 1
ATOM 3245 N N . LEU A 1 413 ? -14.758 -3.633 21.731 1.00 91.00 413 LEU A N 1
ATOM 3246 C CA . LEU A 1 413 ? -13.311 -3.846 21.637 1.00 91.00 413 LEU A CA 1
ATOM 3247 C C . LEU A 1 413 ? -12.944 -4.849 20.536 1.00 91.00 413 LEU A C 1
ATOM 3249 O O . LEU A 1 413 ? -12.021 -4.595 19.765 1.00 91.00 413 LEU A O 1
ATOM 3253 N N . ILE A 1 414 ? -13.683 -5.958 20.411 1.00 91.88 414 ILE A N 1
ATOM 3254 C CA . ILE A 1 414 ? -13.477 -6.939 19.333 1.00 91.88 414 ILE A CA 1
ATOM 3255 C C . ILE A 1 414 ? -13.664 -6.274 17.966 1.00 91.88 414 ILE A C 1
ATOM 3257 O O . ILE A 1 414 ? -12.822 -6.443 17.084 1.00 91.88 414 ILE A O 1
ATOM 3261 N N . ARG A 1 415 ? -14.731 -5.484 17.793 1.00 90.44 415 ARG A N 1
ATOM 3262 C CA . ARG A 1 415 ? -14.987 -4.757 16.539 1.00 90.44 415 ARG A CA 1
ATOM 3263 C C . ARG A 1 415 ? -13.898 -3.732 16.234 1.00 90.44 415 ARG A C 1
ATOM 3265 O O . ARG A 1 415 ? -13.488 -3.623 15.083 1.00 90.44 415 ARG A O 1
ATOM 3272 N N . GLU A 1 416 ? -13.407 -3.007 17.238 1.00 93.19 416 GLU A N 1
ATOM 3273 C CA . GLU A 1 416 ? -12.314 -2.045 17.061 1.00 93.19 416 GLU A CA 1
ATOM 3274 C C . GLU A 1 416 ? -11.009 -2.739 16.641 1.00 93.19 416 GLU A C 1
ATOM 3276 O O . GLU A 1 416 ? -10.336 -2.279 15.717 1.00 93.19 416 GLU A O 1
ATOM 3281 N N . CYS A 1 417 ? -10.667 -3.872 17.264 1.00 94.00 417 CYS A N 1
ATOM 3282 C CA . CYS A 1 417 ? -9.513 -4.680 16.866 1.00 94.00 417 CYS A CA 1
ATOM 3283 C C . CYS A 1 417 ? -9.650 -5.192 15.425 1.00 94.00 417 CYS A C 1
ATOM 3285 O O . CYS A 1 417 ? -8.740 -5.002 14.623 1.00 94.00 417 CYS A O 1
ATOM 3287 N N . GLN A 1 418 ? -10.808 -5.750 15.063 1.00 94.00 418 GLN A N 1
ATOM 3288 C CA . GLN A 1 418 ? -11.071 -6.219 13.698 1.00 94.00 418 GLN A CA 1
ATOM 3289 C C . GLN A 1 418 ? -10.991 -5.085 12.666 1.00 94.00 418 GLN A C 1
ATOM 3291 O O . GLN A 1 418 ? -10.447 -5.278 11.578 1.00 94.00 418 GLN A O 1
ATOM 3296 N N . ALA A 1 419 ? -11.487 -3.891 13.001 1.00 91.62 419 ALA A N 1
ATOM 3297 C CA . ALA A 1 419 ? -11.374 -2.721 12.137 1.00 91.62 419 ALA A CA 1
ATOM 3298 C C . ALA A 1 419 ? -9.903 -2.339 11.905 1.00 91.62 419 ALA A C 1
ATOM 3300 O O . ALA A 1 419 ? -9.499 -2.165 10.754 1.00 91.62 419 ALA A O 1
ATOM 3301 N N . LYS A 1 420 ? -9.079 -2.303 12.960 1.00 92.75 420 LYS A N 1
ATOM 3302 C CA . LYS A 1 420 ? -7.634 -2.026 12.853 1.00 92.75 420 LYS A CA 1
ATOM 3303 C C . LYS A 1 420 ? -6.899 -3.068 12.010 1.00 92.75 420 LYS A C 1
ATOM 3305 O O . LYS A 1 420 ? -6.095 -2.701 11.152 1.00 92.75 420 LYS A O 1
ATOM 3310 N N . ASP A 1 421 ? -7.207 -4.348 12.195 1.00 91.75 421 ASP A N 1
ATOM 3311 C CA . ASP A 1 421 ? -6.620 -5.427 11.394 1.00 91.75 421 ASP A CA 1
ATOM 3312 C C . ASP A 1 421 ? -7.025 -5.309 9.918 1.00 91.75 421 ASP A C 1
ATOM 3314 O O . ASP A 1 421 ? -6.195 -5.482 9.020 1.00 91.75 421 ASP A O 1
ATOM 3318 N N . SER A 1 422 ? -8.281 -4.936 9.649 1.00 92.88 422 SER A N 1
ATOM 3319 C CA . SER A 1 422 ? -8.765 -4.702 8.287 1.00 92.88 422 SER A CA 1
ATOM 3320 C C . SER A 1 422 ? -8.074 -3.507 7.618 1.00 92.88 422 SER A C 1
ATOM 3322 O O . SER A 1 422 ? -7.682 -3.598 6.452 1.00 92.88 422 SER A O 1
ATOM 3324 N N . GLU A 1 423 ? -7.831 -2.414 8.349 1.00 92.75 423 GLU A N 1
ATOM 3325 C CA . GLU A 1 423 ? -7.078 -1.261 7.847 1.00 92.75 423 GLU A CA 1
ATOM 3326 C C . GLU A 1 423 ? -5.622 -1.624 7.543 1.00 92.75 423 GLU A C 1
ATOM 3328 O O . GLU A 1 423 ? -5.098 -1.256 6.486 1.00 92.75 423 GLU A O 1
ATOM 3333 N N . LEU A 1 424 ? -4.969 -2.387 8.426 1.00 93.56 424 LEU A N 1
ATOM 3334 C CA . LEU A 1 424 ? -3.619 -2.902 8.194 1.00 93.56 424 LEU A CA 1
ATOM 3335 C C . LEU A 1 424 ? -3.567 -3.781 6.938 1.00 93.56 424 LEU A C 1
ATOM 3337 O O . LEU A 1 424 ? -2.684 -3.592 6.095 1.00 93.56 424 LEU A O 1
ATOM 3341 N N . ALA A 1 425 ? -4.533 -4.685 6.760 1.00 92.75 425 ALA A N 1
ATOM 3342 C CA . ALA A 1 425 ? -4.630 -5.533 5.575 1.00 92.75 425 ALA A CA 1
ATOM 3343 C C . ALA A 1 425 ? -4.845 -4.713 4.288 1.00 92.75 425 ALA A C 1
ATOM 3345 O O . ALA A 1 425 ? -4.179 -4.956 3.276 1.00 92.75 425 ALA A O 1
ATOM 3346 N N . LEU A 1 426 ? -5.713 -3.695 4.321 1.00 92.44 426 LEU A N 1
ATOM 3347 C CA . LEU A 1 426 ? -5.935 -2.786 3.193 1.00 92.44 426 LEU A CA 1
ATOM 3348 C C . LEU A 1 426 ? -4.682 -1.971 2.856 1.00 92.44 426 LEU A C 1
ATOM 3350 O O . LEU A 1 426 ? -4.357 -1.801 1.678 1.00 92.44 426 LEU A O 1
ATOM 3354 N N . ASN A 1 427 ? -3.937 -1.507 3.859 1.00 92.94 427 ASN A N 1
ATOM 3355 C CA . ASN A 1 427 ? -2.681 -0.790 3.652 1.00 92.94 427 ASN A CA 1
ATOM 3356 C C . ASN A 1 427 ? -1.610 -1.691 3.020 1.00 92.94 427 ASN A C 1
ATOM 3358 O O . ASN A 1 427 ? -0.966 -1.284 2.048 1.00 92.94 427 ASN A O 1
ATOM 3362 N N . GLN A 1 428 ? -1.479 -2.941 3.473 1.00 94.31 428 GLN A N 1
ATOM 3363 C CA . GLN A 1 428 ? -0.600 -3.926 2.834 1.00 94.31 428 GLN A CA 1
ATOM 3364 C C . GLN A 1 428 ? -1.026 -4.221 1.386 1.00 94.31 428 GLN A C 1
ATOM 3366 O O . GLN A 1 428 ? -0.180 -4.328 0.495 1.00 94.31 428 GLN A O 1
ATOM 3371 N N . ALA A 1 429 ? -2.331 -4.324 1.115 1.00 91.38 429 ALA A N 1
ATOM 3372 C CA . ALA A 1 429 ? -2.849 -4.524 -0.236 1.00 91.38 429 ALA A CA 1
ATOM 3373 C C . ALA A 1 429 ? -2.547 -3.326 -1.154 1.00 91.38 429 ALA A C 1
ATOM 3375 O O . ALA A 1 429 ? -2.113 -3.520 -2.293 1.00 91.38 429 ALA A O 1
ATOM 3376 N N . ARG A 1 430 ? -2.701 -2.092 -0.655 1.00 91.38 430 ARG A N 1
ATOM 3377 C CA . ARG A 1 430 ? -2.338 -0.859 -1.375 1.00 91.38 430 ARG A CA 1
ATOM 3378 C C . ARG A 1 430 ? -0.848 -0.817 -1.709 1.00 91.38 430 ARG A C 1
ATOM 3380 O O . ARG A 1 430 ? -0.504 -0.550 -2.858 1.00 91.38 430 ARG A O 1
ATOM 3387 N N . GLN A 1 431 ? 0.024 -1.158 -0.758 1.00 94.19 431 GLN A N 1
ATOM 3388 C CA . GLN A 1 431 ? 1.471 -1.243 -0.990 1.00 94.19 431 GLN A CA 1
ATOM 3389 C C . GLN A 1 431 ? 1.818 -2.301 -2.046 1.00 94.19 431 GLN A C 1
ATOM 3391 O O . GLN A 1 431 ? 2.544 -2.012 -2.995 1.00 94.19 431 GLN A O 1
ATOM 3396 N N . LYS A 1 432 ? 1.237 -3.507 -1.956 1.00 94.06 432 LYS A N 1
ATOM 3397 C CA . LYS A 1 432 ? 1.420 -4.561 -2.970 1.00 94.06 432 LYS A CA 1
ATOM 3398 C C . LYS A 1 432 ? 0.947 -4.115 -4.356 1.00 94.06 432 LYS A C 1
ATOM 3400 O O . LYS A 1 432 ? 1.596 -4.430 -5.350 1.00 94.06 432 LYS A O 1
ATOM 3405 N N . MET A 1 433 ? -0.168 -3.391 -4.445 1.00 91.00 433 MET A N 1
ATOM 3406 C CA . MET A 1 433 ? -0.664 -2.850 -5.714 1.00 91.00 433 MET A CA 1
ATOM 3407 C C . MET A 1 433 ? 0.249 -1.761 -6.281 1.00 91.00 433 MET A C 1
ATOM 3409 O O . MET A 1 433 ? 0.483 -1.756 -7.488 1.00 91.00 433 MET A O 1
ATOM 3413 N N . ALA A 1 434 ? 0.790 -0.878 -5.440 1.00 91.94 434 ALA A N 1
ATOM 3414 C CA . ALA A 1 434 ? 1.769 0.123 -5.858 1.00 91.94 434 ALA A CA 1
ATOM 3415 C C . ALA A 1 434 ? 3.037 -0.541 -6.420 1.00 91.94 434 ALA A C 1
ATOM 3417 O O . ALA A 1 434 ? 3.424 -0.240 -7.545 1.00 91.94 434 ALA A O 1
ATOM 3418 N N . LEU A 1 435 ? 3.589 -1.538 -5.718 1.00 93.75 435 LEU A N 1
ATOM 3419 C CA . LEU A 1 435 ? 4.741 -2.315 -6.191 1.00 93.75 435 LEU A CA 1
ATOM 3420 C C . LEU A 1 435 ? 4.452 -3.037 -7.514 1.00 93.75 435 LEU A C 1
ATOM 3422 O O . LEU A 1 435 ? 5.275 -3.032 -8.422 1.00 93.75 435 LEU A O 1
ATOM 3426 N N . LYS A 1 436 ? 3.262 -3.633 -7.671 1.00 93.38 436 LYS A N 1
ATOM 3427 C CA . LYS A 1 436 ? 2.859 -4.265 -8.940 1.00 93.38 436 LYS A CA 1
ATOM 3428 C C . LYS A 1 436 ? 2.787 -3.267 -10.097 1.00 93.38 436 LYS A C 1
ATOM 3430 O O . LYS A 1 436 ? 3.097 -3.646 -11.224 1.00 93.38 436 LYS A O 1
ATOM 3435 N N . ARG A 1 437 ? 2.345 -2.030 -9.844 1.00 92.00 437 ARG A N 1
ATOM 3436 C CA . ARG A 1 437 ? 2.329 -0.960 -10.853 1.00 92.00 437 ARG A CA 1
ATOM 3437 C C . ARG A 1 437 ? 3.748 -0.534 -11.211 1.00 92.00 437 ARG A C 1
ATOM 3439 O O . ARG A 1 437 ? 4.074 -0.534 -12.385 1.00 92.00 437 ARG A O 1
ATOM 3446 N N . GLU A 1 438 ? 4.604 -0.318 -10.218 1.00 94.31 438 GLU A N 1
ATOM 3447 C CA . GLU A 1 438 ? 6.008 0.030 -10.446 1.00 94.31 438 GLU A CA 1
ATOM 3448 C C . GLU A 1 438 ? 6.744 -1.051 -11.257 1.00 94.31 438 GLU A C 1
ATOM 3450 O O . GLU A 1 438 ? 7.398 -0.745 -12.251 1.00 94.31 438 GLU A O 1
ATOM 3455 N N . ILE A 1 439 ? 6.566 -2.332 -10.911 1.00 92.75 439 ILE A N 1
ATOM 3456 C CA . ILE A 1 439 ? 7.131 -3.457 -11.676 1.00 92.75 439 ILE A CA 1
ATOM 3457 C C . ILE A 1 439 ? 6.568 -3.486 -13.101 1.00 92.75 439 ILE A C 1
ATOM 3459 O O . ILE A 1 439 ? 7.309 -3.726 -14.052 1.00 92.75 439 ILE A O 1
ATOM 3463 N N . ARG A 1 440 ? 5.263 -3.243 -13.281 1.00 93.31 440 ARG A N 1
ATOM 3464 C CA . ARG A 1 440 ? 4.653 -3.167 -14.616 1.00 93.31 440 ARG A CA 1
ATOM 3465 C C . ARG A 1 440 ? 5.294 -2.058 -15.447 1.00 93.31 440 ARG A C 1
ATOM 3467 O O . ARG A 1 440 ? 5.621 -2.310 -16.603 1.00 93.31 440 ARG A O 1
ATOM 3474 N N . ASP A 1 441 ? 5.488 -0.879 -14.873 1.00 94.62 441 ASP A N 1
ATOM 3475 C CA . ASP A 1 441 ? 6.071 0.268 -15.568 1.00 94.62 441 ASP A CA 1
ATOM 3476 C C . ASP A 1 441 ? 7.541 0.005 -15.925 1.00 94.62 441 ASP A C 1
ATOM 3478 O O . ASP A 1 441 ? 7.961 0.274 -17.050 1.00 94.62 441 ASP A O 1
ATOM 3482 N N . GLN A 1 442 ? 8.301 -0.640 -15.032 1.00 93.44 442 GLN A N 1
ATOM 3483 C CA . GLN A 1 442 ? 9.660 -1.109 -15.323 1.00 93.44 442 GLN A CA 1
ATOM 3484 C C . GLN A 1 442 ? 9.687 -2.125 -16.476 1.00 93.44 442 GLN A C 1
ATOM 3486 O O . GLN A 1 442 ? 10.522 -2.015 -17.372 1.00 93.44 442 GLN A O 1
ATOM 3491 N N . LEU A 1 443 ? 8.766 -3.096 -16.498 1.00 92.25 443 LEU A N 1
ATOM 3492 C CA . LEU A 1 443 ? 8.671 -4.082 -17.582 1.00 92.25 443 LEU A CA 1
ATOM 3493 C C . LEU A 1 443 ? 8.264 -3.443 -18.915 1.00 92.25 443 LEU A C 1
ATOM 3495 O O . LEU A 1 443 ? 8.769 -3.843 -19.966 1.00 92.25 443 LEU A O 1
ATOM 3499 N N . LEU A 1 444 ? 7.370 -2.451 -18.890 1.00 90.75 444 LEU A N 1
ATOM 3500 C CA . LEU A 1 444 ? 7.013 -1.673 -20.075 1.00 90.75 444 LEU A CA 1
ATOM 3501 C C . LEU A 1 444 ? 8.216 -0.874 -20.587 1.00 90.75 444 LEU A C 1
ATOM 3503 O O . LEU A 1 444 ? 8.529 -0.977 -21.769 1.00 90.75 444 LEU A O 1
ATOM 3507 N N . SER A 1 445 ? 8.955 -0.199 -19.701 1.00 91.50 445 SER A N 1
ATOM 3508 C CA . SER A 1 445 ? 10.200 0.497 -20.057 1.00 91.50 445 SER A CA 1
ATOM 3509 C C . SER A 1 445 ? 11.221 -0.455 -20.681 1.00 91.50 445 SER A C 1
ATOM 3511 O O . SER A 1 445 ? 11.764 -0.167 -21.742 1.00 91.50 445 SER A O 1
ATOM 3513 N N . GLN A 1 446 ? 11.442 -1.632 -20.084 1.00 90.62 446 GLN A N 1
ATOM 3514 C CA . GLN A 1 446 ? 12.345 -2.645 -20.643 1.00 90.62 446 GLN A CA 1
ATOM 3515 C C . GLN A 1 446 ? 11.881 -3.133 -22.019 1.00 90.62 446 GLN A C 1
ATOM 3517 O O . GLN A 1 446 ? 12.696 -3.346 -22.918 1.00 90.62 446 GLN A O 1
ATOM 3522 N N . ARG A 1 447 ? 10.571 -3.320 -22.211 1.00 89.56 447 ARG A N 1
ATOM 3523 C CA . ARG A 1 447 ? 10.006 -3.688 -23.514 1.00 89.56 447 ARG A CA 1
ATOM 3524 C C . ARG A 1 447 ? 10.243 -2.589 -24.547 1.00 89.56 447 ARG A C 1
ATOM 3526 O O . ARG A 1 447 ? 10.575 -2.910 -25.688 1.00 89.56 447 ARG A O 1
ATOM 3533 N N . ASP A 1 448 ? 10.067 -1.330 -24.172 1.00 91.31 448 ASP A N 1
ATOM 3534 C CA . ASP A 1 448 ? 10.258 -0.195 -25.071 1.00 91.31 448 ASP A CA 1
ATOM 3535 C C . ASP A 1 448 ? 11.742 0.007 -25.414 1.00 91.31 448 ASP A C 1
ATOM 3537 O O . ASP A 1 448 ? 12.070 0.226 -26.579 1.00 91.31 448 ASP A O 1
ATOM 3541 N N . GLU A 1 449 ? 12.657 -0.217 -24.467 1.00 87.69 449 GLU A N 1
ATOM 3542 C CA . GLU A 1 449 ? 14.100 -0.293 -24.732 1.00 87.69 449 GLU A CA 1
ATOM 3543 C C . GLU A 1 449 ? 14.439 -1.426 -25.710 1.00 87.69 449 GLU A C 1
ATOM 3545 O O . GLU A 1 449 ? 15.147 -1.216 -26.697 1.00 87.69 449 GLU A O 1
ATOM 3550 N N . GLN A 1 450 ? 13.907 -2.634 -25.496 1.00 87.81 450 GLN A N 1
ATOM 3551 C CA . GLN A 1 450 ? 14.125 -3.759 -26.410 1.00 87.81 450 GLN A CA 1
ATOM 3552 C C . GLN A 1 450 ? 13.595 -3.470 -27.816 1.00 87.81 450 GLN A C 1
ATOM 3554 O O . GLN A 1 450 ? 14.250 -3.823 -28.800 1.00 87.81 450 GLN A O 1
ATOM 3559 N N . LYS A 1 451 ? 12.425 -2.829 -27.927 1.00 91.31 451 LYS A N 1
ATOM 3560 C CA . LYS A 1 451 ? 11.890 -2.363 -29.210 1.00 91.31 451 LYS A CA 1
ATOM 3561 C C . LYS A 1 451 ? 12.823 -1.351 -29.855 1.00 91.31 451 LYS A C 1
ATOM 3563 O O . LYS A 1 451 ? 13.188 -1.548 -31.005 1.00 91.31 451 LYS A O 1
ATOM 3568 N N . PHE A 1 452 ? 13.291 -0.357 -29.106 1.00 90.88 452 PHE A N 1
ATOM 3569 C CA . PHE A 1 452 ? 14.246 0.628 -29.603 1.00 90.88 452 PHE A CA 1
ATOM 3570 C C . PHE A 1 452 ? 15.513 -0.031 -30.169 1.00 90.88 452 PHE A C 1
ATOM 3572 O O . PHE A 1 452 ? 15.947 0.307 -31.269 1.00 90.88 452 PHE A O 1
ATOM 3579 N N . PHE A 1 453 ? 16.090 -1.019 -29.475 1.00 83.88 453 PHE A N 1
ATOM 3580 C CA . PHE A 1 453 ? 17.256 -1.745 -29.987 1.00 83.88 453 PHE A CA 1
ATOM 3581 C C . PHE A 1 453 ? 16.941 -2.588 -31.230 1.00 83.88 453 PHE A C 1
ATOM 3583 O O . PHE A 1 453 ? 17.762 -2.636 -32.149 1.00 83.88 453 PHE A O 1
ATOM 3590 N N . ARG A 1 454 ? 15.763 -3.225 -31.293 1.00 84.00 454 ARG A N 1
ATOM 3591 C CA . ARG A 1 454 ? 15.307 -3.950 -32.492 1.00 84.00 454 ARG A CA 1
ATOM 3592 C C . ARG A 1 454 ? 15.122 -3.007 -33.675 1.00 84.00 454 ARG A C 1
ATOM 3594 O O . ARG A 1 454 ? 15.643 -3.290 -34.748 1.00 84.00 454 ARG A O 1
ATOM 3601 N N . ASP A 1 455 ? 14.459 -1.878 -33.472 1.00 86.69 455 ASP A N 1
ATOM 3602 C CA . ASP A 1 455 ? 14.201 -0.886 -34.514 1.00 86.69 455 ASP A CA 1
ATOM 3603 C C . ASP A 1 455 ? 15.506 -0.251 -34.996 1.00 86.69 455 ASP A C 1
ATOM 3605 O O . ASP A 1 455 ? 15.727 -0.134 -36.199 1.00 86.69 455 ASP A O 1
ATOM 3609 N N . LYS A 1 456 ? 16.437 0.049 -34.083 1.00 85.75 456 LYS A N 1
ATOM 3610 C CA . LYS A 1 456 ? 17.793 0.497 -34.424 1.00 85.75 456 LYS A CA 1
ATOM 3611 C C . LYS A 1 456 ? 18.539 -0.543 -35.262 1.00 85.75 456 LYS A C 1
ATOM 3613 O O . LYS A 1 456 ? 19.180 -0.181 -36.246 1.00 85.75 456 LYS A O 1
ATOM 3618 N N . ALA A 1 457 ? 18.446 -1.828 -34.915 1.00 78.44 457 ALA A N 1
ATOM 3619 C CA . ALA A 1 457 ? 19.053 -2.905 -35.697 1.00 78.44 457 ALA A CA 1
ATOM 3620 C C . ALA A 1 457 ? 18.409 -3.041 -37.088 1.00 78.44 457 ALA A C 1
ATOM 3622 O O . ALA A 1 457 ? 19.119 -3.213 -38.080 1.00 78.44 457 ALA A O 1
ATOM 3623 N N . ILE A 1 458 ? 17.082 -2.899 -37.187 1.00 78.50 458 ILE A N 1
ATOM 3624 C CA . ILE A 1 458 ? 16.359 -2.884 -38.464 1.00 78.50 458 ILE A CA 1
ATOM 3625 C C . ILE A 1 458 ? 16.806 -1.687 -39.306 1.00 78.50 458 ILE A C 1
ATOM 3627 O O . ILE A 1 458 ? 17.190 -1.884 -40.455 1.00 78.50 458 ILE A O 1
ATOM 3631 N N . GLN A 1 459 ? 16.847 -0.476 -38.749 1.00 78.81 459 GLN A N 1
ATOM 3632 C CA . GLN A 1 459 ? 17.316 0.729 -39.444 1.00 78.81 459 GLN A CA 1
ATOM 3633 C C . GLN A 1 459 ? 18.764 0.576 -39.934 1.00 78.81 459 GLN A C 1
ATOM 3635 O O . GLN A 1 459 ? 19.058 0.851 -41.096 1.00 78.81 459 GLN A O 1
ATOM 3640 N N . GLN A 1 460 ? 19.657 0.038 -39.098 1.00 72.69 460 GLN A N 1
ATOM 3641 C CA . GLN A 1 460 ? 21.034 -0.285 -39.489 1.00 72.69 460 GLN A CA 1
ATOM 3642 C C . GLN A 1 460 ? 21.106 -1.353 -40.591 1.00 72.69 460 GLN A C 1
ATOM 3644 O O . GLN A 1 460 ? 22.001 -1.308 -41.434 1.00 72.69 460 GLN A O 1
ATOM 3649 N N . SER A 1 461 ? 20.169 -2.306 -40.612 1.00 66.50 461 SER A N 1
ATOM 3650 C CA . SER A 1 461 ? 20.067 -3.312 -41.676 1.00 66.50 461 SER A CA 1
ATOM 3651 C C . SER A 1 461 ? 19.497 -2.752 -42.983 1.00 66.50 461 SER A C 1
ATOM 3653 O O . SER A 1 461 ? 19.863 -3.232 -44.050 1.00 66.50 461 SER A O 1
ATOM 3655 N N . MET A 1 462 ? 18.623 -1.742 -42.912 1.00 66.94 462 MET A N 1
ATOM 3656 C CA . MET A 1 462 ? 18.046 -1.060 -44.077 1.00 66.94 462 MET A CA 1
ATOM 3657 C C . MET A 1 462 ? 19.044 -0.103 -44.740 1.00 66.94 462 MET A C 1
ATOM 3659 O O . MET A 1 462 ? 18.949 0.136 -45.936 1.00 66.94 462 MET A O 1
ATOM 3663 N N . LEU A 1 463 ? 20.020 0.411 -43.982 1.00 68.44 463 LEU A N 1
ATOM 3664 C CA . LEU A 1 463 ? 21.122 1.233 -44.499 1.00 68.44 463 LEU A CA 1
ATOM 3665 C C . LEU A 1 463 ? 22.138 0.434 -45.332 1.00 68.44 463 LEU A C 1
ATOM 3667 O O . LEU A 1 463 ? 22.914 1.025 -46.080 1.00 68.44 463 LEU A O 1
ATOM 3671 N N . LYS A 1 464 ? 22.154 -0.900 -45.216 1.00 62.06 464 LYS A N 1
ATOM 3672 C CA . LYS A 1 464 ? 22.968 -1.753 -46.086 1.00 62.06 464 LYS A CA 1
ATOM 3673 C C . LYS A 1 464 ? 22.199 -2.005 -47.385 1.00 62.06 464 LYS A C 1
ATOM 3675 O O . LYS A 1 464 ? 21.061 -2.466 -47.299 1.00 62.06 464 LYS A O 1
ATOM 3680 N N . PRO A 1 465 ? 22.795 -1.760 -48.567 1.00 58.41 465 PRO A N 1
ATOM 3681 C CA . PRO A 1 465 ? 22.179 -2.132 -49.834 1.00 58.41 465 PRO A CA 1
ATOM 3682 C C . PRO A 1 465 ? 21.854 -3.627 -49.804 1.00 58.41 465 PRO A C 1
ATOM 3684 O O . PRO A 1 465 ? 22.741 -4.457 -49.593 1.00 58.41 465 PRO A O 1
ATOM 3687 N N . LYS A 1 466 ? 20.568 -3.962 -49.916 1.00 62.56 466 LYS A N 1
ATOM 3688 C CA . LYS A 1 466 ? 20.098 -5.345 -49.906 1.00 62.56 466 LYS A CA 1
ATOM 3689 C C . LYS A 1 466 ? 20.138 -5.868 -51.337 1.00 62.56 466 LYS A C 1
ATOM 3691 O O . LYS A 1 466 ? 19.401 -5.380 -52.190 1.00 62.56 466 LYS A O 1
ATOM 3696 N N . ASP A 1 467 ? 21.048 -6.803 -51.594 1.00 64.44 467 ASP A N 1
ATOM 3697 C CA . ASP A 1 467 ? 21.112 -7.501 -52.874 1.00 64.44 467 ASP A CA 1
ATOM 3698 C C . ASP A 1 467 ? 19.959 -8.517 -52.954 1.00 64.44 467 ASP A C 1
ATOM 3700 O O . ASP A 1 467 ? 19.986 -9.516 -52.218 1.00 64.44 467 ASP A O 1
ATOM 3704 N N . PRO A 1 468 ? 18.997 -8.348 -53.886 1.00 64.06 468 PRO A N 1
ATOM 3705 C CA . PRO A 1 468 ? 17.809 -9.203 -53.994 1.00 64.06 468 PRO A CA 1
ATOM 3706 C C . PRO A 1 468 ? 18.140 -10.647 -54.401 1.00 64.06 468 PRO A C 1
ATOM 3708 O O . PRO A 1 468 ? 17.303 -11.545 -54.298 1.00 64.06 468 PRO A O 1
ATOM 3711 N N . THR A 1 469 ? 19.368 -10.883 -54.860 1.00 66.06 469 THR A N 1
ATOM 3712 C CA . THR A 1 469 ? 19.929 -12.191 -55.207 1.00 66.06 469 THR A CA 1
ATOM 3713 C C . THR A 1 469 ? 20.716 -12.821 -54.055 1.00 66.06 469 THR A C 1
ATOM 3715 O O . THR A 1 469 ? 21.118 -13.983 -54.152 1.00 66.06 469 THR A O 1
ATOM 3718 N N . SER A 1 470 ? 20.920 -12.123 -52.936 1.00 74.31 470 SER A N 1
ATOM 3719 C CA . SER A 1 470 ? 21.620 -12.677 -51.778 1.00 74.31 470 SER A CA 1
ATOM 3720 C C . SER A 1 470 ? 20.819 -13.820 -51.140 1.00 74.31 470 SER A C 1
ATOM 3722 O O . SER A 1 470 ? 19.585 -13.830 -51.102 1.00 74.31 470 SER A O 1
ATOM 3724 N N . PHE A 1 471 ? 21.524 -14.839 -50.647 1.00 73.06 471 PHE A N 1
ATOM 3725 C CA . PHE A 1 471 ? 20.898 -15.981 -49.974 1.00 73.06 471 PHE A CA 1
ATOM 3726 C C . PHE A 1 471 ? 20.086 -15.548 -48.741 1.00 73.06 471 PHE A C 1
ATOM 3728 O O . PHE A 1 471 ? 18.984 -16.048 -48.524 1.00 73.06 471 PHE A O 1
ATOM 3735 N N . GLY A 1 472 ? 20.595 -14.571 -47.981 1.00 76.50 472 GLY A N 1
ATOM 3736 C CA . GLY A 1 472 ? 19.928 -14.046 -46.789 1.00 76.50 472 GLY A CA 1
ATOM 3737 C C . GLY A 1 472 ? 18.599 -13.356 -47.097 1.00 76.50 472 GLY A C 1
ATOM 3738 O O . GLY A 1 472 ? 17.623 -13.577 -46.386 1.00 76.50 472 GLY A O 1
ATOM 3739 N N . GLU A 1 473 ? 18.515 -12.584 -48.183 1.00 76.25 473 GLU A N 1
ATOM 3740 C CA . GLU A 1 473 ? 17.259 -11.931 -48.562 1.00 76.25 473 GLU A CA 1
ATOM 3741 C C . GLU A 1 473 ? 16.242 -12.923 -49.137 1.00 76.25 473 GLU A C 1
ATOM 3743 O O . GLU A 1 473 ? 15.052 -12.822 -48.842 1.00 76.25 473 GLU A O 1
ATOM 3748 N N . ARG A 1 474 ? 16.698 -13.946 -49.872 1.00 75.12 474 ARG A N 1
ATOM 3749 C CA . ARG A 1 474 ? 15.829 -15.052 -50.309 1.00 75.12 474 ARG A CA 1
ATOM 3750 C C . ARG A 1 474 ? 15.279 -15.855 -49.130 1.00 75.12 474 ARG A C 1
ATOM 3752 O O . ARG A 1 474 ? 14.089 -16.158 -49.118 1.00 75.12 474 ARG A O 1
ATOM 3759 N N . GLN A 1 475 ? 16.099 -16.148 -48.118 1.00 77.44 475 GLN A N 1
ATOM 3760 C CA . GLN A 1 475 ? 15.616 -16.777 -46.886 1.00 77.44 475 GLN A CA 1
ATOM 3761 C C . GLN A 1 475 ? 14.633 -15.883 -46.132 1.00 77.44 475 GLN A C 1
ATOM 3763 O O . GLN A 1 475 ? 13.593 -16.375 -45.709 1.00 77.44 475 GLN A O 1
ATOM 3768 N N . TYR A 1 476 ? 14.915 -14.586 -46.005 1.00 79.00 476 TYR A N 1
ATOM 3769 C CA . TYR A 1 476 ? 14.009 -13.647 -45.348 1.00 79.00 476 TYR A CA 1
ATOM 3770 C C . TYR A 1 476 ? 12.660 -13.554 -46.073 1.00 79.00 476 TYR A C 1
ATOM 3772 O O . TYR A 1 476 ? 11.622 -13.674 -45.433 1.00 79.00 476 TYR A O 1
ATOM 3780 N N . ARG A 1 477 ? 12.650 -13.429 -47.407 1.00 79.94 477 ARG A N 1
ATOM 3781 C CA . ARG A 1 477 ? 11.408 -13.411 -48.203 1.00 79.94 477 ARG A CA 1
ATOM 3782 C C . ARG A 1 477 ? 10.616 -14.705 -48.056 1.00 79.94 477 ARG A C 1
ATOM 3784 O O . ARG A 1 477 ? 9.407 -14.649 -47.864 1.00 79.94 477 ARG A O 1
ATOM 3791 N N . ASN A 1 478 ? 11.289 -15.855 -48.079 1.00 81.00 478 ASN A N 1
ATOM 3792 C CA . ASN A 1 478 ? 10.634 -17.139 -47.844 1.00 81.00 478 ASN A CA 1
ATOM 3793 C C . ASN A 1 478 ? 10.080 -17.251 -46.415 1.00 81.00 478 ASN A C 1
ATOM 3795 O O . ASN A 1 478 ? 8.975 -17.751 -46.244 1.00 81.00 478 ASN A O 1
ATOM 3799 N N . GLN A 1 479 ? 10.794 -16.757 -45.399 1.00 83.81 479 GLN A N 1
ATOM 3800 C CA . GLN A 1 479 ? 10.320 -16.747 -44.009 1.00 83.81 479 GLN A CA 1
ATOM 3801 C C . GLN A 1 479 ? 9.130 -15.808 -43.809 1.00 83.81 479 GLN A C 1
ATOM 3803 O O . GLN A 1 479 ? 8.174 -16.182 -43.138 1.00 83.81 479 GLN A O 1
ATOM 3808 N N . VAL A 1 480 ? 9.153 -14.616 -44.411 1.00 85.69 480 VAL A N 1
ATOM 3809 C CA . VAL A 1 480 ? 8.021 -13.678 -44.380 1.00 85.69 480 VAL A CA 1
ATOM 3810 C C . VAL A 1 480 ? 6.810 -14.295 -45.076 1.00 85.69 480 VAL A C 1
ATOM 3812 O O . VAL A 1 480 ? 5.734 -14.319 -44.492 1.00 85.69 480 VAL A O 1
ATOM 3815 N N . ALA A 1 481 ? 6.986 -14.889 -46.259 1.00 84.31 481 ALA A N 1
ATOM 3816 C CA . ALA A 1 481 ? 5.904 -15.570 -46.968 1.00 84.31 481 ALA A CA 1
ATOM 3817 C C . ALA A 1 481 ? 5.339 -16.763 -46.174 1.00 84.31 481 ALA A C 1
ATOM 3819 O O . ALA A 1 481 ? 4.127 -16.971 -46.150 1.00 84.31 481 ALA A O 1
ATOM 3820 N N . GLN A 1 482 ? 6.193 -17.532 -45.489 1.00 83.12 482 GLN A N 1
ATOM 3821 C CA . GLN A 1 482 ? 5.758 -18.605 -44.592 1.00 83.12 482 GLN A CA 1
ATOM 3822 C C . GLN A 1 482 ? 4.974 -18.060 -43.394 1.00 83.12 482 GLN A C 1
ATOM 3824 O O . GLN A 1 482 ? 3.902 -18.580 -43.106 1.00 83.12 482 GLN A O 1
ATOM 3829 N N . ALA A 1 483 ? 5.461 -17.001 -42.741 1.00 86.25 483 ALA A N 1
ATOM 3830 C CA . ALA A 1 483 ? 4.799 -16.380 -41.594 1.00 86.25 483 ALA A CA 1
ATOM 3831 C C . ALA A 1 483 ? 3.446 -15.749 -41.966 1.00 86.25 483 ALA A C 1
ATOM 3833 O O . ALA A 1 483 ? 2.471 -15.859 -41.223 1.00 86.25 483 ALA A O 1
ATOM 3834 N N . GLU A 1 484 ? 3.357 -15.116 -43.136 1.00 88.56 484 GLU A N 1
ATOM 3835 C CA . GLU A 1 484 ? 2.094 -14.605 -43.671 1.00 88.56 484 GLU A CA 1
ATOM 3836 C C . GLU A 1 484 ? 1.116 -15.740 -43.984 1.00 88.56 484 GLU A C 1
ATOM 3838 O O . GLU A 1 484 ? -0.080 -15.611 -43.720 1.00 88.56 484 GLU A O 1
ATOM 3843 N N . ASN A 1 485 ? 1.607 -16.866 -44.509 1.00 88.31 485 ASN A N 1
ATOM 3844 C CA . ASN A 1 485 ? 0.776 -18.033 -44.780 1.00 88.31 485 ASN A CA 1
ATOM 3845 C C . ASN A 1 485 ? 0.253 -18.672 -43.482 1.00 88.31 485 ASN A C 1
ATOM 3847 O O . ASN A 1 485 ? -0.948 -18.903 -43.362 1.00 88.31 485 ASN A O 1
ATOM 3851 N N . THR A 1 486 ? 1.105 -18.870 -42.469 1.00 86.94 486 THR A N 1
ATOM 3852 C CA . THR A 1 486 ? 0.665 -19.381 -41.158 1.00 86.94 486 THR A CA 1
ATOM 3853 C C . THR A 1 486 ? -0.339 -18.441 -40.504 1.00 86.94 486 THR A C 1
ATOM 3855 O O . THR A 1 486 ? -1.377 -18.892 -40.041 1.00 86.94 486 THR A O 1
ATOM 3858 N N . HIS A 1 487 ? -0.106 -17.126 -40.559 1.00 88.56 487 HIS A N 1
ATOM 3859 C CA . HIS A 1 487 ? -1.055 -16.149 -40.030 1.00 88.56 487 HIS A CA 1
ATOM 3860 C C . HIS A 1 487 ? -2.410 -16.201 -40.756 1.00 88.56 487 HIS A C 1
ATOM 3862 O O . HIS A 1 487 ? -3.458 -16.085 -40.123 1.00 88.56 487 HIS A O 1
ATOM 3868 N N . ARG A 1 488 ? -2.429 -16.388 -42.085 1.00 89.44 488 ARG A N 1
ATOM 3869 C CA . ARG A 1 488 ? -3.684 -16.571 -42.838 1.00 89.44 488 ARG A CA 1
ATOM 3870 C C . ARG A 1 488 ? -4.428 -17.833 -42.402 1.00 89.44 488 ARG A C 1
ATOM 3872 O O . ARG A 1 488 ? -5.640 -17.756 -42.208 1.00 89.44 488 ARG A O 1
ATOM 3879 N N . LEU A 1 489 ? -3.716 -18.945 -42.217 1.00 89.31 489 LEU A N 1
ATOM 3880 C CA . LEU A 1 489 ? -4.292 -20.200 -41.724 1.00 89.31 489 LEU A CA 1
ATOM 3881 C C . LEU A 1 489 ? -4.849 -20.046 -40.303 1.00 89.31 489 LEU A C 1
ATOM 3883 O O . LEU A 1 489 ? -5.970 -20.477 -40.053 1.00 89.31 489 LEU A O 1
ATOM 3887 N N 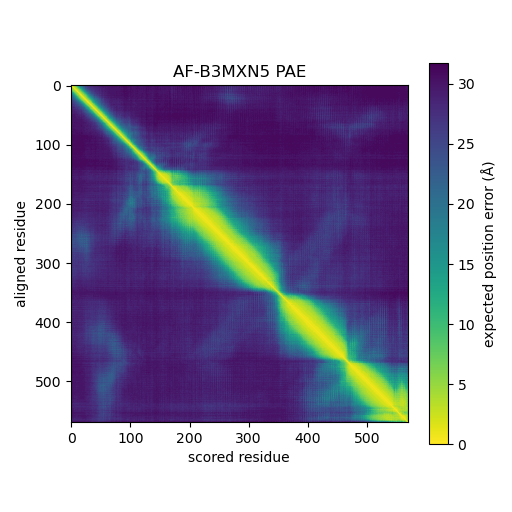. ASP A 1 490 ? -4.133 -19.364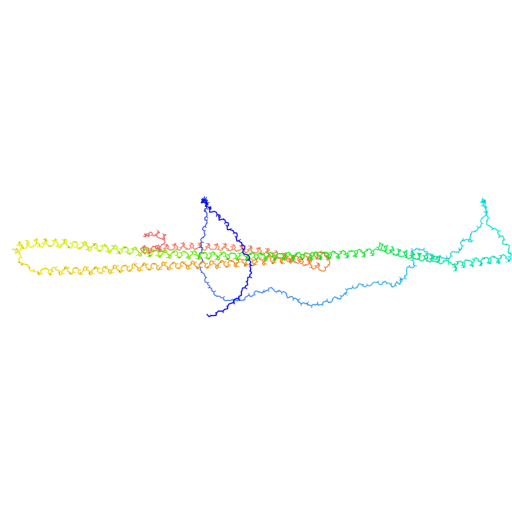 -39.409 1.00 87.44 490 ASP A N 1
ATOM 3888 C CA . ASP A 1 490 ? -4.590 -19.106 -38.039 1.00 87.44 490 ASP A CA 1
ATOM 3889 C C . ASP A 1 490 ? -5.860 -18.248 -38.025 1.00 87.44 490 ASP A C 1
ATOM 3891 O O . ASP A 1 490 ? -6.845 -18.586 -37.370 1.00 87.44 490 ASP A O 1
ATOM 3895 N N . VAL A 1 491 ? -5.883 -17.152 -38.795 1.00 90.94 491 VAL A N 1
ATOM 3896 C CA . VAL A 1 491 ? -7.077 -16.301 -38.937 1.00 90.94 491 VAL A CA 1
ATOM 3897 C C . VAL A 1 491 ? -8.264 -17.103 -39.472 1.00 90.94 491 VAL A C 1
ATOM 3899 O O . VAL A 1 491 ? -9.394 -16.885 -39.034 1.00 90.94 491 VAL A O 1
ATOM 3902 N N . GLN A 1 492 ? -8.029 -18.026 -40.404 1.00 90.19 492 GLN A N 1
ATOM 3903 C CA . GLN A 1 492 ? -9.071 -18.902 -40.927 1.00 90.19 492 GLN A CA 1
ATOM 3904 C C . GLN A 1 492 ? -9.553 -19.901 -39.864 1.00 90.19 492 GLN A C 1
ATOM 3906 O O . GLN A 1 492 ? -10.756 -19.999 -39.643 1.00 90.19 492 GLN A O 1
ATOM 3911 N N . ALA A 1 493 ? -8.645 -20.522 -39.109 1.00 87.25 493 ALA A N 1
ATOM 3912 C CA . ALA A 1 493 ? -8.986 -21.421 -38.008 1.00 87.25 493 ALA A CA 1
ATOM 3913 C C . ALA A 1 493 ? -9.812 -20.724 -36.913 1.00 87.25 493 ALA A C 1
ATOM 3915 O O . ALA A 1 493 ? -10.774 -21.298 -36.403 1.00 87.25 493 ALA A O 1
ATOM 3916 N N . TYR A 1 494 ? -9.500 -19.466 -36.577 1.00 88.81 494 TYR A N 1
ATOM 3917 C CA . TYR A 1 494 ? -10.305 -18.689 -35.628 1.00 88.81 494 TYR A CA 1
ATOM 3918 C C . TYR A 1 494 ? -11.704 -18.375 -36.161 1.00 88.81 494 TYR A C 1
ATOM 3920 O O . TYR A 1 494 ? -12.668 -18.418 -35.395 1.00 88.81 494 TYR A O 1
ATOM 3928 N N . LYS A 1 495 ? -11.836 -18.082 -37.461 1.00 89.75 495 LYS A N 1
ATOM 3929 C CA . LYS A 1 495 ? -13.148 -17.897 -38.099 1.00 89.75 495 LYS A CA 1
ATOM 3930 C C . LYS A 1 495 ? -13.963 -19.188 -38.058 1.00 89.75 495 LYS A C 1
ATOM 3932 O O . LYS A 1 495 ? -15.125 -19.147 -37.662 1.00 89.75 495 LYS A O 1
ATOM 3937 N N . ASP A 1 496 ? -13.349 -20.322 -38.374 1.00 89.88 496 ASP A N 1
ATOM 3938 C CA . ASP A 1 496 ? -14.015 -21.627 -38.356 1.00 89.88 496 ASP A CA 1
ATOM 3939 C C . ASP A 1 496 ? -14.434 -22.025 -36.931 1.00 89.88 496 ASP A C 1
ATOM 3941 O O . ASP A 1 496 ? -15.557 -22.485 -36.708 1.00 89.88 496 ASP A O 1
ATOM 3945 N N . LEU A 1 497 ? -13.581 -21.764 -35.933 1.00 88.50 497 LEU A N 1
ATOM 3946 C CA . LEU A 1 497 ? -13.906 -21.970 -34.521 1.00 88.50 497 LEU A CA 1
ATOM 3947 C C . LEU A 1 497 ? -15.088 -21.094 -34.082 1.00 88.50 497 LEU A C 1
ATOM 3949 O O . LEU A 1 497 ? -15.987 -21.578 -33.395 1.00 88.50 497 LEU A O 1
ATOM 3953 N N . ALA A 1 498 ? -15.117 -19.821 -34.488 1.00 89.12 498 ALA A N 1
ATOM 3954 C CA . ALA A 1 498 ? -16.221 -18.916 -34.178 1.00 89.12 498 ALA A CA 1
ATOM 3955 C C . ALA A 1 498 ? -17.548 -19.429 -34.762 1.00 89.12 498 ALA A C 1
ATOM 3957 O O . ALA A 1 498 ? -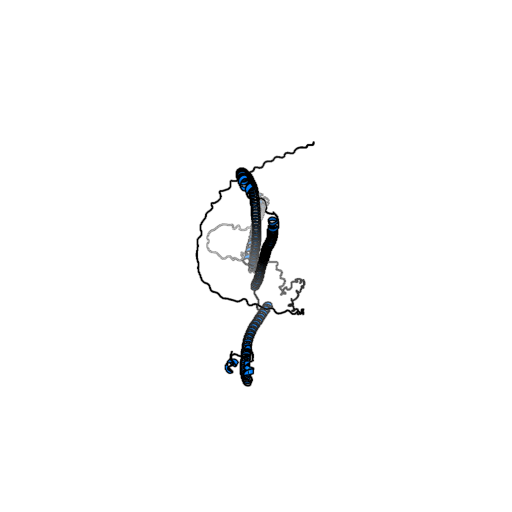18.545 -19.499 -34.042 1.00 89.12 498 ALA A O 1
ATOM 3958 N N . VAL A 1 499 ? -17.538 -19.891 -36.018 1.00 93.00 499 VAL A N 1
ATOM 3959 C CA . VAL A 1 499 ? -18.707 -20.510 -36.663 1.00 93.00 499 VAL A CA 1
ATOM 3960 C C . VAL A 1 499 ? -19.156 -21.765 -35.908 1.00 93.00 499 VAL A C 1
ATOM 3962 O O . VAL A 1 499 ? -20.348 -21.929 -35.641 1.00 93.00 499 VAL A O 1
ATOM 3965 N N . MET A 1 500 ? -18.226 -22.632 -35.491 1.00 89.62 500 MET A N 1
ATOM 3966 C CA . MET A 1 500 ? -18.562 -23.821 -34.698 1.00 89.62 500 MET A CA 1
ATOM 3967 C C . MET A 1 500 ? -19.146 -23.474 -33.325 1.00 89.62 500 MET A C 1
ATOM 3969 O O . MET A 1 500 ? -20.086 -24.131 -32.873 1.00 89.62 500 MET A O 1
ATOM 3973 N N . ILE A 1 501 ? -18.635 -22.435 -32.660 1.00 88.06 501 ILE A N 1
ATOM 3974 C CA . ILE A 1 501 ? -19.164 -21.964 -31.374 1.00 88.06 501 ILE A CA 1
ATOM 3975 C C . ILE A 1 501 ? -20.591 -21.442 -31.543 1.00 88.06 501 ILE A C 1
ATOM 3977 O O . ILE A 1 501 ? -21.459 -21.774 -30.734 1.00 88.06 501 ILE A O 1
ATOM 3981 N N . GLU A 1 502 ? -20.854 -20.647 -32.579 1.00 91.06 502 GLU A N 1
ATOM 3982 C CA . GLU A 1 502 ? -22.197 -20.144 -32.874 1.00 91.06 502 GLU A CA 1
ATOM 3983 C C . GLU A 1 502 ? -23.169 -21.277 -33.208 1.00 91.06 502 GLU A C 1
ATOM 3985 O O . GLU A 1 502 ? -24.260 -21.332 -32.637 1.00 91.06 502 GLU A O 1
ATOM 3990 N N . ALA A 1 503 ? -22.761 -22.232 -34.047 1.00 89.69 503 ALA A N 1
ATOM 3991 C CA . ALA A 1 503 ? -23.550 -23.427 -34.335 1.00 89.69 503 ALA A CA 1
ATOM 3992 C C . ALA A 1 503 ? -23.823 -24.249 -33.062 1.00 89.69 503 ALA A C 1
ATOM 3994 O O . ALA A 1 503 ? -24.946 -24.696 -32.833 1.00 89.69 503 ALA A O 1
ATOM 3995 N N . GLY A 1 504 ? -22.829 -24.394 -32.181 1.00 88.75 504 GLY A N 1
ATOM 3996 C CA . GLY A 1 504 ? -22.978 -25.072 -30.894 1.00 88.75 504 GLY A CA 1
ATOM 3997 C C . GLY A 1 504 ? -23.869 -24.323 -29.896 1.00 88.75 504 GLY A C 1
ATOM 3998 O O . GLY A 1 504 ? -24.516 -24.951 -29.059 1.00 88.75 504 GLY A O 1
ATOM 3999 N N . LYS A 1 505 ? -23.930 -22.987 -29.952 1.00 88.44 505 LYS A N 1
ATOM 4000 C CA . LYS A 1 505 ? -24.902 -22.193 -29.180 1.00 88.44 505 LYS A CA 1
ATOM 4001 C C . LYS A 1 505 ? -26.321 -22.396 -29.712 1.00 88.44 505 LYS A C 1
ATOM 4003 O O . LYS A 1 505 ? -27.214 -22.626 -28.905 1.00 88.44 505 LYS A O 1
ATOM 4008 N N . LYS A 1 506 ? -26.507 -22.378 -31.038 1.00 90.94 506 LYS A N 1
ATOM 4009 C CA . LYS A 1 506 ? -27.808 -22.628 -31.683 1.00 90.94 506 LYS A CA 1
ATOM 4010 C C . LYS A 1 506 ? -28.353 -24.014 -31.337 1.00 90.94 506 LYS A C 1
ATOM 4012 O O . LYS A 1 506 ? -29.436 -24.092 -30.778 1.00 90.94 506 LYS A O 1
ATOM 4017 N N . ARG A 1 507 ? -27.547 -25.072 -31.488 1.00 90.44 507 ARG A N 1
ATOM 4018 C CA . ARG A 1 507 ? -27.939 -26.442 -31.092 1.00 90.44 507 ARG A CA 1
ATOM 4019 C C . ARG A 1 507 ? -28.319 -26.559 -29.617 1.00 90.44 507 ARG A C 1
ATOM 4021 O O . ARG A 1 507 ? -29.258 -27.258 -29.267 1.00 90.44 507 ARG A O 1
ATOM 4028 N N . ARG A 1 508 ? -27.595 -25.879 -28.719 1.00 89.00 508 ARG A N 1
ATOM 4029 C CA . ARG A 1 508 ? -27.940 -25.875 -27.286 1.00 89.00 508 ARG A CA 1
ATOM 4030 C C . ARG A 1 508 ? -29.259 -25.160 -27.008 1.00 89.00 508 ARG A C 1
ATOM 4032 O O . ARG A 1 508 ? -29.997 -25.608 -26.138 1.00 89.00 508 ARG A O 1
ATOM 4039 N N . ALA A 1 509 ? -29.538 -24.068 -27.717 1.00 89.44 509 ALA A N 1
ATOM 4040 C CA . ALA A 1 509 ? -30.814 -23.370 -27.616 1.00 89.44 509 ALA A CA 1
ATOM 4041 C C . ALA A 1 509 ? -31.966 -24.244 -28.138 1.00 89.44 509 ALA A C 1
ATOM 4043 O O . ALA A 1 509 ? -32.948 -24.412 -27.424 1.00 89.44 509 ALA A O 1
ATOM 4044 N N . GLU A 1 510 ? -31.793 -24.874 -29.303 1.00 92.31 510 GLU A N 1
ATOM 4045 C CA . GLU A 1 510 ? -32.750 -25.825 -29.889 1.00 92.31 510 GLU A CA 1
ATOM 4046 C C . GLU A 1 510 ? -33.042 -26.983 -28.920 1.00 92.31 510 GLU A C 1
ATOM 4048 O O . GLU A 1 510 ? -34.192 -27.196 -28.547 1.00 92.31 510 GLU A O 1
ATOM 4053 N N . ASN A 1 511 ? -32.010 -27.640 -28.381 1.00 90.88 511 ASN A N 1
ATOM 4054 C CA . ASN A 1 511 ? -32.185 -28.711 -27.392 1.00 90.88 511 ASN A CA 1
ATOM 4055 C C . ASN A 1 511 ? -32.908 -28.233 -26.119 1.00 90.88 511 ASN A C 1
ATOM 4057 O O . ASN A 1 511 ? -33.705 -28.965 -25.534 1.00 90.88 511 ASN A O 1
ATOM 4061 N N . ALA A 1 512 ? -32.627 -27.013 -25.648 1.00 90.38 512 ALA A N 1
ATOM 4062 C CA . ALA A 1 512 ? -33.306 -26.459 -24.479 1.00 90.38 512 ALA A CA 1
ATOM 4063 C C . ALA A 1 512 ? -34.793 -26.185 -24.761 1.00 90.38 512 ALA A C 1
ATOM 4065 O O . ALA A 1 512 ? -35.634 -26.382 -23.882 1.00 90.38 512 ALA A O 1
ATOM 4066 N N . GLU A 1 513 ? -35.130 -25.746 -25.973 1.00 91.69 513 GLU A N 1
ATOM 4067 C CA . GLU A 1 513 ? -36.514 -25.577 -26.414 1.00 91.69 513 GLU A CA 1
ATOM 4068 C C . GLU A 1 513 ? -37.237 -26.918 -26.547 1.00 91.69 513 GLU A C 1
ATOM 4070 O O . GLU A 1 513 ? -38.351 -27.046 -26.038 1.00 91.69 513 GLU A O 1
ATOM 4075 N N . GLU A 1 514 ? -36.596 -27.936 -27.120 1.00 91.38 514 GLU A N 1
ATOM 4076 C CA . GLU A 1 514 ? -37.131 -29.301 -27.181 1.00 91.38 514 GLU A CA 1
ATOM 4077 C C . GLU A 1 514 ? -37.416 -29.858 -25.780 1.00 91.38 514 GLU A C 1
ATOM 4079 O O . GLU A 1 514 ? -38.512 -30.358 -25.519 1.00 91.38 514 GLU A O 1
ATOM 4084 N N . MET A 1 515 ? -36.485 -29.692 -24.835 1.00 89.94 515 MET A N 1
ATOM 4085 C CA . MET A 1 515 ? -36.682 -30.114 -23.444 1.00 89.94 515 MET A CA 1
ATOM 4086 C C . MET A 1 515 ? -37.837 -29.372 -22.766 1.00 89.94 515 MET A C 1
ATOM 4088 O O . MET A 1 515 ? -38.629 -29.983 -22.048 1.00 89.94 515 MET A O 1
ATOM 4092 N N . ARG A 1 516 ? -37.989 -28.063 -23.011 1.00 89.69 516 ARG A N 1
ATOM 4093 C CA . ARG A 1 516 ? -39.148 -27.302 -22.514 1.00 89.69 516 ARG A CA 1
ATOM 4094 C C . ARG A 1 516 ? -40.456 -27.832 -23.095 1.00 89.69 516 ARG A C 1
ATOM 4096 O O . ARG A 1 516 ? -41.438 -27.922 -22.363 1.00 89.69 516 ARG A O 1
ATOM 4103 N N . GLN A 1 517 ? -40.482 -28.175 -24.381 1.00 92.19 517 GLN A N 1
ATOM 4104 C CA . GLN A 1 517 ? -41.662 -28.753 -25.022 1.00 92.19 517 GLN A CA 1
ATOM 4105 C C . GLN A 1 517 ? -41.987 -30.140 -24.457 1.00 92.19 517 GLN A C 1
ATOM 4107 O O . GLN A 1 517 ? -43.152 -30.412 -24.175 1.00 92.19 517 GLN A O 1
ATOM 4112 N N . MET A 1 518 ? -40.983 -30.992 -24.233 1.00 88.62 518 MET A N 1
ATOM 4113 C CA . MET A 1 518 ? -41.184 -32.300 -23.604 1.00 88.62 518 MET A CA 1
ATOM 4114 C C . MET A 1 518 ? -41.718 -32.169 -22.179 1.00 88.62 518 MET A C 1
ATOM 4116 O O . MET A 1 518 ? -42.713 -32.808 -21.852 1.00 88.62 518 MET A O 1
ATOM 4120 N N . ASN A 1 519 ? -41.135 -31.290 -21.361 1.00 91.31 519 ASN A N 1
ATOM 4121 C CA . ASN A 1 519 ? -41.618 -31.059 -20.000 1.00 91.31 519 ASN A CA 1
ATOM 4122 C C . ASN A 1 519 ? -43.062 -30.550 -19.987 1.00 91.31 519 ASN A C 1
ATOM 4124 O O . ASN A 1 519 ? -43.864 -31.049 -19.208 1.00 91.31 519 ASN A O 1
ATOM 4128 N N . LYS A 1 520 ? -43.418 -29.609 -20.874 1.00 92.94 520 LYS A N 1
ATOM 4129 C CA . LYS A 1 520 ? -44.814 -29.165 -21.019 1.00 92.94 520 LYS A CA 1
ATOM 4130 C C . LYS A 1 520 ? -45.747 -30.331 -21.338 1.00 92.94 520 LYS A C 1
ATOM 4132 O O . LYS A 1 520 ? -46.737 -30.494 -20.646 1.00 92.94 520 LYS A O 1
ATOM 4137 N N . ARG A 1 521 ? -45.385 -31.191 -22.296 1.00 93.31 521 ARG A N 1
ATOM 4138 C CA . ARG A 1 521 ? -46.186 -32.381 -22.628 1.00 93.31 521 ARG A CA 1
ATOM 4139 C C . ARG A 1 521 ? -46.347 -33.334 -21.443 1.00 93.31 521 ARG A C 1
ATOM 4141 O O . ARG A 1 521 ? -47.410 -33.921 -21.294 1.00 93.31 521 ARG A O 1
ATOM 4148 N N . VAL A 1 522 ? -45.314 -33.504 -20.616 1.00 92.94 522 VAL A N 1
ATOM 4149 C CA . VAL A 1 522 ? -45.402 -34.332 -19.401 1.00 92.94 522 VAL A CA 1
ATOM 4150 C C . VAL A 1 522 ? -46.377 -33.721 -18.398 1.00 92.94 522 VAL A C 1
ATOM 4152 O O . VAL A 1 522 ? -47.230 -34.442 -17.892 1.00 92.94 522 VAL A O 1
ATOM 4155 N N . TYR A 1 523 ? -46.301 -32.409 -18.158 1.00 92.75 523 TYR A N 1
ATOM 4156 C CA . TYR A 1 523 ? -47.262 -31.720 -17.293 1.00 92.75 523 TYR A CA 1
ATOM 4157 C C . TYR A 1 523 ? -48.689 -31.810 -17.839 1.00 92.75 523 TYR A C 1
ATOM 4159 O O . TYR A 1 523 ? -49.596 -32.144 -17.088 1.00 92.75 523 TYR A O 1
ATOM 4167 N N . ASP A 1 524 ? -48.883 -31.624 -19.146 1.00 93.56 524 ASP A N 1
ATOM 4168 C CA . ASP A 1 524 ? -50.199 -31.752 -19.777 1.00 93.56 524 ASP A CA 1
ATOM 4169 C C . ASP A 1 524 ? -50.775 -33.171 -19.597 1.00 93.56 524 ASP A C 1
ATOM 4171 O O . ASP A 1 524 ? -51.963 -33.338 -19.322 1.00 93.56 524 ASP A O 1
ATOM 4175 N N . LEU A 1 525 ? -49.940 -34.211 -19.725 1.00 93.19 525 LEU A N 1
ATOM 4176 C CA . LEU A 1 525 ? -50.346 -35.599 -19.478 1.00 93.19 525 LEU A CA 1
ATOM 4177 C C . LEU A 1 525 ? -50.676 -35.852 -18.005 1.00 93.19 525 LEU A C 1
ATOM 4179 O O . LEU A 1 525 ? -51.650 -36.549 -17.722 1.00 93.19 525 LEU A O 1
ATOM 4183 N N . GLN A 1 526 ? -49.898 -35.283 -17.084 1.00 91.88 526 GLN A N 1
ATOM 4184 C CA . GLN A 1 526 ? -50.159 -35.389 -15.652 1.00 91.88 526 GLN A CA 1
ATOM 4185 C C . GLN A 1 526 ? -51.479 -34.704 -15.283 1.00 91.88 526 GLN A C 1
ATOM 4187 O O . GLN A 1 526 ? -52.304 -35.314 -14.614 1.00 91.88 526 GLN A O 1
ATOM 4192 N N . ASP A 1 527 ? -51.745 -33.512 -15.816 1.00 93.56 527 ASP A N 1
ATOM 4193 C CA . ASP A 1 527 ? -53.013 -32.806 -15.621 1.00 93.56 527 ASP A CA 1
ATOM 4194 C C . ASP A 1 527 ? -54.208 -33.613 -16.153 1.00 93.56 527 ASP A C 1
ATOM 4196 O O . ASP A 1 527 ? -55.290 -33.606 -15.563 1.00 93.56 527 ASP A O 1
ATOM 4200 N N . ILE A 1 528 ? -54.043 -34.310 -17.284 1.00 93.50 528 ILE A N 1
ATOM 4201 C CA . ILE A 1 528 ? -55.075 -35.211 -17.818 1.00 93.50 528 ILE A CA 1
ATOM 4202 C C . ILE A 1 528 ? -55.276 -36.405 -16.881 1.00 93.50 528 ILE A C 1
ATOM 4204 O O . ILE A 1 528 ? -56.418 -36.764 -16.592 1.00 93.50 528 ILE A O 1
ATOM 4208 N N . GLN A 1 529 ? -54.194 -37.010 -16.394 1.00 92.94 529 GLN A N 1
ATOM 4209 C CA . GLN A 1 529 ? -54.266 -38.146 -15.482 1.00 92.94 529 GLN A CA 1
ATOM 4210 C C . GLN A 1 529 ? -54.915 -37.759 -14.149 1.00 92.94 529 GLN A C 1
ATOM 4212 O O . GLN A 1 529 ? -55.803 -38.470 -13.690 1.00 92.94 529 GLN A O 1
ATOM 4217 N N . ASP A 1 530 ? -54.551 -36.618 -13.570 1.00 90.31 530 ASP A N 1
ATOM 4218 C CA . ASP A 1 530 ? -55.129 -36.117 -12.323 1.00 90.31 530 ASP A CA 1
ATOM 4219 C C . ASP A 1 530 ? -56.627 -35.831 -12.480 1.00 90.31 530 ASP A C 1
ATOM 4221 O O . ASP A 1 530 ? -57.419 -36.158 -11.594 1.00 90.31 530 ASP A O 1
ATOM 4225 N N . LYS A 1 531 ? -57.054 -35.311 -13.640 1.00 90.31 531 LYS A N 1
ATOM 4226 C CA . LYS A 1 531 ? -58.482 -35.168 -13.970 1.00 90.31 531 LYS A CA 1
ATOM 4227 C C . LYS A 1 531 ? -59.190 -36.518 -14.042 1.00 90.31 531 LYS A C 1
ATOM 4229 O O . LYS A 1 531 ? -60.289 -36.641 -13.509 1.00 90.31 531 LYS A O 1
ATOM 4234 N N . LEU A 1 532 ? -58.588 -37.527 -14.674 1.00 92.19 532 LEU A N 1
ATOM 4235 C CA . LEU A 1 532 ? -59.165 -38.875 -14.737 1.00 92.19 532 LEU A CA 1
ATOM 4236 C C . LEU A 1 532 ? -59.260 -39.509 -13.345 1.00 92.19 532 LEU A C 1
ATOM 4238 O O . LEU A 1 532 ? -60.315 -40.022 -12.987 1.00 92.19 532 LEU A O 1
ATOM 4242 N N . VAL A 1 533 ? -58.211 -39.394 -12.528 1.00 92.12 533 VAL A N 1
ATOM 4243 C CA . VAL A 1 533 ? -58.202 -39.877 -11.140 1.00 92.12 533 VAL A CA 1
ATOM 4244 C C . VAL A 1 533 ? -59.263 -39.161 -10.308 1.00 92.12 533 VAL A C 1
ATOM 4246 O O . VAL A 1 533 ? -59.950 -39.806 -9.522 1.00 92.12 533 VAL A O 1
ATOM 4249 N N . ALA A 1 534 ? -59.444 -37.850 -10.483 1.00 88.31 534 ALA A N 1
ATOM 4250 C CA . ALA A 1 534 ? -60.506 -37.106 -9.812 1.00 88.31 534 ALA A CA 1
ATOM 4251 C C . ALA A 1 534 ? -61.903 -37.607 -10.223 1.00 88.31 534 ALA A C 1
ATOM 4253 O O . ALA A 1 534 ? -62.763 -37.780 -9.360 1.00 88.31 534 ALA A O 1
ATOM 4254 N N . VAL A 1 535 ? -62.121 -37.904 -11.510 1.00 89.50 535 VAL A N 1
ATOM 4255 C CA . VAL A 1 535 ? -63.377 -38.494 -12.008 1.00 89.50 535 VAL A CA 1
ATOM 4256 C C . VAL A 1 535 ? -63.604 -39.891 -11.423 1.00 89.50 535 VAL A C 1
ATOM 4258 O O . VAL A 1 535 ? -64.671 -40.151 -10.874 1.00 89.50 535 VAL A O 1
ATOM 4261 N N . GLU A 1 536 ? -62.605 -40.773 -11.449 1.00 89.44 536 GLU A N 1
ATOM 4262 C CA . GLU A 1 536 ? -62.711 -42.116 -10.859 1.00 89.44 536 GLU A CA 1
ATOM 4263 C C . GLU A 1 536 ? -62.941 -42.058 -9.344 1.00 89.44 536 GLU A C 1
ATOM 4265 O O . GLU A 1 536 ? -63.762 -42.793 -8.794 1.00 89.44 536 GLU A O 1
ATOM 4270 N N . ARG A 1 537 ? -62.258 -41.143 -8.651 1.00 89.38 537 ARG A N 1
ATOM 4271 C CA . ARG A 1 537 ? -62.445 -40.892 -7.220 1.00 89.38 537 ARG A CA 1
ATOM 4272 C C . ARG A 1 537 ? -63.874 -40.445 -6.923 1.00 89.38 537 ARG A C 1
ATOM 4274 O O . ARG A 1 537 ? -64.487 -40.970 -5.996 1.00 89.38 537 ARG A O 1
ATOM 4281 N N . MET A 1 538 ? -64.424 -39.542 -7.730 1.00 85.75 538 MET A N 1
ATOM 4282 C CA . MET A 1 538 ? -65.827 -39.138 -7.666 1.00 85.75 538 MET A CA 1
ATOM 4283 C C . MET A 1 538 ? -66.778 -40.322 -7.894 1.00 85.75 538 MET A C 1
ATOM 4285 O O . MET A 1 538 ? -67.733 -40.493 -7.139 1.00 85.75 538 MET A O 1
ATOM 4289 N N . GLU A 1 539 ? -66.507 -41.191 -8.868 1.00 90.00 539 GLU A N 1
ATOM 4290 C CA . GLU A 1 539 ? -67.319 -42.391 -9.110 1.00 90.00 539 GLU A CA 1
ATOM 4291 C C . GLU A 1 539 ? -67.277 -43.390 -7.946 1.00 90.00 539 GLU A C 1
ATOM 4293 O O . GLU A 1 539 ? -68.310 -43.948 -7.566 1.00 90.00 539 GLU A O 1
ATOM 4298 N N . ILE A 1 540 ? -66.097 -43.635 -7.369 1.00 88.75 540 ILE A N 1
ATOM 4299 C CA . ILE A 1 540 ? -65.925 -44.548 -6.231 1.00 88.75 540 ILE A CA 1
ATOM 4300 C C . ILE A 1 540 ? -66.646 -44.000 -5.001 1.00 88.75 540 ILE A C 1
ATOM 4302 O O . ILE A 1 540 ? -67.364 -44.749 -4.337 1.00 88.75 540 ILE A O 1
ATOM 4306 N N . LEU A 1 541 ? -66.491 -42.704 -4.714 1.00 86.06 541 LEU A N 1
ATOM 4307 C CA . LEU A 1 541 ? -67.203 -42.041 -3.621 1.00 86.06 541 LEU A CA 1
ATOM 4308 C C . LEU A 1 541 ? -68.720 -42.092 -3.841 1.00 86.06 541 LEU A C 1
ATOM 4310 O O . LEU A 1 541 ? -69.451 -42.380 -2.899 1.00 86.06 541 LEU A O 1
ATOM 4314 N N . GLY A 1 542 ? -69.195 -41.934 -5.079 1.00 84.88 542 GLY A N 1
ATOM 4315 C CA . GLY A 1 542 ? -70.617 -42.041 -5.417 1.00 84.88 542 GLY A CA 1
ATOM 4316 C C . GLY A 1 542 ? -71.229 -43.430 -5.200 1.00 84.88 542 GLY A C 1
ATOM 4317 O O . GLY A 1 542 ? -72.443 -43.541 -5.045 1.00 84.88 542 GLY A O 1
ATOM 4318 N N . LYS A 1 543 ? -70.411 -44.489 -5.146 1.00 87.62 543 LYS A N 1
ATOM 4319 C CA . LYS A 1 543 ? -70.853 -45.860 -4.827 1.00 87.62 543 LYS A CA 1
ATOM 4320 C C . LYS A 1 543 ? -70.937 -46.131 -3.320 1.00 87.62 543 LYS A C 1
ATOM 4322 O O . LYS A 1 543 ? -71.463 -47.173 -2.931 1.00 87.62 543 LYS A O 1
ATOM 4327 N N . GLN A 1 544 ? -70.417 -45.240 -2.474 1.00 85.94 544 GLN A N 1
ATOM 4328 C CA . GLN A 1 544 ? -70.461 -45.398 -1.020 1.00 85.94 544 GLN A CA 1
ATOM 4329 C C . GLN A 1 544 ? -71.788 -44.879 -0.442 1.00 85.94 544 GLN A C 1
ATOM 4331 O O . GLN A 1 544 ? -72.329 -43.880 -0.922 1.00 85.94 544 GLN A O 1
ATOM 4336 N N . PRO A 1 545 ? -72.327 -45.514 0.613 1.00 85.06 545 PRO A N 1
ATOM 4337 C CA . PRO A 1 545 ? -73.526 -45.024 1.280 1.00 85.06 545 PRO A CA 1
ATOM 4338 C C . PRO A 1 545 ? -73.266 -43.670 1.956 1.00 85.06 545 PRO A C 1
ATOM 4340 O O . PRO A 1 545 ? -72.190 -43.407 2.499 1.00 85.06 545 PRO A O 1
ATOM 4343 N N . ARG A 1 546 ? -74.287 -42.805 1.955 1.00 79.56 546 ARG A N 1
ATOM 4344 C CA . ARG A 1 546 ? -74.186 -41.410 2.420 1.00 79.56 546 ARG A CA 1
ATOM 4345 C C . ARG A 1 546 ? -73.716 -41.283 3.872 1.00 79.56 546 ARG A C 1
ATOM 4347 O O . ARG A 1 546 ? -72.996 -40.344 4.196 1.00 79.56 546 ARG A O 1
ATOM 4354 N N . GLU A 1 547 ? -74.089 -42.232 4.724 1.00 80.62 547 GLU A N 1
ATOM 4355 C CA . GLU A 1 547 ? -73.679 -42.289 6.134 1.00 80.62 547 GLU A CA 1
ATOM 4356 C C . GLU A 1 547 ? -72.155 -42.395 6.274 1.00 80.62 547 GLU A C 1
ATOM 4358 O O . GLU A 1 547 ? -71.552 -41.655 7.051 1.00 80.62 547 GLU A O 1
ATOM 4363 N N . VAL A 1 548 ? -71.520 -43.240 5.453 1.00 81.62 548 VAL A N 1
ATOM 4364 C CA . VAL A 1 548 ? -70.061 -43.410 5.434 1.00 81.62 548 VAL A CA 1
ATOM 4365 C C . VAL A 1 548 ? -69.384 -42.131 4.951 1.00 81.62 548 VAL A C 1
ATOM 4367 O O . VAL A 1 548 ? -68.436 -41.676 5.582 1.00 81.62 548 VAL A O 1
ATOM 4370 N N . LEU A 1 549 ? -69.904 -41.499 3.893 1.00 80.62 549 LEU A N 1
ATOM 4371 C CA . LEU A 1 549 ? -69.359 -40.236 3.381 1.00 80.62 549 LEU A CA 1
ATOM 4372 C C . LEU A 1 549 ? -69.457 -39.093 4.402 1.00 80.62 549 LEU A C 1
ATOM 4374 O O . LEU A 1 549 ? -68.529 -38.300 4.517 1.00 80.62 549 LEU A O 1
ATOM 4378 N N . SER A 1 550 ? -70.546 -39.030 5.176 1.00 78.19 550 SER A N 1
ATOM 4379 C CA . SER A 1 550 ? -70.724 -38.024 6.233 1.00 78.19 550 SER A CA 1
ATOM 4380 C C . SER A 1 550 ? -69.842 -38.251 7.466 1.00 78.19 550 SER A C 1
ATOM 4382 O O . SER A 1 550 ? -69.562 -37.306 8.199 1.00 78.19 550 SER A O 1
ATOM 4384 N N . ALA A 1 551 ? -69.390 -39.489 7.690 1.00 79.75 551 ALA A N 1
ATOM 4385 C CA . ALA A 1 551 ? -68.493 -39.843 8.787 1.00 79.75 551 ALA A CA 1
ATOM 4386 C C . ALA A 1 551 ? -67.009 -39.590 8.458 1.00 79.75 551 ALA A C 1
ATOM 4388 O O . ALA A 1 551 ? -66.167 -39.582 9.360 1.00 79.75 551 ALA A O 1
ATOM 4389 N N . LEU A 1 552 ? -66.668 -39.388 7.180 1.00 79.19 552 LEU A N 1
ATOM 4390 C CA . LEU A 1 552 ? -65.308 -39.050 6.771 1.00 79.19 552 LEU A CA 1
ATOM 4391 C C . LEU A 1 552 ? -64.943 -37.633 7.226 1.00 79.19 552 LEU A C 1
ATOM 4393 O O . LEU A 1 552 ? -65.732 -36.694 7.155 1.00 79.19 552 LEU A O 1
ATOM 4397 N N . ARG A 1 553 ? -63.696 -37.463 7.677 1.00 75.19 553 ARG A N 1
ATOM 4398 C CA . ARG A 1 553 ? -63.176 -36.159 8.102 1.00 75.19 553 ARG A CA 1
ATOM 4399 C C . ARG A 1 553 ? -63.194 -35.190 6.916 1.00 75.19 553 ARG A C 1
ATOM 4401 O O . ARG A 1 553 ? -62.619 -35.493 5.876 1.00 75.19 553 ARG A O 1
ATOM 4408 N N . THR A 1 554 ? -63.754 -33.997 7.103 1.00 68.81 554 THR A N 1
ATOM 4409 C CA . THR A 1 554 ? -63.909 -32.965 6.055 1.00 68.81 554 THR A CA 1
ATOM 4410 C C . THR A 1 554 ? -62.604 -32.564 5.357 1.00 68.81 554 THR A C 1
ATOM 4412 O O . THR A 1 554 ? -62.634 -32.148 4.207 1.00 68.81 554 THR A O 1
ATOM 4415 N N . ALA A 1 555 ? -61.448 -32.749 6.004 1.00 73.56 555 ALA A N 1
ATOM 4416 C CA . ALA A 1 555 ? -60.126 -32.507 5.418 1.00 73.56 555 ALA A CA 1
ATOM 4417 C C . ALA A 1 555 ? -59.697 -33.534 4.347 1.00 73.56 555 ALA A C 1
ATOM 4419 O O . ALA A 1 555 ? -58.752 -33.275 3.609 1.00 73.56 555 ALA A O 1
ATOM 4420 N N . LEU A 1 556 ? -60.343 -34.704 4.283 1.00 81.06 556 LEU A N 1
ATOM 4421 C CA . LEU A 1 556 ? -60.028 -35.757 3.309 1.00 81.06 556 LEU A CA 1
ATOM 4422 C C . LEU A 1 556 ? -60.799 -35.600 1.994 1.00 81.06 556 LEU A C 1
ATOM 4424 O O . LEU A 1 556 ? -60.413 -36.217 1.001 1.00 81.06 556 LEU A O 1
ATOM 4428 N N . LEU A 1 557 ? -61.866 -34.797 1.989 1.00 81.00 557 LEU A N 1
ATOM 4429 C CA . LEU A 1 557 ? -62.723 -34.558 0.832 1.00 81.00 557 LEU A CA 1
ATOM 4430 C C . LEU A 1 557 ? -62.342 -33.237 0.164 1.00 81.00 557 LEU A C 1
ATOM 4432 O O . LEU A 1 557 ? -62.122 -32.225 0.831 1.00 81.00 557 LEU A O 1
ATOM 4436 N N . THR A 1 558 ? -62.272 -33.237 -1.164 1.00 84.31 558 THR A N 1
ATOM 4437 C CA . THR A 1 558 ? -62.026 -32.003 -1.918 1.00 84.31 558 THR A CA 1
ATOM 4438 C C . THR A 1 558 ? -63.271 -31.102 -1.883 1.00 84.31 558 THR A C 1
ATOM 4440 O O . THR A 1 558 ? -64.398 -31.578 -1.714 1.00 84.31 558 THR A 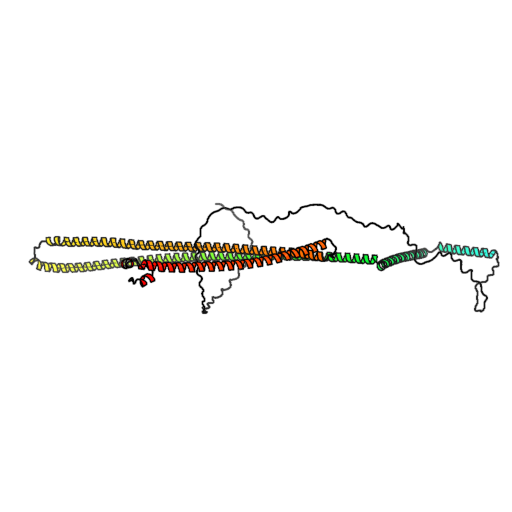O 1
ATOM 4443 N N . PRO A 1 559 ? -63.129 -29.772 -2.037 1.00 81.44 559 PRO A N 1
ATOM 4444 C CA . PRO A 1 559 ? -64.277 -28.862 -2.008 1.00 81.44 559 PRO A CA 1
ATOM 4445 C C . PRO A 1 559 ? -65.307 -29.140 -3.116 1.00 81.44 559 PRO A C 1
ATOM 4447 O O . PRO A 1 559 ? -66.480 -28.802 -2.953 1.00 81.44 559 PRO A O 1
ATOM 4450 N N . GLU A 1 560 ? -64.891 -29.746 -4.230 1.00 82.69 560 GLU A N 1
ATOM 4451 C CA . GLU A 1 560 ? -65.781 -30.175 -5.312 1.00 82.69 560 GLU A CA 1
ATOM 4452 C C . GLU A 1 560 ? -66.568 -31.441 -4.933 1.00 82.69 560 GLU A C 1
ATOM 4454 O O . GLU A 1 560 ? -67.780 -31.486 -5.150 1.00 82.69 560 GLU A O 1
ATOM 4459 N N . GLU A 1 561 ? -65.933 -32.413 -4.266 1.00 84.75 561 GLU A N 1
ATOM 4460 C CA . GLU A 1 561 ? -66.580 -33.618 -3.708 1.00 84.75 561 GLU A CA 1
ATOM 4461 C C . GLU A 1 561 ? -67.663 -33.267 -2.674 1.00 84.75 561 GLU A C 1
ATOM 4463 O O . GLU A 1 561 ? -68.773 -33.797 -2.698 1.00 84.75 561 GLU A O 1
ATOM 4468 N N . ILE A 1 562 ? -67.377 -32.319 -1.778 1.00 82.50 562 ILE A N 1
ATOM 4469 C CA . ILE A 1 562 ? -68.327 -31.895 -0.733 1.00 82.50 562 ILE A CA 1
ATOM 4470 C C . ILE A 1 562 ? -69.592 -31.285 -1.356 1.00 82.50 562 ILE A C 1
ATOM 4472 O O . ILE A 1 562 ? -70.711 -31.572 -0.920 1.00 82.50 562 ILE A O 1
ATOM 4476 N N . LYS A 1 563 ? -69.418 -30.456 -2.397 1.00 83.50 563 LYS A N 1
ATOM 4477 C CA . LYS A 1 563 ? -70.526 -29.810 -3.117 1.00 83.50 563 LYS A CA 1
ATOM 4478 C C . LYS A 1 563 ? -71.367 -30.815 -3.896 1.00 83.50 563 LYS A C 1
ATOM 4480 O O . LYS A 1 563 ? -72.589 -30.749 -3.851 1.00 83.50 563 LYS A O 1
ATOM 4485 N N . THR A 1 564 ? -70.724 -31.726 -4.614 1.00 83.06 564 THR A N 1
ATOM 4486 C CA . THR A 1 564 ? -71.395 -32.685 -5.506 1.00 83.06 564 THR A CA 1
ATOM 4487 C C . THR A 1 564 ? -72.234 -33.712 -4.745 1.00 83.06 564 THR A C 1
ATOM 4489 O O . THR A 1 564 ? -73.328 -34.044 -5.196 1.00 83.06 564 THR A O 1
ATOM 4492 N N . PHE A 1 565 ? -71.798 -34.149 -3.560 1.00 81.38 565 PHE A N 1
ATOM 4493 C CA . PHE A 1 565 ? -72.552 -35.095 -2.724 1.00 81.38 565 PHE A CA 1
ATOM 4494 C C . PHE A 1 565 ? -73.457 -34.442 -1.666 1.00 81.38 565 PHE A C 1
ATOM 4496 O O . PHE A 1 565 ? -74.070 -35.151 -0.864 1.00 81.38 565 PHE A O 1
ATOM 4503 N N . ASN A 1 566 ? -73.586 -33.107 -1.662 1.00 77.56 566 ASN A N 1
ATOM 4504 C CA . ASN A 1 566 ? -74.387 -32.349 -0.690 1.00 77.56 566 ASN A CA 1
ATOM 4505 C C . ASN A 1 566 ? -74.105 -32.767 0.767 1.00 77.56 566 ASN A C 1
ATOM 4507 O O . ASN A 1 566 ? -75.024 -33.010 1.564 1.00 77.56 566 ASN A O 1
ATOM 4511 N N . LEU A 1 567 ? -72.819 -32.900 1.097 1.00 76.19 567 LEU A N 1
ATOM 4512 C CA . LEU A 1 567 ? -72.366 -33.179 2.453 1.00 76.19 567 LEU A CA 1
ATOM 4513 C C . LEU A 1 567 ? -72.362 -31.844 3.208 1.00 76.19 567 LEU A C 1
ATOM 4515 O O . LEU A 1 567 ? -71.709 -30.887 2.791 1.00 76.19 567 LEU A O 1
ATOM 4519 N N . ALA A 1 568 ? -73.170 -31.742 4.266 1.00 65.75 568 ALA A N 1
ATOM 4520 C CA . ALA A 1 568 ? -73.207 -30.538 5.090 1.00 65.75 568 ALA A CA 1
ATOM 4521 C C . ALA A 1 568 ? -71.825 -30.320 5.728 1.00 65.75 568 ALA A C 1
ATOM 4523 O O . ALA A 1 568 ? -71.189 -31.288 6.143 1.00 65.75 568 ALA A O 1
ATOM 4524 N N . LYS A 1 569 ? -71.367 -29.063 5.734 1.00 58.16 569 LYS A N 1
ATOM 4525 C CA . LYS A 1 569 ? -70.045 -28.665 6.239 1.00 58.16 569 LYS A CA 1
ATOM 4526 C C . LYS A 1 569 ? -69.783 -29.102 7.673 1.00 58.16 569 LYS A C 1
ATOM 4528 O O . LYS A 1 569 ? -70.708 -28.939 8.500 1.00 58.16 569 LYS A O 1
#

Foldseek 3Di:
DDDDDDDDDDDDDDDDDDDDDDDDDDDDDDDDDDDDDDDDDDDDDDDDDDDDDDDDDDDDDDDDDDDDDDDDDPPPDDDDDDDDDDDDDDDDDDDDDDDPDPPDDPDDDDDDDPDPDPVPPDDDDDDDDDDDDDDDDPPPDPDDVVVVVVVVVVVVVVVVVVVCCVVPPDVVVVVVVVVVVVVVVVVVVVVVVVVVVVVVVVCCVPPPVNVVVVVVVVVVVVVVVVVVVVVVVVVVVVVVVVVVVVVVVVVVVVVVVVVVVVVVVVVVVVVVVVVVVVVVVVVVVVVVVVVVVVVVVVVVVVVVVVVVVVVVVVVVVVVVVVVVVVVVVVVVVVVVVVVVVVCVVCVVPDDDDDPVVVVVVVVVVVVVVVVVVVVVVVVVVVVVVVVVVVVVVVVVVVVVVVVVVVVVVVVVVVVVVVVVVVVVVVVVVVVVVVVVVVVVVVVVVVVVVVVVVVVVVVVVVVVDPDDCPDPVNVVVVVVVVVVVVVVVVVVVVVVVVVVVVVVVVVVVVVVVVVVVVVVVVVVVVVVVVVVVVVVVVLVVLVPDDPVVVLPDDPVVDDPVSCVVSVRDD

pLDDT: mean 72.93, std 22.07, range [30.44, 96.88]

Mean predicted aligned error: 25.11 Å

Nearest PDB structures (foldseek):
  8iyj-assembly1_T3  TM=3.193E-01  e=1.751E+00  Mus musculus

Secondary structure (DSSP, 8-state):
---------------PPPPPPPPPPP---------------------------------------PPP--PPP--------------PPP---------------SS-----PPPP-TTS--PPPP---------S--------HHHHHHHHHHHHHHHHHHHHHHHT--HHHHHHHHHHHHHHHHHHHHHHHHHHHHHHHHHHHH-HHHHHHHHHHHHHHHHHHHHHHHHHHHHHHHHHHHHHHHHHHHHHHHHHHHHHHHHHHHHHHHHHHHHHHHHHHHHHHHHHHHHHHHHHHHHHHHHHHHHHHHHHHHHHHHHHHHHHHHHHHHHHHHHHHHHHHHHHHHTTT-----THHHHHHHHHHHHHHHHHHHHHHHHHHHHHHHHHHHHHHHHHHHHHHHHHHHHHHHHHHHHHHHHHHHHHHHHHHHHHHHHHHHHHHHHHHHHHHHHHHHHHHHHHHHTS---TTSHHHHHHHHHHHHHHHHHHHHHHHHHHHHHHHHHHHHHHHHHHHHHHHHHHHHHHHHHHHHHHHHHHHHHHHHTS-HHHHHHS-GGGS-HHHHHHTT---

Organism: Drosophila ananassae (NCBI:txid7217)

Radius of gyration: 75.57 Å; Cα contacts (8 Å, |Δi|>4): 26; chains: 1; bounding box: 185×102×213 Å